Protein 2IOY (pdb70)

Organism: Caldanaerobacter subterraneus subsp. tengcongensis (strain DSM 15242 / JCM 11007 / NBRC 100824 / MB4) (NCBI:txid273068)

B-factor: mean 20.75, std 8.03, range [5.04, 51.85]

Radius of gyration: 27.9 Å; Cα contacts (8 Å, |Δi|>4): 1350; chains: 2; bounding box: 57×41×93 Å

Nearest PDB structures (foldseek):
  2ioy-assembly2_B  TM=1.003E+00  e=2.959E-51  Caldanaerobacter subterraneus subsp. tengcongensis
  4ry0-assembly1_A  TM=9.765E-01  e=4.381E-30  Rhizobium etli CFN 42
  4yv7-assembly1_A  TM=9.612E-01  e=1.151E-25  Mycolicibacterium smegmatis MC2 155
  2x7x-assembly1_B  TM=9.529E-01  e=5.255E-25  Bacteroides thetaiotaomicron VPI-5482
  6sw4-assembly1_A  TM=8.511E-01  e=4.207E-24  Geobacillus stearothermophilus

CATH classification: 3.40.50.2300 (+1 more: 3.40.50.2300)

Secondary structure (DSSP, 8-state):
-EEEEEES-SSSHHHHHHHHHHHHHHHHHT-EEEEEE-TT-HHHHHHHHHHHHHTT-SEEEE--SSTTTTHHHHHHHHHTT--EEEESS--SSS--SEEEEE-HHHHHHHHHHHHHHHTTT-EEEEEEE--TT-HHHHHHHHHHHHHHTT-TTEEEEEEEE-TT-HHHHHHHHHHHHHH-S---EEEESSHHHHHHHHHHHHHTT----EEEEEE--HHHHHHHHTTS--EEEE--HHHHHHHHHHHHHHHHTT----SEEEE--EEEETTT--/-EEEEEES-SSSHHHHHHHHHHHHHHHHHT-EEEEEE-TT-HHHHHHHHHHHHHTT-SEEEE--SSTTTHHHHHHHHHHTT--EEEESS--SSS--SEEEEE-HHHHHHHHHHHHHHHTTT-EEEEEEE--TT-HHHHHHHHHHHHHHTT-TTEEEEEEEE-TT-HHHHHHHHHHHHHH-S---EEEESSHHHHHHHHHHHHHTT-TT-EEEEEE--HHHHHHHHHTS--EEEE--HHHHHHHHHHHHHHHHTT----SEEEEP-EEEETTT--

InterPro domains:
  IPR025997 Periplasmic binding protein [PF13407] (42-295)
  IPR028082 Periplasmic binding protein-like I [SSF53822] (28-312)

Foldseek 3Di:
DEEEEEEAAPVDLLQVLLVVLLVVLCVVVPYHYDYDYCPLPLVSRLVSLVVCVVVVGQAYEYADSAQESCQVSLQVCVVSVHAYEYFAFHHPDHDHQAYEHAQLLVQLLVQLVVLCVVVVLAFEEEEAFADPRGPNRVSSVNSVCVNNVVRVRYHHPYYYYQHQALQSLQVVLLVVVVVDVTHAEYEYSAPSSLNSNLVNCVVVVHDHYAYEHEALDPVNLVCQLVVSHFKYWHWDSSVRSNVSNVVSVCVSVVHRDDHYDHTDIDIDHNVPRD/DEEEEEEQAPVDLLQVLLVQLLVVLCVVVVYHYDYDYQPLPLVSSLVSLVVVVVVVGQAYEYADSAQESCQVSLQVCVVSPHAYEYFAFHHPHHDHQAYEHAQLLVQLLVQLVVLCVVVVLAFEEEEAFADPRGPSRVSSVNSNCVNNVVRVRYHHPYYYYQHLALQSLLVVLLVVVVVDVTHAEYEYSADSSQNSNLVNCVVVVDDLYAYEHEALRPVSLVCQLVVSHFKYKHWNSSVRSNVVNVVSVCVVVVHRDDRYDHTDIDIDHNVHRD

Sequence (548 aa):
KTIGLVISTLNNNPFFVTLKNGAEEKAKKELGYKIIVEDSSQNDSSKELSSNVEDLIQQKVDVLLIINPVDSDAVVTAIKEANSKNIPVITIDRSANGGDVVCHIASDNVKGGEEMAAEFIAKALKKGKGNVVELEGIPGASAARDRGKGFDEAIAKYPDIKIVAKKQQAADFDRSKKGLSSVMENILQAQPKIDAVFAQNDEMALGAIKAIEAANRQGIIVVGFDGTEDALKAIKEGKMAATIAQQPALMGSLGVEMADKYLKGEKIPNFIPAELKLITKENVQKTIGLVIISTLNNNPFFVTLKNGAEEKAKELGYKIIVEDSQNDSSSKELSSNVEDLIQQKVDVLLLIINPVDSDAVVTAIKEANSKNIPVITIDRSANNGGDVVCHIASDNVKGGEMAAEFIAKALKGKGNVVELEGIPGASAARDRGKGFDDEAIIAKYPDIKIVAKQQAADDFDRSKGLLSSVMENILQQAQPKIDAVFAQNDEMALGAIKKAIEAANRQGIIVVGFDGTEDALKAIKEGKMAATIAQQPALMGSLGVEMADKYLKGEKIPNNFIPAELKLITKENVQ

Structure (mmCIF, N/CA/C/O backbone):
data_2IOY
#
_entry.id   2IOY
#
_cell.length_a   123.180
_cell.length_b   35.800
_cell.length_c   118.030
_cell.angle_alpha   90.00
_cell.angle_beta   107.02
_cell.angle_gamma   90.00
#
_symmetry.space_group_name_H-M   'C 1 2 1'
#
loop_
_entity.id
_entity.t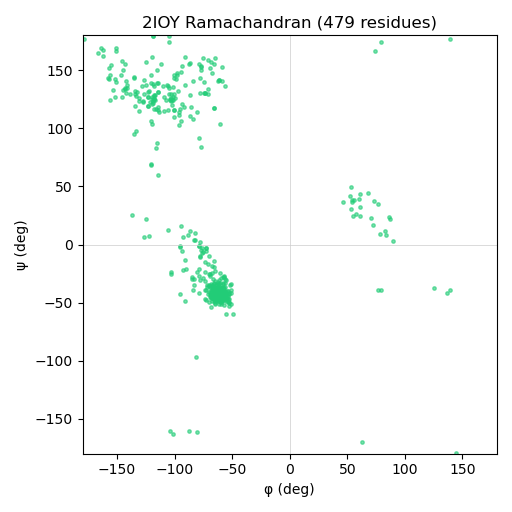ype
_entity.pdbx_description
1 polymer 'Periplasmic sugar-binding protein'
2 non-polymer beta-D-ribopyranose
3 water water
#
loop_
_atom_site.group_PDB
_atom_site.id
_atom_site.type_symbol
_atom_site.label_atom_id
_atom_site.label_alt_id
_atom_site.label_comp_id
_atom_site.label_asym_id
_atom_site.label_entity_id
_atom_site.label_seq_id
_atom_site.pdbx_PDB_ins_code
_atom_site.Cartn_x
_atom_site.Cartn_y
_atom_site.Cartn_z
_atom_site.occupancy
_atom_site.B_iso_or_equiv
_atom_site.auth_seq_id
_atom_site.auth_comp_id
_atom_site.auth_asym_id
_atom_site.auth_atom_id
_atom_site.pdbx_PDB_model_num
ATOM 1 N N . LYS A 1 2 ? -2.072 -20.031 36.502 1.00 35.42 2 LYS A N 1
ATOM 2 C CA . LYS A 1 2 ? -1.096 -19.210 35.724 1.00 35.07 2 LYS A CA 1
ATOM 3 C C . LYS A 1 2 ? -1.142 -19.497 34.215 1.00 33.92 2 LYS A C 1
ATOM 4 O O . LYS A 1 2 ? -1.409 -20.620 33.786 1.00 33.71 2 LYS A O 1
ATOM 10 N N . THR A 1 3 ? -0.875 -18.454 33.427 1.00 32.48 3 THR A N 1
ATOM 11 C CA . THR A 1 3 ? -1.192 -18.428 31.997 1.00 31.33 3 THR A CA 1
ATOM 12 C C . THR A 1 3 ? -0.120 -17.711 31.178 1.00 30.00 3 THR A C 1
ATOM 13 O O . THR A 1 3 ? 0.353 -16.626 31.534 1.00 29.46 3 THR A O 1
ATOM 17 N N . ILE A 1 4 ? 0.245 -18.346 30.073 1.00 29.15 4 ILE A N 1
ATOM 18 C CA . ILE A 1 4 ? 1.254 -17.832 29.165 1.00 28.01 4 ILE A CA 1
ATOM 19 C C . ILE A 1 4 ? 0.590 -17.314 27.913 1.00 26.93 4 ILE A C 1
ATOM 20 O O . ILE A 1 4 ? -0.306 -17.962 27.373 1.00 27.40 4 ILE A O 1
ATOM 25 N N . GLY A 1 5 ? 1.056 -16.162 27.441 1.00 25.24 5 GLY A N 1
ATOM 26 C CA . GLY A 1 5 ? 0.598 -15.595 26.181 1.00 24.46 5 GLY A CA 1
ATOM 27 C C . GLY A 1 5 ? 1.659 -15.815 25.118 1.00 23.58 5 GLY A C 1
ATOM 28 O O . GLY A 1 5 ? 2.822 -15.439 25.314 1.00 23.86 5 GLY A O 1
ATOM 29 N N . LEU A 1 6 ? 1.271 -16.442 24.014 1.00 22.15 6 LEU A N 1
ATOM 30 C CA . LEU A 1 6 ? 2.163 -16.688 22.896 1.00 21.41 6 LEU A CA 1
ATOM 31 C C . LEU A 1 6 ? 1.717 -15.898 21.675 1.00 21.49 6 LEU A C 1
ATOM 32 O O . LEU A 1 6 ? 0.627 -16.125 21.120 1.00 21.77 6 LEU A O 1
ATOM 37 N N . VAL A 1 7 ? 2.546 -14.944 21.272 1.00 21.25 7 VAL A N 1
ATOM 38 C CA . VAL A 1 7 ? 2.254 -14.123 20.113 1.00 21.04 7 VAL A CA 1
ATOM 39 C C . VAL A 1 7 ? 3.209 -14.492 18.979 1.00 21.14 7 VAL A C 1
ATOM 40 O O . VAL A 1 7 ? 4.411 -14.264 19.075 1.00 20.42 7 VAL A O 1
ATOM 44 N N . ILE A 1 8 ? 2.642 -15.043 17.903 1.00 21.21 8 ILE A N 1
ATOM 45 C CA . ILE A 1 8 ? 3.395 -15.635 16.791 1.00 21.25 8 ILE A CA 1
ATOM 46 C C . ILE A 1 8 ? 3.195 -14.846 15.496 1.00 21.18 8 ILE A C 1
ATOM 47 O O . ILE A 1 8 ? 2.083 -14.395 15.208 1.00 21.69 8 ILE A O 1
ATOM 52 N N . SER A 1 9 ? 4.266 -14.649 14.727 1.00 20.69 9 SER A N 1
ATOM 53 C CA . SER A 1 9 ? 4.206 -13.755 13.566 1.00 20.19 9 SER A CA 1
ATOM 54 C C . SER A 1 9 ? 3.144 -14.147 12.535 1.00 20.10 9 SER A C 1
ATOM 55 O O . SER A 1 9 ? 2.395 -13.294 12.046 1.00 19.95 9 SER A O 1
ATOM 58 N N . THR A 1 10 ? 3.093 -15.429 12.204 1.00 20.66 10 THR A N 1
ATOM 59 C CA . THR A 1 10 ? 2.026 -15.979 11.367 1.00 20.97 10 THR A CA 1
ATOM 60 C C . THR A 1 10 ? 1.871 -17.469 11.619 1.00 21.68 10 THR A C 1
ATOM 61 O O . THR A 1 10 ? 2.864 -18.160 11.901 1.00 22.37 10 THR A O 1
ATOM 65 N N . LEU A 1 11 ? 0.631 -17.964 11.538 1.00 21.21 11 LEU A N 1
ATOM 66 C CA . LEU A 1 11 ? 0.382 -19.405 11.578 1.00 20.78 11 LEU A CA 1
ATOM 67 C C . LEU A 1 11 ? 0.078 -20.000 10.195 1.00 20.29 11 LEU A C 1
ATOM 68 O O . LEU A 1 11 ? -0.414 -21.134 10.100 1.00 20.65 11 LEU A O 1
ATOM 73 N N A ASN A 1 12 ? 0.407 -19.241 9.150 0.50 20.00 12 ASN A N 1
ATOM 74 N N B ASN A 1 12 ? 0.374 -19.245 9.138 0.50 20.07 12 ASN A N 1
ATOM 75 C CA A ASN A 1 12 ? 0.307 -19.677 7.759 0.50 19.75 12 ASN A CA 1
ATOM 76 C CA B ASN A 1 12 ? 0.298 -19.756 7.769 0.50 19.87 12 ASN A CA 1
ATOM 77 C C A ASN A 1 12 ? 1.600 -20.364 7.301 0.50 19.70 12 ASN A C 1
ATOM 78 C C B ASN A 1 12 ? 1.524 -20.593 7.419 0.50 19.81 12 ASN A C 1
ATOM 79 O O A ASN A 1 12 ? 1.700 -20.838 6.164 0.50 19.89 12 ASN A O 1
ATOM 80 O O B ASN A 1 12 ? 1.485 -21.424 6.498 0.50 19.76 12 ASN A O 1
ATOM 89 N N . ASN A 1 13 ? 2.587 -20.402 8.196 1.00 19.40 13 ASN A N 1
ATOM 90 C CA . ASN A 1 13 ? 3.864 -21.067 7.975 1.00 18.42 13 ASN A CA 1
ATOM 91 C C . ASN A 1 13 ? 3.948 -22.304 8.870 1.00 17.98 13 ASN A C 1
ATOM 92 O O . ASN A 1 13 ? 3.794 -22.206 10.074 1.00 16.79 13 ASN A O 1
ATOM 97 N N . PRO A 1 14 ? 4.167 -23.493 8.276 1.00 18.11 14 PRO A N 1
ATOM 98 C CA . PRO A 1 14 ? 4.298 -24.716 9.056 1.00 17.66 14 PRO A CA 1
ATOM 99 C C . PRO A 1 14 ? 5.364 -24.669 10.141 1.00 16.94 14 PRO A C 1
ATOM 100 O O . PRO A 1 14 ? 5.223 -25.337 11.146 1.00 16.60 14 PRO A O 1
ATOM 104 N N . PHE A 1 15 ? 6.428 -23.895 9.919 1.00 15.94 15 PHE A N 1
ATOM 105 C CA . PHE A 1 15 ? 7.470 -23.711 10.932 1.00 14.59 15 PHE A CA 1
ATOM 106 C C . PHE A 1 15 ? 6.854 -23.205 12.225 1.00 14.14 15 PHE A C 1
ATOM 107 O O . PHE A 1 15 ? 7.146 -23.702 13.297 1.00 14.20 15 PHE A O 1
ATOM 115 N N . PHE A 1 16 ? 5.988 -22.213 12.119 1.00 14.18 16 PHE A N 1
ATOM 116 C CA . PHE A 1 16 ? 5.446 -21.594 13.311 1.00 14.40 16 PHE A CA 1
ATOM 117 C C . PHE A 1 16 ? 4.341 -22.417 13.946 1.00 15.00 16 PHE A C 1
ATOM 118 O O . PHE A 1 16 ? 4.145 -22.365 15.155 1.00 14.70 16 PHE A O 1
ATOM 126 N N . VAL A 1 17 ? 3.642 -23.207 13.140 1.00 16.09 17 VAL A N 1
ATOM 127 C CA . VAL A 1 17 ? 2.695 -24.162 13.698 1.00 16.67 17 VAL A CA 1
ATOM 128 C C . VAL A 1 17 ? 3.440 -25.143 14.632 1.00 16.73 17 VAL A C 1
ATOM 129 O O . VAL A 1 17 ? 2.988 -25.398 15.763 1.00 16.56 17 VAL A O 1
ATOM 133 N N . THR A 1 18 ? 4.612 -25.638 14.207 1.00 17.01 18 THR A N 1
ATOM 134 C CA . THR A 1 18 ? 5.400 -26.549 15.038 1.00 16.99 18 THR A CA 1
ATOM 135 C C . THR A 1 18 ? 5.888 -25.888 16.332 1.00 18.06 18 THR A C 1
ATOM 136 O O . THR A 1 18 ? 5.869 -26.495 17.413 1.00 18.23 18 THR A O 1
ATOM 140 N N . LEU A 1 19 ? 6.344 -24.645 16.213 1.00 18.77 19 LEU A N 1
ATOM 141 C CA . LEU A 1 19 ? 6.797 -23.880 17.353 1.00 19.47 19 LEU A CA 1
ATOM 142 C C . LEU A 1 19 ? 5.653 -23.751 18.359 1.00 20.70 19 LEU A C 1
ATOM 143 O O . LEU A 1 19 ? 5.855 -23.983 19.560 1.00 21.00 19 LEU A O 1
ATOM 148 N N . LYS A 1 20 ? 4.465 -23.391 17.858 1.00 22.42 20 LYS A N 1
ATOM 149 C CA . LYS A 1 20 ? 3.241 -23.308 18.663 1.00 23.56 20 LYS A CA 1
ATOM 150 C C . LYS A 1 20 ? 2.975 -24.613 19.431 1.00 24.31 20 LYS A C 1
ATOM 151 O O . LYS A 1 20 ? 2.710 -24.586 20.625 1.00 23.69 20 LYS A O 1
ATOM 157 N N . ASN A 1 21 ? 3.090 -25.747 18.740 1.00 25.35 21 ASN A N 1
ATOM 158 C CA . ASN A 1 21 ? 2.815 -27.037 19.346 1.00 25.92 21 ASN A CA 1
ATOM 159 C C . ASN A 1 21 ? 3.838 -27.408 20.397 1.00 25.98 21 ASN A C 1
ATOM 160 O O . ASN A 1 21 ? 3.500 -28.054 21.387 1.00 26.47 21 ASN A O 1
ATOM 165 N N . GLY A 1 22 ? 5.085 -26.999 20.189 1.00 25.49 22 GLY A N 1
ATOM 166 C CA . GLY A 1 22 ? 6.139 -27.193 21.179 1.00 25.32 22 GLY A CA 1
ATOM 167 C C . GLY A 1 22 ? 5.813 -26.493 22.477 1.00 25.04 22 GLY A C 1
ATOM 168 O O . GLY A 1 22 ? 5.921 -27.083 23.547 1.00 24.90 22 GLY A O 1
ATOM 169 N N . ALA A 1 23 ? 5.396 -25.236 22.370 1.00 25.29 23 ALA A N 1
ATOM 170 C CA . ALA A 1 23 ? 5.012 -24.421 23.528 1.00 26.11 23 ALA A CA 1
ATOM 171 C C . ALA A 1 23 ? 3.811 -25.009 24.271 1.00 26.75 23 ALA A C 1
ATOM 172 O O . ALA A 1 23 ? 3.777 -25.020 25.510 1.00 26.13 23 ALA A O 1
ATOM 174 N N . GLU A 1 24 ? 2.832 -25.475 23.503 1.00 28.01 24 GLU A N 1
ATOM 175 C CA . GLU A 1 24 ? 1.600 -26.025 24.079 1.00 29.69 24 GLU A CA 1
ATOM 176 C C . GLU A 1 24 ? 1.897 -27.289 24.876 1.00 30.12 24 GLU A C 1
ATOM 177 O O . GLU A 1 24 ? 1.474 -27.403 26.015 1.00 30.21 24 GLU A O 1
ATOM 183 N N . GLU A 1 25 ? 2.658 -28.208 24.287 1.00 31.05 25 GLU A N 1
ATOM 184 C CA . GLU A 1 25 ? 3.055 -29.441 24.962 1.00 32.09 25 GLU A CA 1
ATOM 185 C C . GLU A 1 25 ? 3.785 -29.209 26.280 1.00 31.66 25 GLU A C 1
ATOM 186 O O . GLU A 1 25 ? 3.493 -29.880 27.274 1.00 32.15 25 GLU A O 1
ATOM 192 N N . LYS A 1 26 ? 4.716 -28.263 26.305 1.00 31.25 26 LYS A N 1
ATOM 193 C CA . LYS A 1 26 ? 5.463 -27.988 27.524 1.00 31.17 26 LYS A CA 1
ATOM 194 C C . LYS A 1 26 ? 4.629 -27.253 28.570 1.00 31.29 26 LYS A C 1
ATOM 195 O O . LYS A 1 26 ? 4.853 -27.431 29.774 1.00 30.65 26 LYS A O 1
ATOM 201 N N . ALA A 1 27 ? 3.688 -26.424 28.114 1.00 31.25 27 ALA A N 1
ATOM 202 C CA . ALA A 1 27 ? 2.817 -25.678 29.017 1.00 32.02 27 ALA A CA 1
ATOM 203 C C . ALA A 1 27 ? 1.929 -26.640 29.795 1.00 32.69 27 ALA A C 1
ATOM 204 O O . ALA A 1 27 ? 1.756 -26.463 30.987 1.00 33.11 27 ALA A O 1
ATOM 206 N N . LYS A 1 28 ? 1.376 -27.649 29.122 1.00 33.72 28 LYS A N 1
ATOM 207 C CA A LYS A 1 28 ? 0.583 -28.690 29.792 0.50 34.23 28 LYS A CA 1
ATOM 208 C CA B LYS A 1 28 ? 0.575 -28.671 29.799 0.50 34.13 28 LYS A CA 1
ATOM 209 C C . LYS A 1 28 ? 1.431 -29.410 30.825 1.00 34.64 28 LYS A C 1
ATOM 210 O O . LYS A 1 28 ? 1.018 -29.592 31.966 1.00 34.90 28 LYS A O 1
ATOM 221 N N . GLU A 1 29 ? 2.624 -29.824 30.400 1.00 35.12 29 GLU A N 1
ATOM 222 C CA . GLU A 1 29 ? 3.581 -30.537 31.235 1.00 35.43 29 GLU A CA 1
ATOM 223 C C . GLU A 1 29 ? 3.888 -29.803 32.532 1.00 35.41 29 GLU A C 1
ATOM 224 O O . GLU A 1 29 ? 4.029 -30.429 33.593 1.00 35.43 29 GLU A O 1
ATOM 230 N N . LEU A 1 30 ? 4.017 -28.483 32.444 1.00 35.00 30 LEU A N 1
ATOM 231 C CA . LEU A 1 30 ? 4.366 -27.677 33.606 1.00 34.93 30 LEU A CA 1
ATOM 232 C C . LEU A 1 30 ? 3.123 -27.107 34.278 1.00 34.76 30 LEU A C 1
ATOM 233 O O . LEU A 1 30 ? 3.225 -26.427 35.294 1.00 35.37 30 LEU A O 1
ATOM 238 N N . GLY A 1 31 ? 1.957 -27.393 33.710 1.00 34.72 31 GLY A N 1
ATOM 239 C CA . GLY A 1 31 ? 0.674 -27.048 34.329 1.00 34.29 31 GLY A CA 1
ATOM 240 C C . GLY A 1 31 ? 0.185 -25.652 34.015 1.00 34.27 31 GLY A C 1
ATOM 241 O O . GLY A 1 31 ? -0.612 -25.089 34.771 1.00 34.56 31 GLY A O 1
ATOM 242 N N . TYR A 1 32 ? 0.648 -25.093 32.896 1.00 33.62 32 TYR A N 1
ATOM 243 C CA . TYR A 1 32 ? 0.272 -23.743 32.478 1.00 33.24 32 TYR A CA 1
ATOM 244 C C . TYR A 1 32 ? -0.830 -23.780 31.437 1.00 33.41 32 TYR A C 1
ATOM 245 O O . TYR A 1 32 ? -0.849 -24.642 30.555 1.00 33.44 32 TYR A O 1
ATOM 254 N N . LYS A 1 33 ? -1.744 -22.820 31.532 1.00 33.51 33 LYS A N 1
ATOM 255 C CA . LYS A 1 33 ? -2.648 -22.527 30.428 1.00 33.83 33 LYS A CA 1
ATOM 256 C C . LYS A 1 33 ? -1.859 -21.693 29.416 1.00 33.22 33 LYS A C 1
ATOM 257 O O . LYS A 1 33 ? -0.885 -21.020 29.779 1.00 33.42 33 LYS A O 1
ATOM 263 N N . ILE A 1 34 ? -2.276 -21.728 28.155 1.00 32.82 34 ILE A N 1
ATOM 264 C CA . ILE A 1 34 ? -1.603 -20.939 27.123 1.00 32.54 34 ILE A CA 1
ATOM 265 C C . ILE A 1 34 ? -2.603 -20.355 26.135 1.00 32.37 34 ILE A C 1
ATOM 266 O O . ILE A 1 34 ? -3.507 -21.047 25.689 1.00 32.86 34 ILE A O 1
ATOM 271 N N . ILE A 1 35 ? -2.445 -19.073 25.807 1.00 31.91 35 ILE A N 1
ATOM 272 C CA . ILE A 1 35 ? -3.268 -18.419 24.786 1.00 31.51 35 ILE A CA 1
ATOM 273 C C . ILE A 1 35 ? -2.366 -18.036 23.618 1.00 30.99 35 ILE A C 1
ATOM 274 O O . ILE A 1 35 ? -1.446 -17.227 23.778 1.00 31.03 35 ILE A O 1
ATOM 279 N N . VAL A 1 36 ? -2.616 -18.637 22.458 1.00 30.38 36 VAL A N 1
ATOM 280 C CA . VAL A 1 36 ? -1.800 -18.400 21.274 1.00 29.54 36 VAL A CA 1
ATOM 281 C C . VAL A 1 36 ? -2.555 -17.477 20.340 1.00 29.44 36 VAL A C 1
ATOM 282 O O . VAL A 1 36 ? -3.722 -17.733 20.023 1.00 30.35 36 VAL A O 1
ATOM 286 N N . GLU A 1 37 ? -1.891 -16.412 19.896 1.00 28.76 37 GLU A N 1
ATOM 287 C CA . GLU A 1 37 ? -2.489 -15.445 18.979 1.00 28.48 37 GLU A CA 1
ATOM 288 C C . GLU A 1 37 ? -1.611 -15.186 17.740 1.00 27.48 37 GLU A C 1
ATOM 289 O O . GLU A 1 37 ? -0.395 -15.033 17.840 1.00 27.20 37 GLU A O 1
ATOM 295 N N . ASP A 1 38 ? -2.273 -15.144 16.581 1.00 26.72 38 ASP A N 1
ATOM 296 C CA . ASP A 1 38 ? -1.642 -14.979 15.271 1.00 25.47 38 ASP A CA 1
ATOM 297 C C . ASP A 1 38 ? -1.595 -13.513 14.851 1.00 24.56 38 ASP A C 1
ATOM 298 O O . ASP A 1 38 ? -2.629 -12.856 14.722 1.00 25.14 38 ASP A O 1
ATOM 303 N N . SER A 1 39 ? -0.384 -13.010 14.628 1.00 23.31 39 SER A N 1
ATOM 304 C CA A SER A 1 39 ? -0.180 -11.606 14.264 0.60 22.72 39 SER A CA 1
ATOM 305 C CA B SER A 1 39 ? -0.166 -11.614 14.264 0.40 22.99 39 SER A CA 1
ATOM 306 C C . SER A 1 39 ? -0.345 -11.348 12.757 1.00 22.56 39 SER A C 1
ATOM 307 O O . SER A 1 39 ? -0.391 -10.196 12.323 1.00 21.17 39 SER A O 1
ATOM 312 N N . GLN A 1 40 ? -0.430 -12.423 11.965 1.00 22.76 40 GLN A N 1
ATOM 313 C CA . GLN A 1 40 ? -0.721 -12.335 10.532 1.00 23.29 40 GLN A CA 1
ATOM 314 C C . GLN A 1 40 ? 0.265 -11.425 9.816 1.00 23.46 40 GLN A C 1
ATOM 315 O O . GLN A 1 40 ? -0.087 -10.665 8.904 1.00 23.38 40 GLN A O 1
ATOM 321 N N . ASN A 1 41 ? 1.521 -11.507 10.245 1.00 23.17 41 ASN A N 1
ATOM 322 C CA . ASN A 1 41 ? 2.598 -10.721 9.674 1.00 23.06 41 ASN A CA 1
ATOM 323 C C . ASN A 1 41 ? 2.344 -9.214 9.681 1.00 23.68 41 ASN A C 1
ATOM 324 O O . ASN A 1 41 ? 2.958 -8.466 8.932 1.00 23.69 41 ASN A O 1
ATOM 329 N N . ASP A 1 42 ? 1.490 -8.771 10.596 1.00 24.58 42 ASP A N 1
ATOM 330 C CA . ASP A 1 42 ? 1.068 -7.373 10.680 1.00 25.26 42 ASP A CA 1
ATOM 331 C C . ASP A 1 42 ? 1.406 -6.879 12.075 1.00 24.86 42 ASP A C 1
ATOM 332 O O . ASP A 1 42 ? 0.914 -7.421 13.050 1.00 24.84 42 ASP A O 1
ATOM 337 N N . SER A 1 43 ? 2.246 -5.863 12.166 1.00 25.32 43 SER A N 1
ATOM 338 C CA . SER A 1 43 ? 2.628 -5.297 13.461 1.00 25.93 43 SER A CA 1
ATOM 339 C C . SER A 1 43 ? 1.430 -4.723 14.243 1.00 26.33 43 SER A C 1
ATOM 340 O O . SER A 1 43 ? 1.444 -4.744 15.466 1.00 25.56 43 SER A O 1
ATOM 343 N N . SER A 1 44 ? 0.400 -4.225 13.542 1.00 27.06 44 SER A N 1
ATOM 344 C CA . SER A 1 44 ? -0.837 -3.772 14.212 1.00 27.45 44 SER A CA 1
ATOM 345 C C . SER A 1 44 ? -1.596 -4.908 14.874 1.00 27.81 44 SER A C 1
ATOM 346 O O . SER A 1 44 ? -2.054 -4.771 16.002 1.00 28.26 44 SER A O 1
ATOM 349 N N . LYS A 1 45 ? -1.754 -6.024 14.179 1.00 27.74 45 LYS A N 1
ATOM 350 C CA . LYS A 1 45 ? -2.457 -7.157 14.754 1.00 27.99 45 LYS A CA 1
ATOM 351 C C . LYS A 1 45 ? -1.671 -7.656 15.962 1.00 27.80 45 LYS A C 1
ATOM 352 O O . LYS A 1 45 ? -2.259 -8.101 16.947 1.00 27.63 45 LYS A O 1
ATOM 358 N N . GLU A 1 46 ? -0.346 -7.550 15.867 1.00 27.46 46 GLU A N 1
ATOM 359 C CA . GLU A 1 46 ? 0.575 -7.987 16.922 1.00 27.45 46 GLU A CA 1
ATOM 360 C C . GLU A 1 46 ? 0.375 -7.204 18.200 1.00 28.09 46 GLU A C 1
ATOM 361 O O . GLU A 1 46 ? 0.293 -7.787 19.290 1.00 27.54 46 GLU A O 1
ATOM 367 N N . LEU A 1 47 ? 0.332 -5.884 18.051 1.00 28.65 47 LEU A N 1
ATOM 368 C CA . LEU A 1 47 ? 0.062 -4.968 19.168 1.00 29.41 47 LEU A CA 1
ATOM 369 C C . LEU A 1 47 ? -1.315 -5.218 19.793 1.00 29.70 47 LEU A C 1
ATOM 370 O O . LEU A 1 47 ? -1.444 -5.242 21.021 1.00 30.25 47 LEU A O 1
ATOM 375 N N A SER A 1 48 ? -2.334 -5.424 18.960 0.60 30.03 48 SER A N 1
ATOM 376 N N B SER A 1 48 ? -2.326 -5.409 18.950 0.40 29.91 48 SER A N 1
ATOM 377 C CA A SER A 1 48 ? -3.686 -5.713 19.476 0.60 30.04 48 SER A CA 1
ATOM 378 C CA B SER A 1 48 ? -3.678 -5.735 19.420 0.40 29.88 48 SER A CA 1
ATOM 379 C C A SER A 1 48 ? -3.733 -7.085 20.155 0.60 29.99 48 SER A C 1
ATOM 380 C C B SER A 1 48 ? -3.705 -7.069 20.157 0.40 29.92 48 SER A C 1
ATOM 381 O O A SER A 1 48 ? -4.399 -7.249 21.179 0.60 29.46 48 SER A O 1
ATOM 382 O O B SER A 1 48 ? -4.336 -7.194 21.208 0.40 29.56 48 SER A O 1
ATOM 387 N N . ASN A 1 49 ? -3.018 -8.061 19.597 1.00 29.96 49 ASN A N 1
ATOM 388 C CA . ASN A 1 49 ? -2.857 -9.359 20.254 1.00 30.16 49 ASN A CA 1
ATOM 389 C C . ASN A 1 49 ? -2.228 -9.225 21.653 1.00 29.89 49 ASN A C 1
ATOM 390 O O . ASN A 1 49 ? -2.700 -9.847 22.609 1.00 29.29 49 ASN A O 1
ATOM 395 N N . VAL A 1 50 ? -1.172 -8.418 21.759 1.00 30.12 50 VAL A N 1
ATOM 396 C CA . VAL A 1 50 ? -0.440 -8.243 23.021 1.00 30.81 50 VAL A CA 1
ATOM 397 C C . VAL A 1 50 ? -1.330 -7.531 24.051 1.00 31.88 50 VAL A C 1
ATOM 398 O O . VAL A 1 50 ? -1.403 -7.923 25.218 1.00 31.94 50 VAL A O 1
ATOM 402 N N . GLU A 1 51 ? -2.031 -6.499 23.598 1.00 33.21 51 GLU A N 1
ATOM 403 C CA . GLU A 1 51 ? -2.962 -5.771 24.461 1.00 34.05 51 GLU A CA 1
ATOM 404 C C . GLU A 1 51 ? -4.079 -6.681 24.960 1.00 34.59 51 GLU A C 1
ATOM 405 O O . GLU A 1 51 ? -4.383 -6.672 26.142 1.00 35.28 51 GLU A O 1
ATOM 411 N N . ASP A 1 52 ? -4.646 -7.514 24.091 1.00 35.40 52 ASP A N 1
ATOM 412 C CA . ASP A 1 52 ? -5.630 -8.511 24.530 1.00 35.84 52 ASP A CA 1
ATOM 413 C C . ASP A 1 52 ? -5.028 -9.372 25.654 1.00 36.30 52 ASP A C 1
ATOM 414 O O . ASP A 1 52 ? -5.652 -9.573 26.692 1.00 36.21 52 ASP A O 1
ATOM 419 N N . LEU A 1 53 ? -3.798 -9.840 25.463 1.00 36.54 53 LEU A N 1
ATOM 420 C CA . LEU A 1 53 ? -3.157 -10.738 26.426 1.00 36.70 53 LEU A CA 1
ATOM 421 C C . LEU A 1 53 ? -2.825 -10.050 27.756 1.00 37.25 53 LEU A C 1
ATOM 422 O O . LEU A 1 53 ? -2.967 -10.652 28.823 1.00 37.71 53 LEU A O 1
ATOM 427 N N . ILE A 1 54 ? -2.369 -8.805 27.697 1.00 38.02 54 ILE A N 1
ATOM 428 C CA . ILE A 1 54 ? -2.184 -8.004 28.908 1.00 38.65 54 ILE A CA 1
ATOM 429 C C . ILE A 1 54 ? -3.508 -7.899 29.694 1.00 39.88 54 ILE A C 1
ATOM 430 O O . ILE A 1 54 ? -3.543 -8.091 30.917 1.00 39.98 54 ILE A O 1
ATOM 435 N N . GLN A 1 55 ? -4.591 -7.621 28.973 1.00 40.75 55 GLN A N 1
ATOM 436 C CA . GLN A 1 55 ? -5.915 -7.500 29.579 1.00 41.87 55 GLN A CA 1
ATOM 437 C C . GLN A 1 55 ? -6.459 -8.813 30.147 1.00 41.56 55 GLN A C 1
ATOM 438 O O . GLN A 1 55 ? -7.230 -8.795 31.111 1.00 41.88 55 GLN A O 1
ATOM 444 N N . GLN A 1 56 ? -6.066 -9.944 29.563 1.00 41.24 56 GLN A N 1
ATOM 445 C CA . GLN A 1 56 ? -6.447 -11.244 30.112 1.00 41.15 56 GLN A CA 1
ATOM 446 C C . GLN A 1 56 ? -5.569 -11.597 31.304 1.00 40.14 56 GLN A C 1
ATOM 447 O O . GLN A 1 56 ? -5.756 -12.648 31.918 1.00 40.85 56 GLN A O 1
ATOM 453 N N . LYS A 1 57 ? -4.621 -10.714 31.625 1.00 39.08 57 LYS A N 1
ATOM 454 C CA . LYS A 1 57 ? -3.772 -10.839 32.804 1.00 38.38 57 LYS A CA 1
ATOM 455 C C . LYS A 1 57 ? -2.826 -12.028 32.687 1.00 37.16 57 LYS A C 1
ATOM 456 O O . LYS A 1 57 ? -2.650 -12.785 33.655 1.00 37.15 57 LYS A O 1
ATOM 462 N N . VAL A 1 58 ? -2.206 -12.198 31.517 1.00 35.49 58 VAL A N 1
ATOM 463 C CA . VAL A 1 58 ? -1.259 -13.302 31.340 1.00 34.08 58 VAL A CA 1
ATOM 464 C C . VAL A 1 58 ? -0.036 -13.029 32.212 1.00 33.21 58 VAL A C 1
ATOM 465 O O . VAL A 1 58 ? 0.349 -11.874 32.423 1.00 33.30 58 VAL A O 1
ATOM 469 N N . ASP A 1 59 ? 0.566 -14.100 32.715 1.00 31.97 59 ASP A N 1
ATOM 470 C CA . ASP A 1 59 ? 1.679 -13.989 33.656 1.00 31.08 59 ASP A CA 1
ATOM 471 C C . ASP A 1 59 ? 3.030 -13.804 32.963 1.00 29.71 59 ASP A C 1
ATOM 472 O O . ASP A 1 59 ? 3.914 -13.159 33.507 1.00 29.92 59 ASP A O 1
ATOM 477 N N . VAL A 1 60 ? 3.174 -14.341 31.753 1.00 28.50 60 VAL A N 1
ATOM 478 C CA . VAL A 1 60 ? 4.357 -14.071 30.930 1.00 27.38 60 VAL A CA 1
ATOM 479 C C . VAL A 1 60 ? 4.001 -13.999 29.450 1.00 26.29 60 VAL A C 1
ATOM 480 O O . VAL A 1 60 ? 3.063 -14.654 28.997 1.00 26.23 60 VAL A O 1
ATOM 484 N N . LEU A 1 61 ? 4.756 -13.194 28.703 1.00 25.23 61 LEU A N 1
ATOM 485 C CA . LEU A 1 61 ? 4.531 -13.055 27.265 1.00 24.54 61 LEU A CA 1
ATOM 486 C C . LEU A 1 61 ? 5.710 -13.599 26.455 1.00 22.93 61 LEU A C 1
ATOM 487 O O . LEU A 1 61 ? 6.834 -13.108 26.576 1.00 22.19 61 LEU A O 1
ATOM 492 N N . LEU A 1 62 ? 5.436 -14.618 25.641 1.00 21.25 62 LEU A N 1
ATOM 493 C CA . LEU A 1 62 ? 6.384 -15.113 24.663 1.00 20.23 62 LEU A CA 1
ATOM 494 C C . LEU A 1 62 ? 6.002 -14.508 23.328 1.00 19.57 62 LEU A C 1
ATOM 495 O O . LEU A 1 62 ? 4.848 -14.643 22.895 1.00 19.32 62 LEU A O 1
ATOM 500 N N A ILE A 1 63 ? 6.952 -13.846 22.674 0.60 19.11 63 ILE A N 1
ATOM 501 N N B ILE A 1 63 ? 6.968 -13.857 22.678 0.40 19.03 63 ILE A N 1
ATOM 502 C CA A ILE A 1 63 ? 6.663 -13.178 21.411 0.60 18.45 63 ILE A CA 1
ATOM 503 C CA B ILE A 1 63 ? 6.734 -13.138 21.423 0.40 18.41 63 ILE A CA 1
ATOM 504 C C A ILE A 1 63 ? 7.673 -13.501 20.297 0.60 18.19 63 ILE A C 1
ATOM 505 C C B ILE A 1 63 ? 7.686 -13.580 20.308 0.40 18.14 63 ILE A C 1
ATOM 506 O O A ILE A 1 63 ? 8.883 -13.486 20.489 0.60 17.74 63 ILE A O 1
ATOM 507 O O B ILE A 1 63 ? 8.881 -13.739 20.521 0.40 17.79 63 ILE A O 1
ATOM 516 N N . ASN A 1 64 ? 7.129 -13.769 19.118 1.00 17.98 64 ASN A N 1
ATOM 517 C CA . ASN A 1 64 ? 7.901 -13.939 17.906 1.00 17.43 64 ASN A CA 1
ATOM 518 C C . ASN A 1 64 ? 7.598 -12.692 17.073 1.00 17.51 64 ASN A C 1
ATOM 519 O O . ASN A 1 64 ? 6.566 -12.646 16.400 1.00 16.80 64 ASN A O 1
ATOM 524 N N . PRO A 1 65 ? 8.468 -11.653 17.146 1.00 16.73 65 PRO A N 1
ATOM 525 C CA . PRO A 1 65 ? 8.206 -10.365 16.516 1.00 16.84 65 PRO A CA 1
ATOM 526 C C . PRO A 1 65 ? 7.992 -10.392 15.007 1.00 16.63 65 PRO A C 1
ATOM 527 O O . PRO A 1 65 ? 8.689 -11.118 14.281 1.00 14.88 65 PRO A O 1
ATOM 531 N N . VAL A 1 66 ? 7.043 -9.579 14.559 1.00 16.21 66 VAL A N 1
ATOM 532 C CA . VAL A 1 66 ? 6.831 -9.315 13.133 1.00 17.63 66 VAL A CA 1
ATOM 533 C C . VAL A 1 66 ? 7.928 -8.409 12.584 1.00 18.44 66 VAL A C 1
ATOM 534 O O . VAL A 1 66 ? 8.409 -8.589 11.446 1.00 18.21 66 VAL A O 1
ATOM 538 N N . ASP A 1 67 ? 8.329 -7.431 13.391 1.00 19.39 67 ASP A N 1
ATOM 539 C CA . ASP A 1 67 ? 9.375 -6.496 12.995 1.00 20.31 67 ASP A CA 1
ATOM 540 C C . ASP A 1 67 ? 10.262 -6.171 14.177 1.00 21.30 67 ASP A C 1
ATOM 541 O O . ASP A 1 67 ? 9.757 -5.930 15.281 1.00 21.58 67 ASP A O 1
ATOM 546 N N . SER A 1 68 ? 11.574 -6.134 13.940 1.00 21.97 68 SER A N 1
ATOM 547 C CA . SER A 1 68 ? 12.573 -5.903 14.993 1.00 22.80 68 SER A CA 1
ATOM 548 C C . SER A 1 68 ? 12.378 -4.603 15.761 1.00 23.63 68 SER A C 1
ATOM 549 O O . SER A 1 68 ? 12.581 -4.581 16.969 1.00 23.70 68 SER A O 1
ATOM 552 N N . ASP A 1 69 ? 12.016 -3.534 15.054 1.00 24.94 69 ASP A N 1
ATOM 553 C CA . ASP A 1 69 ? 11.795 -2.216 15.664 1.00 25.71 69 ASP A CA 1
ATOM 554 C C . ASP A 1 69 ? 10.347 -2.020 16.084 1.00 25.96 69 ASP A C 1
ATOM 555 O O . ASP A 1 69 ? 10.081 -1.597 17.199 1.00 26.33 69 ASP A O 1
ATOM 560 N N . ALA A 1 70 ? 9.418 -2.326 15.190 1.00 25.94 70 ALA A N 1
ATOM 561 C CA . ALA A 1 70 ? 8.008 -2.085 15.442 1.00 26.37 70 ALA A CA 1
ATOM 562 C C . ALA A 1 70 ? 7.468 -2.821 16.668 1.00 26.79 70 ALA A C 1
ATOM 563 O O . ALA A 1 70 ? 6.517 -2.348 17.302 1.00 27.17 70 ALA A O 1
ATOM 565 N N . VAL A 1 71 ? 8.052 -3.972 17.002 1.00 26.54 71 VAL A N 1
ATOM 566 C CA . VAL A 1 71 ? 7.581 -4.752 18.150 1.00 26.28 71 VAL A CA 1
ATOM 567 C C . VAL A 1 71 ? 7.818 -4.069 19.511 1.00 26.46 71 VAL A C 1
ATOM 568 O O . VAL A 1 71 ? 7.097 -4.350 20.475 1.00 26.22 71 VAL A O 1
ATOM 572 N N . VAL A 1 72 ? 8.809 -3.183 19.569 1.00 27.27 72 VAL A N 1
ATOM 573 C CA . VAL A 1 72 ? 9.253 -2.538 20.816 1.00 27.99 72 VAL A CA 1
ATOM 574 C C . VAL A 1 72 ? 8.131 -1.799 21.544 1.00 29.17 72 VAL A C 1
ATOM 575 O O . VAL A 1 72 ? 8.126 -1.757 22.768 1.00 29.85 72 VAL A O 1
ATOM 579 N N . THR A 1 73 ? 7.179 -1.237 20.806 1.00 29.86 73 THR A N 1
ATOM 580 C CA . THR A 1 73 ? 6.015 -0.613 21.420 1.00 30.57 73 THR A CA 1
ATOM 581 C C . THR A 1 73 ? 5.230 -1.618 22.247 1.00 31.06 73 THR A C 1
ATOM 582 O O . THR A 1 73 ? 4.905 -1.353 23.404 1.00 31.86 73 THR A O 1
ATOM 586 N N . ALA A 1 74 ? 4.933 -2.776 21.664 1.00 31.05 74 ALA A N 1
ATOM 587 C CA . ALA A 1 74 ? 4.161 -3.799 22.356 1.00 30.89 74 ALA A CA 1
ATOM 588 C C . ALA A 1 74 ? 4.924 -4.318 23.578 1.00 31.01 74 ALA A C 1
ATOM 589 O O . ALA A 1 74 ? 4.328 -4.562 24.632 1.00 31.39 74 ALA A O 1
ATOM 591 N N . ILE A 1 75 ? 6.232 -4.492 23.426 1.00 30.94 75 ILE A N 1
ATOM 592 C CA . ILE A 1 75 ? 7.095 -4.941 24.516 1.00 31.15 75 ILE A CA 1
ATOM 593 C C . ILE A 1 75 ? 7.097 -3.910 25.652 1.00 32.25 75 ILE A C 1
ATOM 594 O O . ILE A 1 75 ? 6.993 -4.264 26.831 1.00 31.42 75 ILE A O 1
ATOM 599 N N . LYS A 1 76 ? 7.201 -2.638 25.275 1.00 33.29 76 LYS A N 1
ATOM 600 C CA . LYS A 1 76 ? 7.216 -1.540 26.246 1.00 34.43 76 LYS A CA 1
ATOM 601 C C . LYS A 1 76 ? 5.875 -1.329 26.952 1.00 34.96 76 LYS A C 1
ATOM 602 O O . LYS A 1 76 ? 5.858 -0.813 28.069 1.00 35.92 76 LYS A O 1
ATOM 608 N N . GLU A 1 77 ? 4.766 -1.731 26.329 1.00 35.40 77 GLU A N 1
ATOM 609 C CA . GLU A 1 77 ? 3.476 -1.794 27.029 1.00 35.94 77 GLU A CA 1
ATOM 610 C C . GLU A 1 77 ? 3.450 -2.970 27.997 1.00 35.63 77 GLU A C 1
ATOM 611 O O . GLU A 1 77 ? 2.913 -2.861 29.092 1.00 35.64 77 GLU A O 1
ATOM 617 N N . ALA A 1 78 ? 4.022 -4.098 27.584 1.00 35.54 78 ALA A N 1
ATOM 618 C CA . ALA A 1 78 ? 4.199 -5.255 28.462 1.00 35.34 78 ALA A CA 1
ATOM 619 C C . ALA A 1 78 ? 5.075 -4.923 29.669 1.00 35.29 78 ALA A C 1
ATOM 620 O O . ALA A 1 78 ? 4.782 -5.328 30.795 1.00 35.11 78 ALA A O 1
ATOM 622 N N . ASN A 1 79 ? 6.159 -4.201 29.413 1.00 35.52 79 ASN A N 1
ATOM 623 C CA . ASN A 1 79 ? 7.080 -3.786 30.455 1.00 35.63 79 ASN A CA 1
ATOM 624 C C . ASN A 1 79 ? 6.368 -2.934 31.499 1.00 36.04 79 ASN A C 1
ATOM 625 O O . ASN A 1 79 ? 6.486 -3.187 32.696 1.00 36.67 79 ASN A O 1
ATOM 630 N N . SER A 1 80 ? 5.614 -1.942 31.032 1.00 36.20 80 SER A N 1
ATOM 631 C CA . SER A 1 80 ? 4.891 -1.014 31.907 1.00 36.02 80 SER A CA 1
ATOM 632 C C . SER A 1 80 ? 3.926 -1.748 32.845 1.00 35.73 80 SER A C 1
ATOM 633 O O . SER A 1 80 ? 3.790 -1.383 34.007 1.00 36.31 80 SER A O 1
ATOM 636 N N . LYS A 1 81 ? 3.272 -2.791 32.346 1.00 35.15 81 LYS A N 1
ATOM 637 C CA . LYS A 1 81 ? 2.388 -3.621 33.171 1.00 34.32 81 LYS A CA 1
ATOM 638 C C . LYS A 1 81 ? 3.116 -4.757 33.902 1.00 33.72 81 LYS A C 1
ATOM 639 O O . LYS A 1 81 ? 2.481 -5.659 34.443 1.00 33.84 81 LYS A O 1
ATOM 642 N N . ASN A 1 82 ? 4.446 -4.713 33.906 1.00 33.12 82 ASN A N 1
ATOM 643 C CA . ASN A 1 82 ? 5.287 -5.686 34.617 1.00 32.84 82 ASN A CA 1
ATOM 644 C C . ASN A 1 82 ? 5.004 -7.149 34.268 1.00 31.61 82 ASN A C 1
ATOM 645 O O . ASN A 1 82 ? 5.052 -8.031 35.141 1.00 31.37 82 ASN A O 1
ATOM 650 N N . ILE A 1 83 ? 4.727 -7.387 32.980 1.00 29.86 83 ILE A N 1
ATOM 651 C CA . ILE A 1 83 ? 4.605 -8.727 32.421 1.00 27.94 83 ILE A CA 1
ATOM 652 C C . ILE A 1 83 ? 5.930 -9.061 31.703 1.00 27.40 83 ILE A C 1
ATOM 653 O O . ILE A 1 83 ? 6.316 -8.362 30.767 1.00 26.29 83 ILE A O 1
ATOM 658 N N . PRO A 1 84 ? 6.668 -10.076 32.195 1.00 25.97 84 PRO A N 1
ATOM 659 C CA . PRO A 1 84 ? 7.956 -10.444 31.606 1.00 25.41 84 PRO A CA 1
ATOM 660 C C . PRO A 1 84 ? 7.861 -10.897 30.145 1.00 23.58 84 PRO A C 1
ATOM 661 O O . PRO A 1 84 ? 6.911 -11.579 29.764 1.00 23.53 84 PRO A O 1
ATOM 665 N N . VAL A 1 85 ? 8.844 -10.503 29.342 1.00 22.18 85 VAL A N 1
ATOM 666 C CA . VAL A 1 85 ? 8.833 -10.802 27.908 1.00 21.01 85 VAL A CA 1
ATOM 667 C C . VAL A 1 85 ? 10.040 -11.638 27.500 1.00 20.58 85 VAL A C 1
ATOM 668 O O . VAL A 1 85 ? 11.191 -11.243 27.749 1.00 19.71 85 VAL A O 1
ATOM 672 N N . ILE A 1 86 ? 9.746 -12.775 26.861 1.00 19.50 86 ILE A N 1
ATOM 673 C CA . ILE A 1 86 ? 10.739 -13.625 26.243 1.00 18.64 86 ILE A CA 1
ATOM 674 C C . ILE A 1 86 ? 10.496 -13.613 24.731 1.00 18.07 86 ILE A C 1
ATOM 675 O O . ILE A 1 86 ? 9.361 -13.779 24.290 1.00 18.62 86 ILE A O 1
ATOM 680 N N . THR A 1 87 ? 11.553 -13.401 23.948 1.00 17.24 87 THR A N 1
ATOM 681 C CA . THR A 1 87 ? 11.417 -13.362 22.486 1.00 16.49 87 THR A CA 1
ATOM 682 C C . THR A 1 87 ? 11.868 -14.703 21.957 1.00 15.87 87 THR A C 1
ATOM 683 O O . THR A 1 87 ? 12.744 -15.330 22.549 1.00 15.66 87 THR A O 1
ATOM 687 N N . ILE A 1 88 ? 11.233 -15.174 20.879 1.00 14.80 88 ILE A N 1
ATOM 688 C CA . ILE A 1 88 ? 11.519 -16.496 20.347 1.00 14.02 88 ILE A CA 1
ATOM 689 C C . ILE A 1 88 ? 11.662 -16.396 18.857 1.00 13.32 88 ILE A C 1
ATOM 690 O O . ILE A 1 88 ? 10.808 -15.800 18.189 1.00 12.92 88 ILE A O 1
ATOM 695 N N . ASP A 1 89 ? 12.757 -16.957 18.363 1.00 12.29 89 ASP A N 1
ATOM 696 C CA . ASP A 1 89 ? 13.059 -17.081 16.926 1.00 12.58 89 ASP A CA 1
ATOM 697 C C . ASP A 1 89 ? 13.600 -15.806 16.270 1.00 12.28 89 ASP A C 1
ATOM 698 O O . ASP A 1 89 ? 14.462 -15.872 15.397 1.00 13.12 89 ASP A O 1
ATOM 703 N N . ARG A 1 90 ? 13.065 -14.659 16.648 1.00 12.51 90 ARG A N 1
ATOM 704 C CA . ARG A 1 90 ? 13.499 -13.393 16.102 1.00 12.23 90 ARG A CA 1
ATOM 705 C C . ARG A 1 90 ? 13.657 -12.401 17.223 1.00 13.46 90 ARG A C 1
ATOM 706 O O . ARG A 1 90 ? 12.857 -12.394 18.150 1.00 13.73 90 ARG A O 1
ATOM 714 N N . SER A 1 91 ? 14.667 -11.546 17.121 1.00 14.29 91 SER A N 1
ATOM 715 C CA . SER A 1 91 ? 14.982 -10.608 18.192 1.00 15.42 91 SER A CA 1
ATOM 716 C C . SER A 1 91 ? 14.216 -9.282 18.099 1.00 16.57 91 SER A C 1
ATOM 717 O O . SER A 1 91 ? 13.744 -8.888 17.027 1.00 16.28 91 SER A O 1
ATOM 720 N N . ALA A 1 92 ? 14.057 -8.626 19.250 1.00 18.04 92 ALA A N 1
ATOM 721 C CA . ALA A 1 92 ? 13.560 -7.251 19.336 1.00 20.12 92 ALA A CA 1
ATOM 722 C C . ALA A 1 92 ? 14.746 -6.271 19.467 1.00 20.71 92 ALA A C 1
ATOM 723 O O . ALA A 1 92 ? 15.770 -6.627 20.040 1.00 20.56 92 ALA A O 1
ATOM 725 N N . ASN A 1 93 ? 14.600 -5.056 18.918 1.00 22.44 93 ASN A N 1
ATOM 726 C CA . ASN A 1 93 ? 15.653 -4.020 18.970 1.00 23.65 93 ASN A CA 1
ATOM 727 C C . ASN A 1 93 ? 15.493 -3.046 20.134 1.00 25.30 93 ASN A C 1
ATOM 728 O O . ASN A 1 93 ? 16.101 -1.964 20.135 1.00 26.45 93 ASN A O 1
ATOM 733 N N . GLY A 1 94 ? 14.674 -3.405 21.111 1.00 26.44 94 GLY A N 1
ATOM 734 C CA . GLY A 1 94 ? 14.362 -2.491 22.211 1.00 27.20 94 GLY A CA 1
ATOM 735 C C . GLY A 1 94 ? 13.425 -3.123 23.216 1.00 27.57 94 GLY A C 1
ATOM 736 O O . GLY A 1 94 ? 12.968 -4.256 23.026 1.00 27.99 94 GLY A O 1
ATOM 737 N N . GLY A 1 95 ? 13.139 -2.388 24.292 1.00 28.16 95 GLY A N 1
ATOM 738 C CA . GLY A 1 95 ? 12.303 -2.896 25.391 1.00 28.06 95 GLY A CA 1
ATOM 739 C C . GLY A 1 95 ? 13.107 -3.792 26.304 1.00 27.61 95 GLY A C 1
ATOM 740 O O . GLY A 1 95 ? 14.256 -4.080 26.015 1.00 28.41 95 GLY A O 1
ATOM 741 N N . ASP A 1 96 ? 12.507 -4.229 27.408 1.00 27.23 96 ASP A N 1
ATOM 742 C CA . ASP A 1 96 ? 13.163 -5.170 28.323 1.00 26.78 96 ASP A CA 1
ATOM 743 C C . ASP A 1 96 ? 12.739 -6.600 28.030 1.00 25.41 96 ASP A C 1
ATOM 744 O O . ASP A 1 96 ? 11.567 -6.963 28.189 1.00 24.30 96 ASP A O 1
ATOM 749 N N . VAL A 1 97 ? 13.707 -7.397 27.587 1.00 23.62 97 VAL A N 1
ATOM 750 C CA . VAL A 1 97 ? 13.493 -8.801 27.295 1.00 22.79 97 VAL A CA 1
ATOM 751 C C . VAL A 1 97 ? 14.374 -9.655 28.196 1.00 22.09 97 VAL A C 1
ATOM 752 O O . VAL A 1 97 ? 15.587 -9.506 28.190 1.00 22.35 97 VAL A O 1
ATOM 756 N N . VAL A 1 98 ? 13.768 -10.564 28.955 1.00 21.27 98 VAL A N 1
ATOM 757 C CA . VAL A 1 98 ? 14.507 -11.371 29.923 1.00 21.30 98 VAL A CA 1
ATOM 758 C C . VAL A 1 98 ? 15.256 -12.569 29.323 1.00 20.57 98 VAL A C 1
ATOM 759 O O . VAL A 1 98 ? 16.237 -13.046 29.898 1.00 20.40 98 VAL A O 1
ATOM 763 N N . CYS A 1 99 ? 14.794 -13.036 28.164 1.00 19.91 99 CYS A N 1
ATOM 764 C CA . CYS A 1 99 ? 15.435 -14.131 27.435 1.00 18.99 99 CYS A CA 1
ATOM 765 C C . CYS A 1 99 ? 15.062 -14.101 25.959 1.00 18.07 99 CYS A C 1
ATOM 766 O O . CYS A 1 99 ? 13.936 -13.773 25.592 1.00 17.12 99 CYS A O 1
ATOM 769 N N . HIS A 1 100 ? 16.033 -14.458 25.128 1.00 17.48 100 HIS A N 1
ATOM 770 C CA . HIS A 1 100 ? 15.829 -14.591 23.711 1.00 16.17 100 HIS A CA 1
ATOM 771 C C . HIS A 1 100 ? 16.308 -15.973 23.279 1.00 15.61 100 HIS A C 1
ATOM 772 O O . HIS A 1 100 ? 17.404 -16.396 23.617 1.00 14.83 100 HIS A O 1
ATOM 779 N N . ILE A 1 101 ? 15.454 -16.680 22.546 1.00 14.51 101 ILE A N 1
ATOM 780 C CA . ILE A 1 101 ? 15.700 -18.059 22.137 1.00 14.00 101 ILE A CA 1
ATOM 781 C C . ILE A 1 101 ? 15.615 -18.120 20.611 1.00 14.21 101 ILE A C 1
ATOM 782 O O . ILE A 1 101 ? 14.577 -17.805 20.044 1.00 13.24 101 ILE A O 1
ATOM 787 N N . ALA A 1 102 ? 16.703 -18.509 19.945 1.00 13.66 102 ALA A N 1
ATOM 788 C CA . ALA A 1 102 ? 16.710 -18.561 18.474 1.00 12.83 102 ALA A CA 1
ATOM 789 C C . ALA A 1 102 ? 17.910 -19.336 17.942 1.00 13.17 102 ALA A C 1
ATOM 790 O O . ALA A 1 102 ? 18.877 -19.568 18.661 1.00 12.58 102 ALA A O 1
ATOM 792 N N . SER A 1 103 ? 17.855 -19.704 16.667 1.00 12.79 103 SER A N 1
ATOM 793 C CA . SER A 1 103 ? 19.006 -20.281 16.005 1.00 12.35 103 SER A CA 1
ATOM 794 C C . SER A 1 103 ? 20.086 -19.226 15.777 1.00 11.91 103 SER A C 1
ATOM 795 O O . SER A 1 103 ? 19.801 -18.024 15.772 1.00 11.17 103 SER A O 1
ATOM 798 N N . ASP A 1 104 ? 21.325 -19.700 15.584 1.00 11.72 104 ASP A N 1
ATOM 799 C CA . ASP A 1 104 ? 22.404 -18.854 15.102 1.00 11.65 104 ASP A CA 1
ATOM 800 C C . ASP A 1 104 ? 22.241 -18.706 13.603 1.00 11.52 104 ASP A C 1
ATOM 801 O O . ASP A 1 104 ? 22.772 -19.487 12.830 1.00 12.34 104 ASP A O 1
ATOM 806 N N . ASN A 1 105 ? 21.520 -17.672 13.188 1.00 12.14 105 ASN A N 1
ATOM 807 C CA . ASN A 1 105 ? 21.073 -17.575 11.800 1.00 11.55 105 ASN A CA 1
ATOM 808 C C . ASN A 1 105 ? 22.167 -17.095 10.870 1.00 11.29 105 ASN A C 1
ATOM 809 O O . ASN A 1 105 ? 22.113 -17.372 9.675 1.00 10.93 105 ASN A O 1
ATOM 814 N N . VAL A 1 106 ? 23.182 -16.427 11.416 1.00 11.24 106 VAL A N 1
ATOM 815 C CA . VAL A 1 106 ? 24.390 -16.115 10.624 1.00 12.17 106 VAL A CA 1
ATOM 816 C C . VAL A 1 106 ? 25.079 -17.428 10.294 1.00 12.42 106 VAL A C 1
ATOM 817 O O . VAL A 1 106 ? 25.409 -17.678 9.121 1.00 12.28 106 VAL A O 1
ATOM 821 N N . LYS A 1 107 ? 25.244 -18.295 11.295 1.00 12.87 107 LYS A N 1
ATOM 822 C CA . LYS A 1 107 ? 25.833 -19.611 11.040 1.00 13.20 107 LYS A CA 1
ATOM 823 C C . LYS A 1 107 ? 24.996 -20.435 10.050 1.00 12.96 107 LYS A C 1
ATOM 824 O O . LYS A 1 107 ? 25.547 -21.120 9.202 1.00 12.10 107 LYS A O 1
ATOM 830 N N . GLY A 1 108 ? 23.668 -20.354 10.145 1.00 12.47 108 GLY A N 1
ATOM 831 C CA . GLY A 1 108 ? 22.808 -21.060 9.209 1.00 12.22 108 GLY A CA 1
ATOM 832 C C . GLY A 1 108 ? 22.997 -20.623 7.761 1.00 11.91 108 GLY A C 1
ATOM 833 O O . GLY A 1 108 ? 23.038 -21.449 6.861 1.00 11.28 108 GLY A O 1
ATOM 834 N N . GLY A 1 109 ? 23.084 -19.317 7.522 1.00 12.01 109 GLY A N 1
ATOM 835 C CA . GLY A 1 109 ? 23.386 -18.826 6.183 1.00 12.04 109 GLY A CA 1
ATOM 836 C C . GLY A 1 109 ? 24.748 -19.294 5.667 1.00 11.69 109 GLY A C 1
ATOM 837 O O . GLY A 1 109 ? 24.921 -19.579 4.478 1.00 9.92 109 GLY A O 1
ATOM 838 N N . GLU A 1 110 ? 25.716 -19.359 6.565 1.00 12.49 110 GLU A N 1
ATOM 839 C CA A GLU A 1 110 ? 27.046 -19.848 6.210 0.60 12.88 110 GLU A CA 1
ATOM 840 C CA B GLU A 1 110 ? 27.040 -19.842 6.194 0.40 12.63 110 GLU A CA 1
ATOM 841 C C . GLU A 1 110 ? 26.954 -21.289 5.752 1.00 12.68 110 GLU A C 1
ATOM 842 O O . GLU A 1 110 ? 27.561 -21.669 4.756 1.00 13.08 110 GLU A O 1
ATOM 853 N N . MET A 1 111 ? 26.185 -22.087 6.491 1.00 12.81 111 MET A N 1
ATOM 854 C CA . MET A 1 111 ? 26.031 -23.527 6.194 1.00 13.15 111 MET A CA 1
ATOM 855 C C . MET A 1 111 ? 25.440 -23.768 4.833 1.00 11.88 111 MET A C 1
ATOM 856 O O . MET A 1 111 ? 25.910 -24.628 4.103 1.00 12.02 111 MET A O 1
ATOM 861 N N . ALA A 1 112 ? 24.381 -23.022 4.516 1.00 11.40 112 ALA A N 1
ATOM 862 C CA . ALA A 1 112 ? 23.749 -23.046 3.199 1.00 10.84 112 ALA A CA 1
ATOM 863 C C . ALA A 1 112 ? 24.726 -22.688 2.063 1.00 11.15 112 ALA A C 1
ATOM 864 O O . ALA A 1 112 ? 24.771 -23.347 1.016 1.00 10.70 112 ALA A O 1
ATOM 866 N N . ALA A 1 113 ? 25.503 -21.636 2.285 1.00 11.22 113 ALA A N 1
ATOM 867 C CA . ALA A 1 113 ? 26.503 -21.178 1.315 1.00 11.33 113 ALA A CA 1
ATOM 868 C C . ALA A 1 113 ? 27.588 -22.220 1.074 1.00 11.42 113 ALA A C 1
ATOM 869 O O . ALA A 1 113 ? 27.938 -22.520 -0.070 1.00 11.45 113 ALA A O 1
ATOM 871 N N . GLU A 1 114 ? 28.095 -22.793 2.155 1.00 12.55 114 GLU A N 1
ATOM 872 C CA . GLU A 1 114 ? 29.164 -23.785 2.062 1.00 13.19 114 GLU A CA 1
ATOM 873 C C . GLU A 1 114 ? 28.712 -24.998 1.274 1.00 12.97 114 GLU A C 1
ATOM 874 O O . GLU A 1 114 ? 29.450 -25.479 0.423 1.00 13.68 114 GLU A O 1
ATOM 880 N N . PHE A 1 115 ? 27.489 -25.478 1.532 1.00 12.80 115 PHE A N 1
ATOM 881 C CA . PHE A 1 115 ? 26.944 -26.587 0.790 1.00 12.97 115 PHE A CA 1
ATOM 882 C C . PHE A 1 115 ? 26.860 -26.253 -0.697 1.00 12.91 115 PHE A C 1
ATOM 883 O O . PHE A 1 115 ? 27.308 -27.022 -1.535 1.00 12.84 115 PHE A O 1
ATOM 891 N N . ILE A 1 116 ? 26.268 -25.115 -1.009 1.00 13.32 116 ILE A N 1
ATOM 892 C CA . ILE A 1 116 ? 26.103 -24.705 -2.393 1.00 13.70 116 ILE A CA 1
ATOM 893 C C . ILE A 1 116 ? 27.451 -24.561 -3.089 1.00 13.94 116 ILE A C 1
ATOM 894 O O . ILE A 1 116 ? 27.618 -25.022 -4.222 1.00 14.61 116 ILE A O 1
ATOM 899 N N . ALA A 1 117 ? 28.417 -23.929 -2.433 1.00 14.16 117 ALA A N 1
ATOM 900 C CA . ALA A 1 117 ? 29.717 -23.672 -3.067 1.00 13.94 117 ALA A CA 1
ATOM 901 C C . ALA A 1 117 ? 30.430 -24.990 -3.406 1.00 14.20 117 ALA A C 1
ATOM 902 O O . ALA A 1 117 ? 30.976 -25.120 -4.489 1.00 14.34 117 ALA A O 1
ATOM 904 N N . LYS A 1 118 ? 30.390 -25.956 -2.486 1.00 14.30 118 LYS A N 1
ATOM 905 C CA . LYS A 1 118 ? 30.993 -27.291 -2.687 1.00 14.82 118 LYS A CA 1
ATOM 906 C C . LYS A 1 118 ? 30.257 -28.060 -3.799 1.00 14.91 118 LYS A C 1
ATOM 907 O O . LYS A 1 118 ? 30.881 -28.625 -4.722 1.00 13.72 118 LYS A O 1
ATOM 913 N N . ALA A 1 119 ? 28.924 -28.078 -3.707 1.00 14.50 119 ALA A N 1
ATOM 914 C CA . ALA A 1 119 ? 28.086 -28.767 -4.697 1.00 14.63 119 ALA A CA 1
ATOM 915 C C . ALA A 1 119 ? 28.303 -28.244 -6.118 1.00 14.93 119 ALA A C 1
ATOM 916 O O . ALA A 1 119 ? 28.193 -29.004 -7.089 1.00 14.66 119 ALA A O 1
ATOM 918 N N . LEU A 1 120 ? 28.599 -26.949 -6.229 1.00 14.28 120 LEU A N 1
ATOM 919 C CA . LEU A 1 120 ? 28.835 -26.278 -7.520 1.00 14.97 120 LEU A CA 1
ATOM 920 C C . LEU A 1 120 ? 30.306 -26.249 -7.907 1.00 15.22 120 LEU A C 1
ATOM 921 O O . LEU A 1 120 ? 30.672 -25.617 -8.885 1.00 14.64 120 LEU A O 1
ATOM 926 N N . LYS A 1 121 ? 31.151 -26.920 -7.139 1.00 16.28 121 LYS A N 1
ATOM 927 C CA A LYS A 1 121 ? 32.592 -26.946 -7.417 0.50 16.56 121 LYS A CA 1
ATOM 928 C CA B LYS A 1 121 ? 32.588 -26.949 -7.423 0.50 16.54 121 LYS A CA 1
ATOM 929 C C . LYS A 1 121 ? 33.154 -25.529 -7.487 1.00 16.78 121 LYS A C 1
ATOM 930 O O . LYS A 1 121 ? 34.109 -25.247 -8.220 1.00 16.66 121 LYS A O 1
ATOM 941 N N . GLY A 1 122 ? 32.552 -24.640 -6.683 1.00 16.58 122 GLY A N 1
ATOM 942 C CA . GLY A 1 122 ? 33.006 -23.271 -6.526 1.00 16.99 122 GLY A CA 1
ATOM 943 C C . GLY A 1 122 ? 32.746 -22.363 -7.705 1.00 16.94 122 GLY A C 1
ATOM 944 O O . GLY A 1 122 ? 33.342 -21.294 -7.796 1.00 17.33 122 GLY A O 1
ATOM 945 N N . LYS A 1 123 ? 31.860 -22.767 -8.607 1.00 17.37 123 LYS A N 1
ATOM 946 C CA . LYS A 1 123 ? 31.594 -21.968 -9.790 1.00 18.78 123 LYS A CA 1
ATOM 947 C C . LYS A 1 123 ? 30.130 -22.000 -10.177 1.00 18.21 123 LYS A C 1
ATOM 948 O O . LYS A 1 123 ? 29.518 -23.060 -10.210 1.00 18.89 123 LYS A O 1
ATOM 954 N N . GLY A 1 124 ? 29.575 -20.835 -10.478 1.00 18.13 124 GLY A N 1
ATOM 955 C CA . GLY A 1 124 ? 28.239 -20.751 -11.013 1.00 17.75 124 GLY A CA 1
ATOM 956 C C . GLY A 1 124 ? 27.426 -19.560 -10.555 1.00 17.60 124 GLY A C 1
ATOM 957 O O . GLY A 1 124 ? 27.880 -18.728 -9.779 1.00 17.45 124 GLY A O 1
ATOM 958 N N . ASN A 1 125 ? 26.196 -19.499 -11.043 1.00 17.48 125 ASN A N 1
ATOM 959 C CA . ASN A 1 125 ? 25.281 -18.403 -10.723 1.00 16.97 125 ASN A CA 1
ATOM 960 C C . ASN A 1 125 ? 24.301 -18.835 -9.648 1.00 16.30 125 ASN A C 1
ATOM 961 O O . ASN A 1 125 ? 23.678 -19.885 -9.749 1.00 15.57 125 ASN A O 1
ATOM 966 N N . VAL A 1 126 ? 24.184 -18.019 -8.605 1.00 15.97 126 VAL A N 1
ATOM 967 C CA . VAL A 1 126 ? 23.333 -18.314 -7.474 1.00 15.00 126 VAL A CA 1
ATOM 968 C C . VAL A 1 126 ? 22.281 -17.211 -7.318 1.00 15.07 126 VAL A C 1
ATOM 969 O O . VAL A 1 126 ? 22.573 -16.030 -7.477 1.00 14.91 126 VAL A O 1
ATOM 973 N N . VAL A 1 127 ? 21.062 -17.637 -7.007 1.00 15.13 127 VAL A N 1
ATOM 974 C CA . VAL A 1 127 ? 19.942 -16.748 -6.699 1.00 14.35 127 VAL A CA 1
ATOM 975 C C . VAL A 1 127 ? 19.634 -16.886 -5.222 1.00 14.60 127 VAL A C 1
ATOM 976 O O . VAL A 1 127 ? 19.629 -18.002 -4.704 1.00 15.00 127 VAL A O 1
ATOM 980 N N . GLU A 1 128 ? 19.400 -15.763 -4.539 1.00 14.64 128 GLU A N 1
ATOM 981 C CA . GLU A 1 128 ? 18.996 -15.813 -3.144 1.00 14.89 128 GLU A CA 1
ATOM 982 C C . GLU A 1 128 ? 17.609 -15.195 -2.969 1.00 14.09 128 GLU A C 1
ATOM 983 O O . GLU A 1 128 ? 17.385 -14.065 -3.367 1.00 15.29 128 GLU A O 1
ATOM 989 N N . LEU A 1 129 ? 16.702 -15.961 -2.375 1.00 13.29 129 LEU A N 1
ATOM 990 C CA . LEU A 1 129 ? 15.380 -15.498 -2.043 1.00 13.80 129 LEU A CA 1
ATOM 991 C C . LEU A 1 129 ? 15.348 -15.152 -0.557 1.00 14.08 129 LEU A C 1
ATOM 992 O O . LEU A 1 129 ? 15.443 -16.039 0.301 1.00 13.87 129 LEU A O 1
ATOM 997 N N . GLU A 1 130 ? 15.255 -13.860 -0.266 1.00 14.39 130 GLU A N 1
ATOM 998 C CA . GLU A 1 130 ? 15.375 -13.367 1.105 1.00 15.26 130 GLU A CA 1
ATOM 999 C C . GLU A 1 130 ? 14.029 -13.420 1.780 1.00 15.12 130 GLU A C 1
ATOM 1000 O O . GLU A 1 130 ? 13.000 -13.428 1.110 1.00 14.16 130 GLU A O 1
ATOM 1006 N N . GLY A 1 131 ? 14.037 -13.478 3.114 1.00 14.90 131 GLY A N 1
ATOM 1007 C CA . GLY A 1 131 ? 12.816 -13.460 3.877 1.00 15.31 131 GLY A CA 1
ATOM 1008 C C . GLY A 1 131 ? 12.366 -12.047 4.183 1.00 15.46 131 GLY A C 1
ATOM 1009 O O . GLY A 1 131 ? 12.790 -11.074 3.540 1.00 16.16 131 GLY A O 1
ATOM 1010 N N . ILE A 1 132 ? 11.511 -11.932 5.191 1.00 15.91 132 ILE A N 1
ATOM 1011 C CA . ILE A 1 132 ? 10.974 -10.644 5.634 1.00 16.20 132 ILE A CA 1
ATOM 1012 C C . ILE A 1 132 ? 12.089 -9.794 6.212 1.00 16.60 132 ILE A C 1
ATOM 1013 O O . ILE A 1 132 ? 12.675 -10.172 7.224 1.00 15.78 132 ILE A O 1
ATOM 1018 N N . PRO A 1 133 ? 12.379 -8.635 5.589 1.00 16.95 133 PRO A N 1
ATOM 1019 C CA . PRO A 1 133 ? 13.535 -7.836 6.007 1.00 17.07 133 PRO A CA 1
AT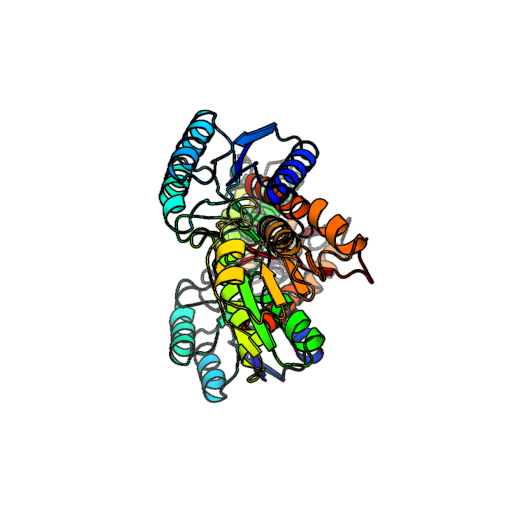OM 1020 C C . PRO A 1 133 ? 13.497 -7.353 7.456 1.00 16.67 133 PRO A C 1
ATOM 1021 O O . PRO A 1 133 ? 14.551 -7.139 8.031 1.00 16.67 133 PRO A O 1
ATOM 1025 N N . GLY A 1 134 ? 12.301 -7.239 8.026 1.00 16.47 134 GLY A N 1
ATOM 1026 C CA . GLY A 1 134 ? 12.109 -6.879 9.426 1.00 16.31 134 GLY A CA 1
ATOM 1027 C C . GLY A 1 134 ? 12.339 -7.998 10.446 1.00 15.56 134 GLY A C 1
ATOM 1028 O O . GLY A 1 134 ? 12.159 -7.790 11.647 1.00 15.77 134 GLY A O 1
ATOM 1029 N N . ALA A 1 135 ? 12.732 -9.173 9.963 1.00 14.22 135 ALA A N 1
ATOM 1030 C CA . ALA A 1 135 ? 13.057 -10.315 10.785 1.00 13.13 135 ALA A CA 1
ATOM 1031 C C . ALA A 1 135 ? 14.571 -10.472 10.873 1.00 12.50 135 ALA A C 1
ATOM 1032 O O . ALA A 1 135 ? 15.237 -10.611 9.849 1.00 11.42 135 ALA A O 1
ATOM 1034 N N . SER A 1 136 ? 15.087 -10.470 12.104 1.00 12.28 136 SER A N 1
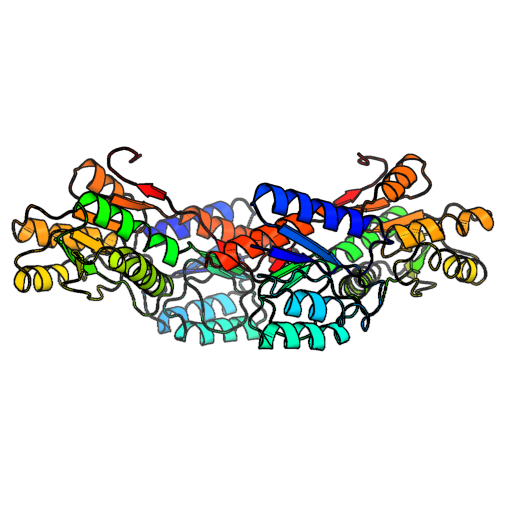ATOM 1035 C CA . SER A 1 136 ? 16.499 -10.744 12.384 1.00 12.10 136 SER A CA 1
ATOM 1036 C C . SER A 1 136 ? 16.944 -12.045 11.709 1.00 11.90 136 SER A C 1
ATOM 1037 O O . SER A 1 136 ? 18.053 -12.137 11.181 1.00 11.89 136 SER A O 1
ATOM 1040 N N . ALA A 1 137 ? 16.070 -13.044 11.714 1.00 10.45 137 ALA A N 1
ATOM 1041 C CA . ALA A 1 137 ? 16.384 -14.337 11.098 1.00 10.41 137 ALA A CA 1
ATOM 1042 C C . ALA A 1 137 ? 16.797 -14.182 9.638 1.00 10.24 137 ALA A C 1
ATOM 1043 O O . ALA A 1 137 ? 17.762 -14.812 9.182 1.00 9.62 137 ALA A O 1
ATOM 1045 N N . ALA A 1 138 ? 16.058 -13.346 8.908 1.00 10.55 138 ALA A N 1
ATOM 1046 C CA . ALA A 1 138 ? 16.299 -13.133 7.476 1.00 10.59 138 ALA A CA 1
ATOM 1047 C C . ALA A 1 138 ? 17.625 -12.401 7.246 1.00 10.61 138 ALA A C 1
ATOM 1048 O O . ALA A 1 138 ? 18.466 -12.836 6.482 1.00 9.75 138 ALA A O 1
ATOM 1050 N N . ARG A 1 139 ? 17.765 -11.266 7.904 1.00 11.26 139 ARG A N 1
ATOM 1051 C CA . ARG A 1 139 ? 18.954 -10.432 7.817 1.00 12.18 139 ARG A CA 1
ATOM 1052 C C . ARG A 1 139 ? 20.241 -11.194 8.126 1.00 11.87 139 ARG A C 1
ATOM 1053 O O . ARG A 1 139 ? 21.248 -11.055 7.423 1.00 11.66 139 ARG A O 1
ATOM 1061 N N . ASP A 1 140 ? 20.187 -11.993 9.175 1.00 11.33 140 ASP A N 1
ATOM 1062 C CA . ASP A 1 140 ? 21.320 -12.785 9.628 1.00 11.40 140 ASP A CA 1
ATOM 1063 C C . ASP A 1 140 ? 21.708 -13.880 8.620 1.00 11.03 140 ASP A C 1
ATOM 1064 O O . ASP A 1 140 ? 22.888 -14.134 8.347 1.00 11.41 140 ASP A O 1
ATOM 1069 N N . ARG A 1 141 ? 20.710 -14.547 8.063 1.00 10.93 141 ARG A N 1
ATOM 1070 C CA . ARG A 1 141 ? 20.976 -15.576 7.045 1.00 10.75 141 ARG A CA 1
ATOM 1071 C C . ARG A 1 141 ? 21.617 -14.976 5.815 1.00 10.47 141 ARG A C 1
ATOM 1072 O O . ARG A 1 141 ? 22.494 -15.584 5.227 1.00 10.58 141 ARG A O 1
ATOM 1080 N N . GLY A 1 142 ? 21.184 -13.794 5.421 1.00 10.61 142 GLY A N 1
ATOM 1081 C CA . GLY A 1 142 ? 21.768 -13.125 4.253 1.00 11.18 142 GLY A CA 1
ATOM 1082 C C . GLY A 1 142 ? 23.221 -12.782 4.485 1.00 11.18 142 GLY A C 1
ATOM 1083 O O . GLY A 1 142 ? 24.083 -12.993 3.613 1.00 10.72 142 GLY A O 1
ATOM 1084 N N . LYS A 1 143 ? 23.498 -12.279 5.687 1.00 11.55 143 LYS A N 1
ATOM 1085 C CA . LYS A 1 143 ? 24.857 -11.913 6.093 1.00 12.40 143 LYS A CA 1
ATOM 1086 C C . LYS A 1 143 ? 25.824 -13.100 6.132 1.00 11.22 143 LYS A C 1
ATOM 1087 O O . LYS A 1 143 ? 26.930 -13.043 5.597 1.00 11.16 143 LYS A O 1
ATOM 1093 N N . GLY A 1 144 ? 25.400 -14.182 6.757 1.00 10.40 144 GLY A N 1
ATOM 1094 C CA . GLY A 1 144 ? 26.164 -15.412 6.748 1.00 10.17 144 GLY A CA 1
ATOM 1095 C C . GLY A 1 144 ? 26.358 -15.986 5.352 1.00 10.16 144 GLY A C 1
ATOM 1096 O O . GLY A 1 144 ? 27.449 -16.434 4.985 1.00 9.80 144 GLY A O 1
ATOM 1097 N N . PHE A 1 145 ? 25.297 -15.976 4.560 1.00 11.11 145 PHE A N 1
ATOM 1098 C CA . PHE A 1 145 ? 25.381 -16.506 3.199 1.00 11.76 145 PHE A CA 1
ATOM 1099 C C . PHE A 1 145 ? 26.383 -15.700 2.355 1.00 12.88 145 PHE A C 1
ATOM 1100 O O . PHE A 1 145 ? 27.236 -16.267 1.684 1.00 12.43 145 PHE A O 1
ATOM 1108 N N . ASP A 1 146 ? 26.277 -14.381 2.410 1.00 13.85 146 ASP A N 1
ATOM 1109 C CA . ASP A 1 146 ? 27.204 -13.512 1.693 1.00 15.97 146 ASP A CA 1
ATOM 1110 C C . ASP A 1 146 ? 28.625 -13.695 2.145 1.00 15.95 146 ASP A C 1
ATOM 1111 O O . ASP A 1 146 ? 29.525 -13.738 1.325 1.00 16.43 146 ASP A O 1
ATOM 1116 N N . GLU A 1 147 ? 28.825 -13.798 3.453 1.00 16.82 147 GLU A N 1
ATOM 1117 C CA . GLU A 1 147 ? 30.160 -13.948 4.025 1.00 18.09 147 GLU A CA 1
ATOM 1118 C C . GLU A 1 147 ? 30.849 -15.221 3.528 1.00 17.88 147 GLU A C 1
ATOM 1119 O O . GLU A 1 147 ? 32.040 -15.214 3.163 1.00 18.04 147 GLU A O 1
ATOM 1125 N N . ALA A 1 148 ? 30.091 -16.322 3.501 1.00 17.00 148 ALA A N 1
ATOM 1126 C CA . ALA A 1 148 ? 30.619 -17.603 3.075 1.00 16.67 148 ALA A CA 1
ATOM 1127 C C . ALA A 1 148 ? 30.856 -17.696 1.562 1.00 16.71 148 ALA A C 1
ATOM 1128 O O . ALA A 1 148 ? 31.919 -18.170 1.133 1.00 17.07 148 ALA A O 1
ATOM 1130 N N . ILE A 1 149 ? 29.871 -17.282 0.762 1.00 17.17 149 ILE A N 1
ATOM 1131 C CA . ILE A 1 149 ? 29.962 -17.326 -0.722 1.00 17.04 149 ILE A CA 1
ATOM 1132 C C . ILE A 1 149 ? 31.041 -16.399 -1.298 1.00 17.07 149 ILE A C 1
ATOM 1133 O O . ILE A 1 149 ? 31.621 -16.701 -2.342 1.00 16.36 149 ILE A O 1
ATOM 1138 N N . ALA A 1 150 ? 31.294 -15.279 -0.621 1.00 17.19 150 ALA A N 1
ATOM 1139 C CA . ALA A 1 150 ? 32.330 -14.313 -1.019 1.00 17.35 150 ALA A CA 1
ATOM 1140 C C . ALA A 1 150 ? 33.723 -14.946 -1.126 1.00 17.41 150 ALA A C 1
ATOM 1141 O O . ALA A 1 150 ? 34.541 -14.503 -1.909 1.00 17.83 150 ALA A O 1
ATOM 1143 N N . LYS A 1 151 ? 33.981 -15.995 -0.363 1.00 17.61 151 LYS A N 1
ATOM 1144 C CA . LYS A 1 151 ? 35.276 -16.706 -0.438 1.00 18.51 151 LYS A CA 1
ATOM 1145 C C . LYS A 1 151 ? 35.480 -17.493 -1.731 1.00 17.73 151 LYS A C 1
ATOM 1146 O O . LYS A 1 151 ? 36.570 -17.996 -1.976 1.00 18.37 151 LYS A O 1
ATOM 1152 N N . TYR A 1 152 ? 34.423 -17.620 -2.529 1.00 16.87 152 TYR A N 1
ATOM 1153 C CA . TYR A 1 152 ? 34.405 -18.382 -3.770 1.00 16.75 152 TYR A CA 1
ATOM 1154 C C . TYR A 1 152 ? 34.165 -17.439 -4.939 1.00 16.21 152 TYR A C 1
ATOM 1155 O O . TYR A 1 152 ? 33.038 -17.307 -5.387 1.00 15.24 152 TYR A O 1
ATOM 1164 N N . PRO A 1 153 ? 35.238 -16.779 -5.436 1.00 16.71 153 PRO A N 1
ATOM 1165 C CA . PRO A 1 153 ? 35.102 -15.708 -6.424 1.00 16.99 153 PRO A CA 1
ATOM 1166 C C . PRO A 1 153 ? 34.385 -16.056 -7.727 1.00 17.39 153 PRO A C 1
ATOM 1167 O O . PRO A 1 153 ? 33.808 -15.161 -8.345 1.00 18.00 153 PRO A O 1
ATOM 1171 N N . ASP A 1 154 ? 34.413 -17.324 -8.140 1.00 17.17 154 ASP A N 1
ATOM 1172 C CA . ASP A 1 154 ? 33.710 -17.763 -9.358 1.00 17.66 154 ASP A CA 1
ATOM 1173 C C . ASP A 1 154 ? 32.221 -18.056 -9.135 1.00 16.83 154 ASP A C 1
ATOM 1174 O O . ASP A 1 154 ? 31.546 -18.508 -10.054 1.00 16.26 154 ASP A O 1
ATOM 1179 N N . ILE A 1 155 ? 31.720 -17.811 -7.920 1.00 16.80 155 ILE A N 1
ATOM 1180 C CA . ILE A 1 155 ? 30.279 -17.856 -7.658 1.00 16.61 155 ILE A CA 1
ATOM 1181 C C . ILE A 1 155 ? 29.762 -16.428 -7.657 1.00 16.96 155 ILE A C 1
ATOM 1182 O O . ILE A 1 155 ? 30.293 -15.560 -6.960 1.00 17.21 155 ILE A O 1
ATOM 1187 N N . LYS A 1 156 ? 28.745 -16.185 -8.469 1.00 17.35 156 LYS A N 1
ATOM 1188 C CA . LYS A 1 156 ? 28.144 -14.866 -8.600 1.00 18.20 156 LYS A CA 1
ATOM 1189 C C . LYS A 1 156 ? 26.690 -14.970 -8.148 1.00 17.43 156 LYS A C 1
ATOM 1190 O O . LYS A 1 156 ? 25.968 -15.872 -8.576 1.00 17.60 156 LYS A O 1
ATOM 1193 N N . ILE A 1 157 ? 26.289 -14.089 -7.239 1.00 17.46 157 ILE A N 1
ATOM 1194 C CA . ILE A 1 157 ? 24.894 -13.987 -6.844 1.00 17.30 157 ILE A CA 1
ATOM 1195 C C . ILE A 1 157 ? 24.253 -13.097 -7.892 1.00 17.55 157 ILE A C 1
ATOM 1196 O O . ILE A 1 157 ? 24.514 -11.902 -7.927 1.00 16.94 157 ILE A O 1
ATOM 1201 N N . VAL A 1 158 ? 23.437 -13.694 -8.756 1.00 18.11 158 VAL A N 1
ATOM 1202 C CA . VAL A 1 158 ? 22.910 -12.988 -9.937 1.00 18.60 158 VAL A CA 1
ATOM 1203 C C . VAL A 1 158 ? 21.590 -12.286 -9.655 1.00 18.68 158 VAL A C 1
ATOM 1204 O O . VAL A 1 158 ? 21.210 -11.367 -10.391 1.00 19.58 158 VAL A O 1
ATOM 1208 N N . ALA A 1 159 ? 20.898 -12.727 -8.611 1.00 18.51 159 ALA A N 1
ATOM 1209 C CA . ALA A 1 159 ? 19.670 -12.093 -8.163 1.00 19.06 159 ALA A CA 1
ATOM 1210 C C . ALA A 1 159 ? 19.517 -12.303 -6.654 1.00 19.37 159 ALA A C 1
ATOM 1211 O O . ALA A 1 159 ? 19.815 -13.376 -6.127 1.00 18.78 159 ALA A O 1
ATOM 1213 N N . LYS A 1 160 ? 19.052 -11.253 -5.981 1.00 20.01 160 LYS A N 1
ATOM 1214 C CA A LYS A 1 160 ? 18.843 -11.250 -4.543 0.50 19.87 160 LYS A CA 1
ATOM 1215 C CA B LYS A 1 160 ? 18.817 -11.270 -4.547 0.50 19.87 160 LYS A CA 1
ATOM 1216 C C . LYS A 1 160 ? 17.574 -10.436 -4.274 1.00 19.60 160 LYS A C 1
ATOM 1217 O O . LYS A 1 160 ? 17.608 -9.207 -4.333 1.00 19.96 160 LYS A O 1
ATOM 1228 N N A GLN A 1 161 ? 16.471 -11.132 -4.006 0.50 18.92 161 GLN A N 1
ATOM 1229 N N B GLN A 1 161 ? 16.467 -11.126 -3.996 0.50 18.64 161 GLN A N 1
ATOM 1230 C CA A GLN A 1 161 ? 15.153 -10.504 -3.876 0.50 19.04 161 GLN A CA 1
ATOM 1231 C CA B GLN A 1 161 ? 15.142 -10.499 -3.891 0.50 18.49 161 GLN A CA 1
ATOM 1232 C C A GLN A 1 161 ? 14.357 -11.092 -2.714 0.50 18.39 161 GLN A C 1
ATOM 1233 C C B GLN A 1 161 ? 14.326 -11.096 -2.744 0.50 18.11 161 GLN A C 1
ATOM 1234 O O A GLN A 1 161 ? 14.447 -12.283 -2.430 0.50 18.35 161 GLN A O 1
ATOM 1235 O O B GLN A 1 161 ? 14.374 -12.297 -2.500 0.50 18.08 161 GLN A O 1
ATOM 1246 N N . ALA A 1 162 ? 13.576 -10.245 -2.048 1.00 18.21 162 ALA A N 1
ATOM 1247 C CA . ALA A 1 162 ? 12.772 -10.649 -0.913 1.00 17.25 162 ALA A CA 1
ATOM 1248 C C . ALA A 1 162 ? 11.493 -11.313 -1.371 1.00 17.08 162 ALA A C 1
ATOM 1249 O O . ALA A 1 162 ? 10.867 -10.854 -2.328 1.00 17.69 162 ALA A O 1
ATOM 1251 N N . ALA A 1 163 ? 11.088 -12.377 -0.674 1.00 16.41 163 ALA A N 1
ATOM 1252 C CA . ALA A 1 163 ? 9.848 -13.089 -0.985 1.00 16.18 163 ALA A CA 1
ATOM 1253 C C . ALA A 1 163 ? 9.091 -13.426 0.300 1.00 16.54 163 ALA A C 1
ATOM 1254 O O . ALA A 1 163 ? 8.331 -14.402 0.372 1.00 15.08 163 ALA A O 1
ATOM 1256 N N . ASP A 1 164 ? 9.359 -12.602 1.317 1.00 17.01 164 ASP A N 1
ATOM 1257 C CA . ASP A 1 164 ? 8.600 -12.488 2.558 1.00 18.46 164 ASP A CA 1
ATOM 1258 C C . ASP A 1 164 ? 8.225 -13.788 3.255 1.00 17.15 164 ASP A C 1
ATOM 1259 O O . ASP A 1 164 ? 7.176 -13.908 3.880 1.00 16.99 164 ASP A O 1
ATOM 1264 N N . PHE A 1 165 ? 9.143 -14.751 3.188 1.00 16.45 165 PHE A N 1
ATOM 1265 C CA . PHE A 1 165 ? 9.020 -16.025 3.887 1.00 15.57 165 PHE A CA 1
ATOM 1266 C C . PHE A 1 165 ? 7.749 -16.789 3.504 1.00 15.72 165 PHE A C 1
ATOM 1267 O O . PHE A 1 165 ? 7.309 -17.666 4.243 1.00 14.76 165 PHE A O 1
ATOM 1275 N N . ASP A 1 166 ? 7.266 -16.529 2.296 1.00 16.36 166 ASP A N 1
ATOM 1276 C CA . ASP A 1 166 ? 5.966 -16.984 1.857 1.00 17.85 166 ASP A CA 1
ATOM 1277 C C . ASP A 1 166 ? 6.056 -17.760 0.543 1.00 18.03 166 ASP A C 1
ATOM 1278 O O . ASP A 1 166 ? 6.801 -17.379 -0.339 1.00 17.76 166 ASP A O 1
ATOM 1283 N N . ARG A 1 167 ? 5.255 -18.816 0.423 1.00 19.01 167 ARG A N 1
ATOM 1284 C CA . ARG A 1 167 ? 5.316 -19.727 -0.734 1.00 20.81 167 ARG A CA 1
ATOM 1285 C C . ARG A 1 167 ? 4.820 -19.117 -2.046 1.00 20.90 167 ARG A C 1
ATOM 1286 O O . ARG A 1 167 ? 5.399 -19.338 -3.116 1.00 20.49 167 ARG A O 1
ATOM 1294 N N . SER A 1 168 ? 3.735 -18.357 -1.955 1.00 20.80 168 SER A N 1
ATOM 1295 C CA . SER A 1 168 ? 3.160 -17.720 -3.107 1.00 21.11 168 SER A CA 1
ATOM 1296 C C . SER A 1 168 ? 4.077 -16.651 -3.658 1.00 21.16 168 SER A C 1
ATOM 1297 O O . SER A 1 168 ? 4.292 -16.574 -4.865 1.00 20.90 168 SER A O 1
ATOM 1300 N N A LYS A 1 169 ? 4.615 -15.818 -2.773 0.50 20.78 169 LYS A N 1
ATOM 1301 N N B LYS A 1 169 ? 4.625 -15.834 -2.768 0.50 20.88 169 LYS A N 1
ATOM 1302 C CA A LYS A 1 169 ? 5.546 -14.776 -3.179 0.50 20.87 169 LYS A CA 1
ATOM 1303 C CA B LYS A 1 169 ? 5.533 -14.778 -3.167 0.50 20.99 169 LYS A CA 1
ATOM 1304 C C A LYS A 1 169 ? 6.852 -15.384 -3.687 0.50 20.59 169 LYS A C 1
ATOM 1305 C C B LYS A 1 169 ? 6.854 -15.373 -3.669 0.50 20.68 169 LYS A C 1
ATOM 1306 O O A LYS A 1 169 ? 7.537 -14.779 -4.507 0.50 20.95 169 LYS A O 1
ATOM 1307 O O B LYS A 1 169 ? 7.545 -14.756 -4.475 0.50 21.00 169 LYS A O 1
ATOM 1318 N N . GLY A 1 170 ? 7.206 -16.559 -3.177 1.00 20.75 170 GLY A N 1
ATOM 1319 C CA . GLY A 1 170 ? 8.405 -17.269 -3.638 1.00 20.55 170 GLY A CA 1
ATOM 1320 C C . GLY A 1 170 ? 8.216 -17.708 -5.078 1.00 20.98 170 GLY A C 1
ATOM 1321 O O . GLY A 1 170 ? 9.122 -17.573 -5.904 1.00 20.40 170 GLY A O 1
ATOM 1322 N N . LEU A 1 171 ? 7.017 -18.202 -5.397 1.00 21.33 171 LEU A N 1
ATOM 1323 C CA . LEU A 1 171 ? 6.701 -18.548 -6.782 1.00 21.63 171 LEU A CA 1
ATOM 1324 C C . LEU A 1 171 ? 6.877 -17.355 -7.704 1.00 21.42 171 LEU A C 1
ATOM 1325 O O . LEU A 1 171 ? 7.669 -17.418 -8.645 1.00 21.50 171 LEU A O 1
ATOM 1330 N N A SER A 1 172 ? 6.141 -16.279 -7.433 0.50 21.11 172 SER A N 1
ATOM 1331 N N B SER A 1 172 ? 6.140 -16.272 -7.440 0.50 21.11 172 SER A N 1
ATOM 1332 C CA A SER A 1 172 ? 6.092 -15.133 -8.325 0.50 21.18 172 SER A CA 1
ATOM 1333 C CA B SER A 1 172 ? 6.099 -15.132 -8.349 0.50 21.20 172 SER A CA 1
ATOM 1334 C C A SER A 1 172 ? 7.461 -14.492 -8.493 0.50 21.35 172 SER A C 1
ATOM 1335 C C B SER A 1 172 ? 7.471 -14.494 -8.501 0.50 21.36 172 SER A C 1
ATOM 1336 O O A SER A 1 172 ? 7.844 -14.115 -9.597 0.50 21.61 172 SER A O 1
ATOM 1337 O O B SER A 1 172 ? 7.865 -14.117 -9.601 0.50 21.63 172 SER A O 1
ATOM 1342 N N . VAL A 1 173 ? 8.197 -14.371 -7.394 1.00 21.40 173 VAL A N 1
ATOM 1343 C CA . VAL A 1 173 ? 9.538 -13.787 -7.429 1.00 21.15 173 VAL A CA 1
ATOM 1344 C C . VAL A 1 173 ? 10.460 -14.686 -8.267 1.00 21.11 173 VAL A C 1
ATOM 1345 O O . VAL A 1 173 ? 11.181 -14.186 -9.132 1.00 21.09 173 VAL A O 1
ATOM 1349 N N . MET A 1 174 ? 10.393 -15.996 -8.048 1.00 20.61 174 MET A N 1
ATOM 1350 C CA . MET A 1 174 ? 11.220 -16.933 -8.810 1.00 21.55 174 MET A CA 1
ATOM 1351 C C . MET A 1 174 ? 10.855 -16.912 -10.315 1.00 21.99 174 MET A C 1
ATOM 1352 O O . MET A 1 174 ? 11.741 -16.954 -11.166 1.00 21.29 174 MET A O 1
ATOM 1357 N N . GLU A 1 175 ? 9.559 -16.797 -10.633 1.00 23.02 175 GLU A N 1
ATOM 1358 C CA . GLU A 1 175 ? 9.117 -16.579 -12.019 1.00 23.01 175 GLU A CA 1
ATOM 1359 C C . GLU A 1 175 ? 9.908 -15.442 -12.659 1.00 23.56 175 GLU A C 1
ATOM 1360 O O . GLU A 1 175 ? 10.609 -15.644 -13.663 1.00 24.09 175 GLU A O 1
ATOM 1366 N N . ASN A 1 176 ? 9.819 -14.257 -12.072 1.00 23.10 176 ASN A N 1
ATOM 1367 C CA . ASN A 1 176 ? 10.542 -13.099 -12.587 1.00 23.59 176 ASN A CA 1
ATOM 1368 C C . ASN A 1 176 ? 12.034 -13.353 -12.770 1.00 23.63 176 ASN A C 1
ATOM 1369 O O . ASN A 1 176 ? 12.637 -12.939 -13.778 1.00 23.00 176 ASN A O 1
ATOM 1374 N N . ILE A 1 177 ? 12.640 -14.023 -11.789 1.00 23.50 177 ILE A N 1
ATOM 1375 C CA . ILE A 1 177 ? 14.091 -14.205 -11.799 1.00 23.36 177 ILE A CA 1
ATOM 1376 C C . ILE A 1 177 ? 14.459 -15.166 -12.942 1.00 23.35 177 ILE A C 1
ATOM 1377 O O . ILE A 1 177 ? 15.378 -14.893 -13.708 1.00 22.97 177 ILE A O 1
ATOM 1382 N N . LEU A 1 178 ? 13.712 -16.260 -13.055 1.00 23.71 178 LEU A N 1
ATOM 1383 C CA . LEU A 1 178 ? 13.866 -17.227 -14.148 1.00 24.65 178 LEU A CA 1
ATOM 1384 C C . LEU A 1 178 ? 13.803 -16.561 -15.524 1.00 25.74 178 LEU A C 1
ATOM 1385 O O . LEU A 1 178 ? 14.579 -16.894 -16.419 1.00 26.02 178 LEU A O 1
ATOM 1390 N N . GLN A 1 179 ? 12.882 -15.618 -15.683 1.00 26.83 179 GLN A N 1
ATOM 1391 C CA . GLN A 1 179 ? 12.694 -14.893 -16.935 1.00 27.65 179 GLN A CA 1
ATOM 1392 C C . GLN A 1 179 ? 13.896 -13.983 -17.235 1.00 27.01 179 GLN A C 1
ATOM 1393 O O . GLN A 1 179 ? 14.273 -13.794 -18.400 1.00 27.33 179 GLN A O 1
ATOM 1399 N N . ALA A 1 180 ? 14.477 -13.408 -16.185 1.00 26.10 180 ALA A N 1
ATOM 1400 C CA . ALA A 1 180 ? 15.570 -12.456 -16.319 1.00 25.59 180 ALA A CA 1
ATOM 1401 C C . ALA A 1 180 ? 16.943 -13.121 -16.295 1.00 25.24 180 ALA A C 1
ATOM 1402 O O . ALA A 1 180 ? 17.938 -12.489 -16.633 1.00 25.76 180 ALA A O 1
ATOM 1404 N N . GLN A 1 181 ? 17.008 -14.383 -15.894 1.00 24.60 181 GLN A N 1
ATOM 1405 C CA . GLN A 1 181 ? 18.292 -15.065 -15.692 1.00 24.32 181 GLN A CA 1
ATOM 1406 C C . GLN A 1 181 ? 18.279 -16.463 -16.294 1.00 23.94 181 GLN A C 1
ATOM 1407 O O . GLN A 1 181 ? 17.841 -17.406 -15.650 1.00 23.50 181 GLN A O 1
ATOM 1413 N N . PRO A 1 182 ? 18.777 -16.607 -17.532 1.00 23.75 182 PRO A N 1
ATOM 1414 C CA . PRO A 1 182 ? 18.768 -17.918 -18.185 1.00 23.66 182 PRO A CA 1
ATOM 1415 C C . PRO A 1 182 ? 19.765 -18.931 -17.592 1.00 23.55 182 PRO A C 1
ATOM 1416 O O . PRO A 1 182 ? 19.645 -20.127 -17.869 1.00 23.67 182 PRO A O 1
ATOM 1420 N N . LYS A 1 183 ? 20.745 -18.459 -16.823 1.00 23.02 183 LYS A N 1
ATOM 1421 C CA . LYS A 1 183 ? 21.728 -19.349 -16.176 1.00 23.00 183 LYS A CA 1
ATOM 1422 C C . LYS A 1 183 ? 21.662 -19.183 -14.663 1.00 21.68 183 LYS A C 1
ATOM 1423 O O . LYS A 1 183 ? 22.143 -18.196 -14.114 1.00 21.50 183 LYS A O 1
ATOM 1429 N N . ILE A 1 184 ? 21.046 -20.166 -14.019 1.00 20.49 184 ILE A N 1
ATOM 1430 C CA . ILE A 1 184 ? 20.962 -20.249 -12.580 1.00 19.56 184 ILE A CA 1
ATOM 1431 C C . ILE A 1 184 ? 21.374 -21.642 -12.192 1.00 18.53 184 ILE A C 1
ATOM 1432 O O . ILE A 1 184 ? 20.769 -22.625 -12.640 1.00 18.92 184 ILE A O 1
ATOM 1437 N N . ASP A 1 185 ? 22.383 -21.730 -11.337 1.00 16.75 185 ASP A N 1
ATOM 1438 C CA . ASP A 1 185 ? 22.930 -23.017 -10.943 1.00 16.38 185 ASP A CA 1
ATOM 1439 C C . ASP A 1 185 ? 22.487 -23.477 -9.559 1.00 15.08 185 ASP A C 1
ATOM 1440 O O . ASP A 1 185 ? 22.471 -24.651 -9.278 1.00 15.01 185 ASP A O 1
ATOM 1445 N N . ALA A 1 186 ? 22.095 -22.539 -8.709 1.00 14.47 186 ALA A N 1
ATOM 1446 C CA . ALA A 1 186 ? 21.632 -22.856 -7.372 1.00 13.97 186 ALA A CA 1
ATOM 1447 C C . ALA A 1 186 ? 20.745 -21.731 -6.873 1.00 13.55 186 ALA A C 1
ATOM 1448 O O . ALA A 1 186 ? 20.914 -20.581 -7.276 1.00 13.49 186 ALA A O 1
ATOM 1450 N N . VAL A 1 187 ? 19.818 -22.099 -5.990 1.00 13.67 187 VAL A N 1
ATOM 1451 C CA . VAL A 1 187 ? 18.951 -21.177 -5.272 1.00 12.91 187 VAL A CA 1
ATOM 1452 C C . VAL A 1 187 ? 19.033 -21.453 -3.770 1.00 12.59 187 VAL A C 1
ATOM 1453 O O . VAL A 1 187 ? 18.795 -22.581 -3.324 1.00 13.29 187 VAL A O 1
ATOM 1457 N N . PHE A 1 188 ? 19.382 -20.430 -2.997 1.00 11.99 188 PHE A N 1
ATOM 1458 C CA . PHE A 1 188 ? 19.187 -20.436 -1.554 1.00 10.94 188 PHE A CA 1
ATOM 1459 C C . PHE A 1 188 ? 17.936 -19.617 -1.218 1.00 10.91 188 PHE A C 1
ATOM 1460 O O . PHE A 1 188 ? 17.909 -18.428 -1.458 1.00 10.45 188 PHE A O 1
ATOM 1468 N N . ALA A 1 189 ? 16.917 -20.283 -0.675 1.00 10.11 189 ALA A N 1
ATOM 1469 C CA . ALA A 1 189 ? 15.758 -19.613 -0.082 1.00 10.19 189 ALA A CA 1
ATOM 1470 C C . ALA A 1 189 ? 15.914 -19.612 1.426 1.00 10.09 189 ALA A C 1
ATOM 1471 O O . ALA A 1 189 ? 16.198 -20.654 2.023 1.00 10.51 189 ALA A O 1
ATOM 1473 N N . GLN A 1 190 ? 15.637 -18.469 2.042 1.00 10.44 190 GLN A N 1
ATOM 1474 C CA . GLN A 1 190 ? 15.852 -18.274 3.481 1.00 10.49 190 GLN A CA 1
ATOM 1475 C C . GLN A 1 190 ? 14.786 -18.933 4.320 1.00 10.63 190 GLN A C 1
ATOM 1476 O O . GLN A 1 190 ? 14.882 -18.954 5.544 1.00 11.40 190 GLN A O 1
ATOM 1482 N N . ASN A 1 191 ? 13.769 -19.508 3.678 1.00 10.99 191 ASN A N 1
ATOM 1483 C CA . ASN A 1 191 ? 12.995 -20.526 4.345 1.00 11.33 191 ASN A CA 1
ATOM 1484 C C . ASN A 1 191 ? 12.409 -21.525 3.375 1.00 12.37 191 ASN A C 1
ATOM 1485 O O . ASN A 1 191 ? 12.475 -21.341 2.158 1.00 12.58 191 ASN A O 1
ATOM 1490 N N . ASP A 1 192 ? 11.888 -22.607 3.924 1.00 12.87 192 ASP A N 1
ATOM 1491 C CA . ASP A 1 192 ? 11.388 -23.711 3.125 1.00 14.35 192 ASP A CA 1
ATOM 1492 C C . ASP A 1 192 ? 10.182 -23.315 2.309 1.00 15.05 192 ASP A C 1
ATOM 1493 O O . ASP A 1 192 ? 10.062 -23.745 1.171 1.00 15.91 192 ASP A O 1
ATOM 1498 N N . GLU A 1 193 ? 9.319 -22.460 2.862 1.00 15.27 193 GLU A N 1
ATOM 1499 C CA . GLU A 1 193 ? 8.116 -22.033 2.129 1.00 15.62 193 GLU A CA 1
ATOM 1500 C C . GLU A 1 193 ? 8.475 -21.335 0.843 1.00 15.45 193 GLU A C 1
ATOM 1501 O O . GLU A 1 193 ? 7.931 -21.642 -0.209 1.00 16.93 193 GLU A O 1
ATOM 1507 N N . MET A 1 194 ? 9.415 -20.409 0.901 1.00 15.42 194 MET A N 1
ATOM 1508 C CA . MET A 1 194 ? 9.902 -19.782 -0.311 1.00 15.04 194 MET A CA 1
ATOM 1509 C C . MET A 1 194 ? 10.593 -20.803 -1.242 1.00 15.68 194 MET A C 1
ATOM 1510 O O . MET A 1 194 ? 10.456 -20.733 -2.471 1.00 15.11 194 MET A O 1
ATOM 1515 N N . ALA A 1 195 ? 11.319 -21.749 -0.661 1.00 16.53 195 ALA A N 1
ATOM 1516 C CA . ALA A 1 195 ? 12.014 -22.761 -1.458 1.00 17.55 195 ALA A CA 1
ATOM 1517 C C . ALA A 1 195 ? 11.008 -23.610 -2.227 1.00 18.75 195 ALA A C 1
ATOM 1518 O O . ALA A 1 195 ? 11.216 -23.919 -3.390 1.00 18.95 195 ALA A O 1
ATOM 1520 N N . LEU A 1 196 ? 9.904 -23.964 -1.578 1.00 19.68 196 LEU A N 1
ATOM 1521 C CA . LEU A 1 196 ? 8.876 -24.772 -2.238 1.00 20.61 196 LEU A CA 1
ATOM 1522 C C . LEU A 1 196 ? 8.204 -23.996 -3.360 1.00 21.39 196 LEU A C 1
ATOM 1523 O O . LEU A 1 196 ? 7.933 -24.553 -4.424 1.00 21.52 196 LEU A O 1
ATOM 1528 N N . GLY A 1 197 ? 7.973 -22.704 -3.146 1.00 21.69 197 GLY A N 1
ATOM 1529 C CA . GLY A 1 197 ? 7.404 -21.852 -4.179 1.00 21.72 197 GLY A CA 1
ATOM 1530 C C . GLY A 1 197 ? 8.335 -21.728 -5.373 1.00 22.04 197 GLY A C 1
ATOM 1531 O O . GLY A 1 197 ? 7.899 -21.716 -6.525 1.00 21.09 197 GLY A O 1
ATOM 1532 N N . ALA A 1 198 ? 9.632 -21.627 -5.097 1.00 22.03 198 ALA A N 1
ATOM 1533 C CA . ALA A 1 198 ? 10.629 -21.486 -6.164 1.00 22.74 198 ALA A CA 1
ATOM 1534 C C . ALA A 1 198 ? 10.662 -22.758 -7.005 1.00 23.36 198 ALA A C 1
ATOM 1535 O O . ALA A 1 198 ? 10.783 -22.700 -8.235 1.00 23.57 198 ALA A O 1
ATOM 1537 N N . ILE A 1 199 ? 10.543 -23.901 -6.337 1.00 24.09 199 ILE A N 1
ATOM 1538 C CA . ILE A 1 199 ? 10.547 -25.190 -7.017 1.00 25.10 199 ILE A CA 1
ATOM 1539 C C . ILE A 1 199 ? 9.396 -25.230 -8.021 1.00 26.01 199 ILE A C 1
ATOM 1540 O O . ILE A 1 199 ? 9.603 -25.557 -9.181 1.00 25.96 199 ILE A O 1
ATOM 1545 N N . LYS A 1 200 ? 8.199 -24.843 -7.584 1.00 26.95 200 LYS A N 1
ATOM 1546 C CA . LYS A 1 200 ? 7.048 -24.770 -8.479 1.00 27.50 200 LYS A CA 1
ATOM 1547 C C . LYS A 1 200 ? 7.358 -23.903 -9.706 1.00 27.87 200 LYS A C 1
ATOM 1548 O O . LYS A 1 200 ? 7.122 -24.328 -10.839 1.00 28.60 200 LYS A O 1
ATOM 1551 N N . ALA A 1 201 ? 7.913 -22.715 -9.492 1.00 27.44 201 ALA A N 1
ATOM 1552 C CA . ALA A 1 201 ? 8.291 -21.847 -10.605 1.00 27.85 201 ALA A CA 1
ATOM 1553 C C . ALA A 1 201 ? 9.308 -22.509 -11.549 1.00 28.08 201 ALA A C 1
ATOM 1554 O O . ALA A 1 201 ? 9.209 -22.360 -12.764 1.00 27.94 201 ALA A O 1
ATOM 1556 N N . ILE A 1 202 ? 10.272 -23.230 -10.977 1.00 28.38 202 ILE A N 1
ATOM 1557 C CA . ILE A 1 202 ? 11.329 -23.901 -11.752 1.00 28.72 202 ILE A CA 1
ATOM 1558 C C . ILE A 1 202 ? 10.769 -25.050 -12.598 1.00 30.00 202 ILE A C 1
ATOM 1559 O O . ILE A 1 202 ? 11.133 -25.209 -13.760 1.00 30.29 202 ILE A O 1
ATOM 1564 N N . GLU A 1 203 ? 9.900 -25.848 -11.987 1.00 31.44 203 GLU A N 1
ATOM 1565 C CA . GLU A 1 203 ? 9.239 -26.961 -12.659 1.00 32.52 203 GLU A CA 1
ATOM 1566 C C . GLU A 1 203 ? 8.294 -26.462 -13.738 1.00 33.84 203 GLU A C 1
ATOM 1567 O O . GLU A 1 203 ? 8.159 -27.089 -14.784 1.00 34.56 203 GLU A O 1
ATOM 1573 N N . ALA A 1 204 ? 7.650 -25.326 -13.488 1.00 34.92 204 ALA A N 1
ATOM 1574 C CA . ALA A 1 204 ? 6.771 -24.713 -14.469 1.00 35.68 204 ALA A CA 1
ATOM 1575 C C . ALA A 1 204 ? 7.582 -24.260 -15.676 1.00 36.53 204 ALA A C 1
ATOM 1576 O O . ALA A 1 204 ? 7.207 -24.536 -16.817 1.00 37.15 204 ALA A O 1
ATOM 1578 N N . ALA A 1 205 ? 8.707 -23.594 -15.425 1.00 37.00 205 ALA A N 1
ATOM 1579 C CA . ALA A 1 205 ? 9.574 -23.102 -16.499 1.00 37.30 205 ALA A CA 1
ATOM 1580 C C . ALA A 1 205 ? 10.365 -24.209 -17.210 1.00 37.68 205 ALA A C 1
ATOM 1581 O O . ALA A 1 205 ? 11.078 -23.929 -18.180 1.00 37.88 205 ALA A O 1
ATOM 1583 N N . ASN A 1 206 ? 10.229 -25.449 -16.734 1.00 38.13 206 ASN A N 1
ATOM 1584 C CA . ASN A 1 206 ? 11.010 -26.589 -17.211 1.00 38.65 206 ASN A CA 1
ATOM 1585 C C . ASN A 1 206 ? 12.505 -26.299 -17.150 1.00 38.53 206 ASN A C 1
ATOM 1586 O O . ASN A 1 206 ? 13.237 -26.492 -18.128 1.00 38.50 206 ASN A O 1
ATOM 1591 N N . ARG A 1 207 ? 12.935 -25.810 -15.985 1.00 38.27 207 ARG A N 1
ATOM 1592 C CA . ARG A 1 207 ? 14.347 -25.656 -15.659 1.00 37.95 207 ARG A CA 1
ATOM 1593 C C . ARG A 1 207 ? 14.826 -26.887 -14.903 1.00 37.92 207 ARG A C 1
ATOM 1594 O O . ARG A 1 207 ? 14.057 -27.508 -14.155 1.00 37.56 207 ARG A O 1
ATOM 1602 N N . GLN A 1 208 ? 16.101 -27.240 -15.089 1.00 38.04 208 GLN A N 1
ATOM 1603 C CA . GLN A 1 208 ? 16.542 -28.612 -14.787 1.00 37.71 208 GLN A CA 1
ATOM 1604 C C . GLN A 1 208 ? 16.862 -28.987 -13.314 1.00 36.92 208 GLN A C 1
ATOM 1605 O O . GLN A 1 208 ? 15.922 -29.278 -12.552 1.00 37.20 208 GLN A O 1
ATOM 1611 N N . GLY A 1 209 ? 18.118 -28.967 -12.869 1.00 35.47 209 GLY A N 1
ATOM 1612 C CA . GLY A 1 209 ? 19.203 -28.130 -13.388 1.00 34.08 209 GLY A CA 1
ATOM 1613 C C . GLY A 1 209 ? 19.746 -27.382 -12.166 1.00 32.47 209 GLY A C 1
ATOM 1614 O O . GLY A 1 209 ? 20.952 -27.198 -12.011 1.00 33.19 209 GLY A O 1
ATOM 1615 N N . ILE A 1 210 ? 18.830 -27.006 -11.275 1.00 29.93 210 ILE A N 1
ATOM 1616 C CA . ILE A 1 210 ? 19.090 -26.062 -10.184 1.00 27.82 210 ILE A CA 1
ATOM 1617 C C . ILE A 1 210 ? 19.096 -26.751 -8.814 1.00 25.96 210 ILE A C 1
ATOM 1618 O O . ILE A 1 210 ? 18.148 -27.443 -8.431 1.00 25.78 210 ILE A O 1
ATOM 1623 N N . ILE A 1 211 ? 20.170 -26.536 -8.068 1.00 23.72 211 ILE A N 1
ATOM 1624 C CA . ILE A 1 211 ? 20.296 -27.012 -6.695 1.00 22.28 211 ILE A CA 1
ATOM 1625 C C . ILE A 1 211 ? 19.537 -26.027 -5.780 1.00 21.65 211 ILE A C 1
ATOM 1626 O O . ILE A 1 211 ? 19.926 -24.870 -5.669 1.00 21.53 211 ILE A O 1
ATOM 1631 N N . VAL A 1 212 ? 18.453 -26.484 -5.152 1.00 20.51 212 VAL A N 1
ATOM 1632 C CA . VAL A 1 212 ? 17.634 -25.621 -4.292 1.00 19.61 212 VAL A CA 1
ATOM 1633 C C . VAL A 1 212 ? 17.858 -25.996 -2.836 1.00 18.50 212 VAL A C 1
ATOM 1634 O O . VAL A 1 212 ? 17.684 -27.159 -2.444 1.00 18.92 212 VAL A O 1
ATOM 1638 N N . VAL A 1 213 ? 18.243 -25.005 -2.035 1.00 16.85 213 VAL A N 1
ATOM 1639 C CA . VAL A 1 213 ? 18.510 -25.205 -0.625 1.00 14.94 213 VAL A CA 1
ATOM 1640 C C . VAL A 1 213 ? 17.561 -24.320 0.181 1.00 14.71 213 VAL A C 1
ATOM 1641 O O . VAL A 1 213 ? 17.497 -23.125 -0.064 1.00 14.54 213 VAL A O 1
ATOM 1645 N N . GLY A 1 214 ? 16.836 -24.918 1.121 1.00 14.45 214 GLY A N 1
ATOM 1646 C CA . GLY A 1 214 ? 15.876 -24.180 1.962 1.00 15.26 214 GLY A CA 1
ATOM 1647 C C . GLY A 1 214 ? 16.432 -23.875 3.353 1.00 15.16 214 GLY A C 1
ATOM 1648 O O . GLY A 1 214 ? 17.652 -23.911 3.595 1.00 15.53 214 GLY A O 1
ATOM 1649 N N . PHE A 1 215 ? 15.529 -23.542 4.260 1.00 15.34 215 PHE A N 1
ATOM 1650 C CA . PHE A 1 215 ? 15.860 -23.309 5.663 1.00 14.91 215 PHE A CA 1
ATOM 1651 C C . PHE A 1 215 ? 14.620 -23.657 6.485 1.00 15.20 215 PHE A C 1
ATOM 1652 O O . PHE A 1 215 ? 13.538 -23.132 6.195 1.00 14.53 215 PHE A O 1
ATOM 1660 N N . ASP A 1 216 ? 14.785 -24.530 7.484 1.00 14.91 216 ASP A N 1
ATOM 1661 C CA . ASP A 1 216 ? 13.774 -24.852 8.516 1.00 15.73 216 ASP A CA 1
ATOM 1662 C C . ASP A 1 216 ? 13.655 -26.339 8.821 1.00 16.54 216 ASP A C 1
ATOM 1663 O O . ASP A 1 216 ? 13.506 -26.749 9.988 1.00 16.49 216 ASP A O 1
ATOM 1668 N N . GLY A 1 217 ? 13.684 -27.153 7.779 1.00 16.78 217 GLY A N 1
ATOM 1669 C CA . GLY A 1 217 ? 13.474 -28.571 7.970 1.00 17.64 217 GLY A CA 1
ATOM 1670 C C . GLY A 1 217 ? 12.013 -28.926 8.184 1.00 18.25 217 GLY A C 1
ATOM 1671 O O . GLY A 1 217 ? 11.707 -29.861 8.933 1.00 18.72 217 GLY A O 1
ATOM 1672 N N . THR A 1 218 ? 11.120 -28.200 7.514 1.00 19.31 218 THR A N 1
ATOM 1673 C CA . THR A 1 218 ? 9.683 -28.526 7.552 1.00 19.92 218 THR A CA 1
ATOM 1674 C C . THR A 1 218 ? 9.371 -29.846 6.837 1.00 20.93 218 THR A C 1
ATOM 1675 O O . THR A 1 218 ? 10.135 -30.313 5.980 1.00 19.66 218 THR A O 1
ATOM 1679 N N . GLU A 1 219 ? 8.241 -30.446 7.206 1.00 21.91 219 GLU A N 1
ATOM 1680 C CA . GLU A 1 219 ? 7.817 -31.707 6.598 1.00 23.01 219 GLU A CA 1
ATOM 1681 C C . GLU A 1 219 ? 7.765 -31.603 5.080 1.00 23.02 219 GLU A C 1
ATOM 1682 O O . GLU A 1 219 ? 8.324 -32.457 4.403 1.00 23.31 219 GLU A O 1
ATOM 1688 N N . ASP A 1 220 ? 7.167 -30.541 4.541 1.00 23.6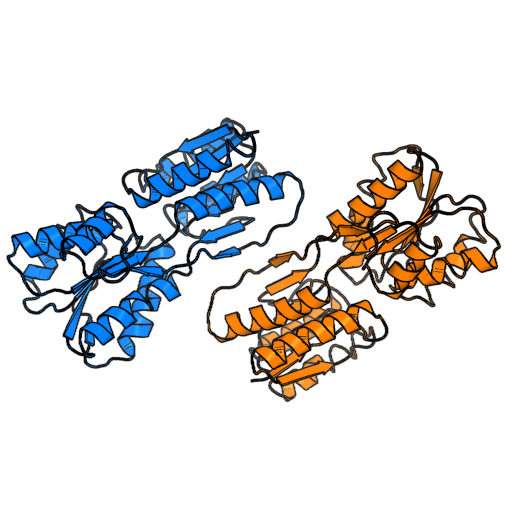7 220 ASP A N 1
ATOM 1689 C CA . ASP A 1 220 ? 7.105 -30.362 3.089 1.00 23.88 220 ASP A CA 1
ATOM 1690 C C . ASP A 1 220 ? 8.490 -30.292 2.439 1.00 23.87 220 ASP A C 1
ATOM 1691 O O . ASP A 1 220 ? 8.681 -30.817 1.335 1.00 23.58 220 ASP A O 1
ATOM 1696 N N . ALA A 1 221 ? 9.454 -29.655 3.120 1.00 23.14 221 ALA A N 1
ATOM 1697 C CA . ALA A 1 221 ? 10.829 -29.594 2.631 1.00 22.83 221 ALA A CA 1
ATOM 1698 C C . ALA A 1 221 ? 11.494 -30.983 2.618 1.00 22.76 221 ALA A C 1
ATOM 1699 O O . ALA A 1 221 ? 12.136 -31.372 1.638 1.00 22.67 221 ALA A O 1
ATOM 1701 N N . LEU A 1 222 ? 11.328 -31.728 3.703 1.00 22.32 222 LEU A N 1
ATOM 1702 C CA . LEU A 1 222 ? 11.953 -33.033 3.821 1.00 22.42 222 LEU A CA 1
ATOM 1703 C C . LEU A 1 222 ? 11.420 -33.977 2.738 1.00 22.64 222 LEU A C 1
ATOM 1704 O O . LEU A 1 222 ? 12.148 -34.839 2.244 1.00 22.43 222 LEU A O 1
ATOM 1709 N N . LYS A 1 223 ? 10.147 -33.801 2.399 1.00 22.84 223 LYS A N 1
ATOM 1710 C CA . LYS A 1 223 ? 9.492 -34.573 1.345 1.00 23.39 223 LYS A CA 1
ATOM 1711 C C . LYS A 1 223 ? 10.060 -34.165 -0.004 1.00 23.04 223 LYS A C 1
ATOM 1712 O O . LYS A 1 223 ? 10.359 -35.022 -0.832 1.00 22.58 223 LYS A O 1
ATOM 1716 N N . ALA A 1 224 ? 10.237 -32.858 -0.210 1.00 22.72 224 ALA A N 1
ATOM 1717 C CA . ALA A 1 224 ? 10.885 -32.352 -1.414 1.00 23.11 224 ALA A CA 1
ATOM 1718 C C . ALA A 1 224 ? 12.303 -32.915 -1.603 1.00 23.94 224 ALA A C 1
ATOM 1719 O O . ALA A 1 224 ? 12.735 -33.147 -2.737 1.00 24.59 224 ALA A O 1
ATOM 1721 N N . ILE A 1 225 ? 13.013 -33.141 -0.498 1.00 23.94 225 ILE A N 1
ATOM 1722 C CA . ILE A 1 225 ? 14.384 -33.638 -0.543 1.00 24.09 225 ILE A CA 1
ATOM 1723 C C . ILE A 1 225 ? 14.404 -35.127 -0.928 1.00 24.90 225 ILE A C 1
ATOM 1724 O O . ILE A 1 225 ? 15.166 -35.532 -1.789 1.00 24.91 225 ILE A O 1
ATOM 1729 N N . LYS A 1 226 ? 13.546 -35.921 -0.293 1.00 25.96 226 LYS A N 1
ATOM 1730 C CA . LYS A 1 226 ? 13.371 -37.336 -0.645 1.00 26.62 226 LYS A CA 1
ATOM 1731 C C . LYS A 1 226 ? 13.000 -37.506 -2.105 1.00 26.95 226 LYS A C 1
ATOM 1732 O O . LYS A 1 226 ? 13.485 -38.424 -2.768 1.00 28.12 226 LYS A O 1
ATOM 1738 N N . GLU A 1 227 ? 12.141 -36.631 -2.604 1.00 27.03 227 GLU A N 1
ATOM 1739 C CA . GLU A 1 227 ? 11.738 -36.664 -4.016 1.00 27.72 227 GLU A CA 1
ATOM 1740 C C . GLU A 1 227 ? 12.797 -36.109 -4.957 1.00 27.41 227 GLU A C 1
ATOM 1741 O O . GLU A 1 227 ? 12.638 -36.181 -6.178 1.00 27.79 227 GLU A O 1
ATOM 1747 N N . GLY A 1 228 ? 13.869 -35.536 -4.404 1.00 27.00 228 GLY A N 1
ATOM 1748 C CA . GLY A 1 228 ? 14.942 -34.976 -5.219 1.00 26.41 228 GLY A CA 1
ATOM 1749 C C . GLY A 1 228 ? 14.620 -33.621 -5.804 1.00 25.95 228 GLY A C 1
ATOM 1750 O O . GLY A 1 228 ? 15.360 -33.126 -6.637 1.00 26.15 228 GLY A O 1
ATOM 1751 N N . LYS A 1 229 ? 13.513 -33.013 -5.382 1.00 25.25 229 LYS A N 1
ATOM 1752 C CA . LYS A 1 229 ? 13.159 -31.672 -5.848 1.00 24.60 229 LYS A CA 1
ATOM 1753 C C . LYS A 1 229 ? 13.980 -30.593 -5.128 1.00 23.40 229 LYS A C 1
ATOM 1754 O O . LYS A 1 229 ? 14.256 -29.545 -5.699 1.00 22.70 229 LYS A O 1
ATOM 1759 N N . MET A 1 230 ? 14.350 -30.862 -3.880 1.00 22.38 230 MET A N 1
ATOM 1760 C CA . MET A 1 230 ? 15.204 -29.969 -3.097 1.00 21.61 230 MET A CA 1
ATOM 1761 C C . MET A 1 230 ? 16.484 -30.700 -2.720 1.00 20.15 230 MET A C 1
ATOM 1762 O O . MET A 1 230 ? 16.462 -31.867 -2.330 1.00 19.74 230 MET A O 1
ATOM 1767 N N . ALA A 1 231 ? 17.603 -29.996 -2.818 1.00 18.66 231 ALA A N 1
ATOM 1768 C CA . ALA A 1 231 ? 18.909 -30.574 -2.548 1.00 18.04 231 ALA A CA 1
ATOM 1769 C C . ALA A 1 231 ? 19.203 -30.672 -1.051 1.00 17.56 231 ALA A C 1
ATOM 1770 O O . ALA A 1 231 ? 19.747 -31.678 -0.563 1.00 17.78 231 ALA A O 1
ATOM 1772 N N . ALA A 1 232 ? 18.850 -29.628 -0.312 1.00 16.16 232 ALA A N 1
ATOM 1773 C CA . ALA A 1 232 ? 19.157 -29.569 1.108 1.00 15.58 232 ALA A CA 1
ATOM 1774 C C . ALA A 1 232 ? 18.294 -28.529 1.812 1.00 15.36 232 ALA A C 1
ATOM 1775 O O . ALA A 1 232 ? 17.653 -27.711 1.176 1.00 14.93 232 ALA A O 1
ATOM 1777 N N . THR A 1 233 ? 18.299 -28.580 3.133 1.00 15.38 233 THR A N 1
ATOM 1778 C CA . THR A 1 233 ? 17.727 -27.521 3.950 1.00 15.47 233 THR A CA 1
ATOM 1779 C C . THR A 1 233 ? 18.567 -27.421 5.211 1.00 15.40 233 THR A C 1
ATOM 1780 O O . THR A 1 233 ? 19.304 -28.349 5.551 1.00 15.90 233 THR A O 1
ATOM 1784 N N . ILE A 1 234 ? 18.525 -26.267 5.863 1.00 14.89 234 ILE A N 1
ATOM 1785 C CA . ILE A 1 234 ? 19.141 -26.107 7.156 1.00 13.72 234 ILE A CA 1
ATOM 1786 C C . ILE A 1 234 ? 18.062 -26.314 8.204 1.00 13.93 234 ILE A C 1
ATOM 1787 O O . ILE A 1 234 ? 17.206 -25.442 8.433 1.00 13.04 234 ILE A O 1
ATOM 1792 N N . ALA A 1 235 ? 18.074 -27.491 8.819 1.00 13.68 235 ALA A N 1
ATOM 1793 C CA . ALA A 1 235 ? 17.032 -27.846 9.780 1.00 14.39 235 ALA A CA 1
ATOM 1794 C C . ALA A 1 235 ? 17.156 -27.039 11.075 1.00 14.34 235 ALA A C 1
ATOM 1795 O O . ALA A 1 235 ? 18.227 -26.972 11.682 1.00 14.21 235 ALA A O 1
ATOM 1797 N N . GLN A 1 236 ? 16.034 -26.445 11.486 1.00 14.14 236 GLN A N 1
ATOM 1798 C CA . GLN A 1 236 ? 15.886 -25.798 12.779 1.00 13.84 236 GLN A CA 1
ATOM 1799 C C . GLN A 1 236 ? 15.034 -26.674 13.731 1.00 15.25 236 GLN A C 1
ATOM 1800 O O . GLN A 1 236 ? 14.499 -27.698 13.341 1.00 15.21 236 GLN A O 1
ATOM 1806 N N . GLN A 1 237 ? 14.931 -26.238 14.983 1.00 20.00 237 GLN A N 1
ATOM 1807 C CA . GLN A 1 237 ? 14.167 -26.941 16.005 1.00 20.00 237 GLN A CA 1
ATOM 1808 C C . GLN A 1 237 ? 13.049 -26.053 16.569 1.00 20.00 237 GLN A C 1
ATOM 1809 O O . GLN A 1 237 ? 13.092 -25.638 17.700 1.00 15.85 237 GLN A O 1
ATOM 1815 N N . PRO A 1 238 ? 12.058 -25.772 15.750 1.00 16.44 238 PRO A N 1
ATOM 1816 C CA . PRO A 1 238 ? 10.961 -24.922 16.183 1.00 17.03 238 PRO A CA 1
ATOM 1817 C C . PRO A 1 238 ? 10.311 -25.426 17.464 1.00 17.68 238 PRO A C 1
ATOM 1818 O O . PRO A 1 238 ? 10.068 -24.633 18.339 1.00 17.86 238 PRO A O 1
ATOM 1822 N N . ALA A 1 239 ? 10.053 -26.728 17.560 1.00 19.23 239 ALA A N 1
ATOM 1823 C CA . ALA A 1 239 ? 9.314 -27.267 18.716 1.00 19.73 239 ALA A CA 1
ATOM 1824 C C . ALA A 1 239 ? 10.085 -27.035 20.005 1.00 19.92 239 ALA A C 1
ATOM 1825 O O . ALA A 1 239 ? 9.503 -26.707 21.028 1.00 20.07 239 ALA A O 1
ATOM 1827 N N . LEU A 1 240 ? 11.410 -27.173 19.938 1.00 20.50 240 LEU A N 1
ATOM 1828 C CA . LEU A 1 240 ? 12.294 -26.895 21.069 1.00 20.17 240 LEU A CA 1
ATOM 1829 C C . LEU A 1 240 ? 12.358 -25.419 21.467 1.00 19.92 240 LEU A C 1
ATOM 1830 O O . LEU A 1 240 ? 12.528 -25.082 22.652 1.00 19.22 240 LEU A O 1
ATOM 1835 N N . MET A 1 241 ? 12.264 -24.538 20.471 1.00 19.10 241 MET A N 1
ATOM 1836 C CA . MET A 1 241 ? 12.241 -23.107 20.727 1.00 19.04 241 MET A CA 1
ATOM 1837 C C . MET A 1 241 ? 11.018 -22.755 21.568 1.00 19.28 241 MET A C 1
ATOM 1838 O O . MET A 1 241 ? 11.110 -22.016 22.547 1.00 19.35 241 MET A O 1
ATOM 1843 N N . GLY A 1 242 ? 9.879 -23.297 21.174 1.00 20.14 242 GLY A N 1
ATOM 1844 C CA . GLY A 1 242 ? 8.630 -23.092 21.907 1.00 20.91 242 GLY A CA 1
ATOM 1845 C C . GLY A 1 242 ? 8.690 -23.703 23.289 1.00 21.44 242 GLY A C 1
ATOM 1846 O O . GLY A 1 242 ? 8.220 -23.104 24.264 1.00 22.02 242 GLY A O 1
ATOM 1847 N N . SER A 1 243 ? 9.283 -24.886 23.376 1.00 22.33 243 SER A N 1
ATOM 1848 C CA . SER A 1 243 ? 9.410 -25.596 24.649 1.00 23.25 243 SER A CA 1
ATOM 1849 C C . SER A 1 243 ? 10.300 -24.843 25.609 1.00 23.57 243 SER A C 1
ATOM 1850 O O . SER A 1 243 ? 9.910 -24.603 26.755 1.00 23.78 243 SER A O 1
ATOM 1853 N N . LEU A 1 244 ? 11.485 -24.444 25.139 1.00 23.19 244 LEU A N 1
ATOM 1854 C CA . LEU A 1 244 ? 12.392 -23.628 25.960 1.00 23.31 244 LEU A CA 1
ATOM 1855 C C . LEU A 1 244 ? 11.755 -22.334 26.439 1.00 22.99 244 LEU A C 1
ATOM 1856 O O . LEU A 1 244 ? 12.025 -21.900 27.553 1.00 22.05 244 LEU A O 1
ATOM 1861 N N . GLY A 1 245 ? 10.938 -21.714 25.584 1.00 22.96 245 GLY A N 1
ATOM 1862 C CA . GLY A 1 245 ? 10.293 -20.439 25.913 1.00 23.24 245 GLY A CA 1
ATOM 1863 C C . GLY A 1 245 ? 9.442 -20.573 27.154 1.00 23.25 245 GLY A C 1
ATOM 1864 O O . GLY A 1 245 ? 9.493 -19.732 28.047 1.00 23.87 245 GLY A O 1
ATOM 1865 N N . VAL A 1 246 ? 8.655 -21.637 27.186 1.00 23.95 246 VAL A N 1
ATOM 1866 C CA . VAL A 1 246 ? 7.825 -21.971 28.340 1.00 24.27 246 VAL A CA 1
ATOM 1867 C C . VAL A 1 246 ? 8.684 -22.351 29.553 1.00 24.97 246 VAL A C 1
ATOM 1868 O O . VAL A 1 246 ? 8.404 -21.909 30.662 1.00 25.96 246 VAL A O 1
ATOM 1872 N N . GLU A 1 247 ? 9.713 -23.171 29.341 1.00 25.77 247 GLU A N 1
ATOM 1873 C CA . GLU A 1 247 ? 10.661 -23.515 30.405 1.00 26.86 247 GLU A CA 1
ATOM 1874 C C . GLU A 1 247 ? 11.261 -22.297 31.097 1.00 26.72 247 GLU A C 1
ATOM 1875 O O . GLU A 1 247 ? 11.297 -22.229 32.331 1.00 27.03 247 GLU A O 1
ATOM 1881 N N . MET A 1 248 ? 11.772 -21.359 30.307 1.00 26.38 248 MET A N 1
ATOM 1882 C CA . MET A 1 248 ? 12.417 -20.165 30.858 1.00 26.65 248 MET A CA 1
ATOM 1883 C C . MET A 1 248 ? 11.404 -19.241 31.508 1.00 26.61 248 MET A C 1
ATOM 1884 O O . MET A 1 248 ? 11.712 -18.566 32.505 1.00 25.95 248 MET A O 1
ATOM 1889 N N . ALA A 1 249 ? 10.204 -19.186 30.935 1.00 26.74 249 ALA A N 1
ATOM 1890 C CA . ALA A 1 249 ? 9.108 -18.432 31.552 1.00 27.17 249 ALA A CA 1
ATOM 1891 C C . ALA A 1 249 ? 8.876 -18.974 32.970 1.00 27.18 249 ALA A C 1
ATOM 1892 O O . ALA A 1 249 ? 8.862 -18.218 33.947 1.00 26.63 249 ALA A O 1
ATOM 1894 N N . ASP A 1 250 ? 8.706 -20.292 33.060 1.00 28.14 250 ASP A N 1
ATOM 1895 C CA . ASP A 1 250 ? 8.492 -20.998 34.342 1.00 28.50 250 ASP A CA 1
ATOM 1896 C C . ASP A 1 250 ? 9.574 -20.657 35.367 1.00 29.19 250 ASP A C 1
ATOM 1897 O O . ASP A 1 250 ? 9.275 -20.235 36.483 1.00 29.34 250 ASP A O 1
ATOM 1902 N N . LYS A 1 251 ? 10.836 -20.824 34.978 1.00 29.82 251 LYS A N 1
ATOM 1903 C CA . LYS A 1 251 ? 11.963 -20.523 35.863 1.00 30.21 251 LYS A CA 1
ATOM 1904 C C . LYS A 1 251 ? 11.925 -19.064 36.313 1.00 30.54 251 LYS A C 1
ATOM 1905 O O . LYS A 1 251 ? 12.097 -18.765 37.489 1.00 30.34 251 LYS A O 1
ATOM 1911 N N . TYR A 1 252 ? 11.683 -18.158 35.376 1.00 31.02 252 TYR A N 1
ATOM 1912 C CA . TYR A 1 252 ? 11.671 -16.736 35.693 1.00 31.76 252 TYR A CA 1
ATOM 1913 C C . TYR A 1 252 ? 10.575 -16.433 36.718 1.00 32.34 252 TYR A C 1
ATOM 1914 O O . TYR A 1 252 ? 10.778 -15.652 37.659 1.00 32.60 252 TYR A O 1
ATOM 1923 N N . LEU A 1 253 ? 9.425 -17.069 36.532 1.00 32.94 253 LEU A N 1
ATOM 1924 C CA . LEU A 1 253 ? 8.274 -16.820 37.374 1.00 33.66 253 LEU A CA 1
ATOM 1925 C C . LEU A 1 253 ? 8.505 -17.359 38.785 1.00 34.32 253 LEU A C 1
ATOM 1926 O O . LEU A 1 253 ? 7.952 -16.827 39.745 1.00 34.75 253 LEU A O 1
ATOM 1931 N N . LYS A 1 254 ? 9.347 -18.384 38.897 1.00 35.21 254 LYS A N 1
ATOM 1932 C CA . LYS A 1 254 ? 9.789 -18.915 40.193 1.00 35.72 254 LYS A CA 1
ATOM 1933 C C . LYS A 1 254 ? 10.951 -18.147 40.845 1.00 35.82 254 LYS A C 1
ATOM 1934 O O . LYS A 1 254 ? 11.508 -18.609 41.843 1.00 36.30 254 LYS A O 1
ATOM 1940 N N . GLY A 1 255 ? 11.305 -16.978 40.307 1.00 35.76 255 GLY A N 1
ATOM 1941 C CA . GLY A 1 255 ? 12.296 -16.098 40.927 1.00 35.47 255 GLY A CA 1
ATOM 1942 C C . GLY A 1 255 ? 13.742 -16.435 40.604 1.00 35.29 255 GLY A C 1
ATOM 1943 O O . GLY A 1 255 ? 14.667 -15.850 41.184 1.00 35.25 255 GLY A O 1
ATOM 1944 N N . GLU A 1 256 ? 13.929 -17.366 39.670 1.00 34.85 256 GLU A N 1
ATOM 1945 C CA . GLU A 1 256 ? 15.251 -17.861 39.276 1.00 34.63 256 GLU A CA 1
ATOM 1946 C C . GLU A 1 256 ? 15.818 -17.043 38.122 1.00 32.97 256 GLU A C 1
ATOM 1947 O O . GLU A 1 256 ? 15.092 -16.708 37.174 1.00 32.88 256 GLU A O 1
ATOM 1953 N N . LYS A 1 257 ? 17.107 -16.721 38.207 1.00 30.95 257 LYS A N 1
ATOM 1954 C CA . LYS A 1 257 ? 17.788 -16.009 37.133 1.00 29.24 257 LYS A CA 1
ATOM 1955 C C . LYS A 1 257 ? 18.021 -16.983 35.980 1.00 27.38 257 LYS A C 1
ATOM 1956 O O . LYS A 1 257 ? 18.326 -18.164 36.194 1.00 26.74 257 LYS A O 1
ATOM 1959 N N . ILE A 1 258 ? 17.827 -16.492 34.756 1.00 24.97 258 ILE A N 1
ATOM 1960 C CA . ILE A 1 258 ? 17.966 -17.325 33.568 1.00 23.44 258 ILE A CA 1
ATOM 1961 C C . ILE A 1 258 ? 18.987 -16.670 32.622 1.00 22.07 258 ILE A C 1
ATOM 1962 O O . ILE A 1 258 ? 19.244 -15.469 32.712 1.00 21.34 258 ILE A O 1
ATOM 1967 N N . PRO A 1 259 ? 19.598 -17.462 31.729 1.00 21.24 259 PRO A N 1
ATOM 1968 C CA . PRO A 1 259 ? 20.469 -16.816 30.768 1.00 20.41 259 PRO A CA 1
ATOM 1969 C C . PRO A 1 259 ? 19.608 -15.954 29.891 1.00 19.86 259 PRO A C 1
ATOM 1970 O O . PRO A 1 259 ? 18.419 -16.208 29.765 1.00 19.84 259 PRO A O 1
ATOM 1974 N N . ASN A 1 260 ? 20.177 -14.929 29.295 1.00 19.15 260 ASN A N 1
ATOM 1975 C CA . ASN A 1 260 ? 19.362 -14.039 28.489 1.00 18.89 260 ASN A CA 1
ATOM 1976 C C . ASN A 1 260 ? 19.349 -14.423 27.014 1.00 18.42 260 ASN A C 1
ATOM 1977 O O . ASN A 1 260 ? 18.630 -13.825 26.221 1.00 17.83 260 ASN A O 1
ATOM 1982 N N . PHE A 1 261 ? 20.150 -15.415 26.649 1.00 17.75 261 PHE A N 1
ATOM 1983 C CA . PHE A 1 261 ? 20.149 -15.915 25.286 1.00 17.96 261 PHE A CA 1
ATOM 1984 C C . PHE A 1 261 ? 20.391 -17.399 25.310 1.00 18.06 261 PHE A C 1
ATOM 1985 O O . PHE A 1 261 ? 21.283 -17.877 26.014 1.00 18.41 261 PHE A O 1
ATOM 1993 N N . ILE A 1 262 ? 19.581 -18.123 24.552 1.00 17.28 262 ILE A N 1
ATOM 1994 C CA . ILE A 1 262 ? 19.761 -19.536 24.376 1.00 17.69 262 ILE A CA 1
ATOM 1995 C C . ILE A 1 262 ? 19.713 -19.851 22.883 1.00 17.93 262 ILE A C 1
ATOM 1996 O O . ILE A 1 262 ? 18.683 -19.645 22.236 1.00 16.62 262 ILE A O 1
ATOM 2001 N N . PRO A 1 263 ? 20.849 -20.313 22.325 1.00 18.80 263 PRO A N 1
ATOM 2002 C CA . PRO A 1 263 ? 20.870 -20.709 20.930 1.00 18.74 263 PRO A CA 1
ATOM 2003 C C . PRO A 1 263 ? 20.248 -22.090 20.714 1.00 18.34 263 PRO A C 1
ATOM 2004 O O . PRO A 1 263 ? 20.375 -22.987 21.564 1.00 18.88 263 PRO A O 1
ATOM 2008 N N . ALA A 1 264 ? 19.539 -22.237 19.599 1.00 17.56 264 ALA A N 1
ATOM 2009 C CA . ALA A 1 264 ? 18.951 -23.502 19.174 1.00 17.28 264 ALA A CA 1
ATOM 2010 C C . ALA A 1 264 ? 19.801 -24.059 18.029 1.00 17.34 264 ALA A C 1
ATOM 2011 O O . ALA A 1 264 ? 20.157 -23.333 17.124 1.00 16.58 264 ALA A O 1
ATOM 2013 N N . GLU A 1 265 ? 20.129 -25.341 18.066 1.00 18.28 265 GLU A N 1
ATOM 2014 C CA . GLU A 1 265 ? 21.102 -25.884 17.113 1.00 19.10 265 GLU A CA 1
ATOM 2015 C C . GLU A 1 265 ? 20.503 -26.108 15.732 1.00 18.26 265 GLU A C 1
ATOM 2016 O O . GLU A 1 265 ? 19.286 -26.319 15.579 1.00 17.53 265 GLU A O 1
ATOM 2022 N N . LEU A 1 266 ? 21.381 -26.033 14.734 1.00 17.16 266 LEU A N 1
ATOM 2023 C CA . LEU A 1 266 ? 21.046 -26.195 13.323 1.00 17.63 266 LEU A CA 1
ATOM 2024 C C . LEU A 1 266 ? 21.732 -27.432 12.777 1.00 18.43 266 LEU A C 1
ATOM 2025 O O . LEU A 1 266 ? 22.806 -27.784 13.243 1.00 17.30 266 LEU A O 1
ATOM 2030 N N . LYS A 1 267 ? 21.115 -28.072 11.784 1.00 18.90 267 LYS A N 1
ATOM 2031 C CA . LYS A 1 267 ? 21.691 -29.258 11.145 1.00 20.05 267 LYS A CA 1
ATOM 2032 C C . LYS A 1 267 ? 21.409 -29.218 9.653 1.00 19.32 267 LYS A C 1
ATOM 2033 O O . LYS A 1 267 ? 20.279 -28.982 9.240 1.00 18.92 267 LYS A O 1
ATOM 2039 N N . LEU A 1 268 ? 22.438 -29.429 8.839 1.00 18.54 268 LEU A N 1
ATOM 2040 C CA . LEU A 1 268 ? 22.251 -29.528 7.399 1.00 18.27 268 LEU A CA 1
ATOM 2041 C C . LEU A 1 268 ? 21.616 -30.879 7.079 1.00 18.18 268 LEU A C 1
ATOM 2042 O O . LEU A 1 268 ? 22.097 -31.897 7.536 1.00 18.00 268 LEU A O 1
ATOM 2047 N N . ILE A 1 269 ? 20.554 -30.866 6.284 1.00 18.28 269 ILE A N 1
ATOM 2048 C CA . ILE A 1 269 ? 19.847 -32.077 5.876 1.00 18.72 269 ILE A CA 1
ATOM 2049 C C . ILE A 1 269 ? 19.907 -32.231 4.363 1.00 18.97 269 ILE A C 1
ATOM 2050 O O . ILE A 1 269 ? 19.487 -31.339 3.625 1.00 18.01 269 ILE A O 1
ATOM 2055 N N . THR A 1 270 ? 20.460 -33.359 3.913 1.00 19.87 270 THR A N 1
ATOM 2056 C CA . THR A 1 270 ? 20.429 -33.770 2.516 1.00 21.17 270 THR A CA 1
ATOM 2057 C C . THR A 1 270 ? 19.687 -35.110 2.393 1.00 22.30 270 THR A C 1
ATOM 2058 O O . THR A 1 270 ? 19.243 -35.672 3.384 1.00 21.98 270 THR A O 1
ATOM 2062 N N . LYS A 1 271 ? 19.573 -35.615 1.167 1.00 24.55 271 LYS A N 1
ATOM 2063 C CA . LYS A 1 271 ? 19.039 -36.973 0.910 1.00 26.07 271 LYS A CA 1
ATOM 2064 C C . LYS A 1 271 ? 19.760 -38.029 1.751 1.00 27.05 271 LYS A C 1
ATOM 2065 O O . LYS A 1 271 ? 19.145 -38.980 2.233 1.00 27.07 271 LYS A O 1
ATOM 2071 N N . GLU A 1 272 ? 21.058 -37.830 1.971 1.00 28.29 272 GLU A N 1
ATOM 2072 C CA . GLU A 1 272 ? 21.872 -38.811 2.691 1.00 29.31 272 GLU A CA 1
ATOM 2073 C C . GLU A 1 272 ? 21.478 -38.971 4.156 1.00 29.50 272 GLU A C 1
ATOM 2074 O O . GLU A 1 272 ? 21.583 -40.071 4.701 1.00 29.41 272 GLU A O 1
ATOM 2080 N N . ASN A 1 273 ? 21.018 -37.903 4.803 1.00 29.35 273 ASN A N 1
ATOM 2081 C CA . ASN A 1 273 ? 20.602 -38.018 6.199 1.00 29.99 273 ASN A CA 1
ATOM 2082 C C . ASN A 1 273 ? 19.129 -37.609 6.471 1.00 30.31 273 ASN A C 1
ATOM 2083 O O . ASN A 1 273 ? 18.734 -37.500 7.622 1.00 30.59 273 ASN A O 1
ATOM 2088 N N . VAL A 1 274 ? 18.354 -37.342 5.432 1.00 31.81 274 VAL A N 1
ATOM 2089 C CA . VAL A 1 274 ? 16.935 -37.068 5.620 1.00 32.64 274 VAL A CA 1
ATOM 2090 C C . VAL A 1 274 ? 16.318 -38.306 6.251 1.00 34.73 274 VAL A C 1
ATOM 2091 O O . VAL A 1 274 ? 16.100 -39.300 5.584 1.00 34.93 274 VAL A O 1
ATOM 2095 N N . GLN A 1 275 ? 16.156 -38.182 7.168 1.00 20.00 275 GLN A N 1
ATOM 2096 C CA . GLN A 1 275 ? 15.137 -38.607 8.124 1.00 20.00 275 GLN A CA 1
ATOM 2097 C C . GLN A 1 275 ? 15.731 -39.420 9.259 1.00 20.00 275 GLN A C 1
ATOM 2098 O O . GLN A 1 275 ? 16.808 -39.127 9.763 1.00 20.00 275 GLN A O 1
ATOM 2104 N N . LYS B 1 2 ? 46.439 -17.884 20.544 1.00 31.91 2 LYS B N 1
ATOM 2105 C CA . LYS B 1 2 ? 45.827 -16.717 21.242 1.00 31.52 2 LYS B CA 1
ATOM 2106 C C . LYS B 1 2 ? 45.891 -16.862 22.767 1.00 30.29 2 LYS B C 1
ATOM 2107 O O . LYS B 1 2 ? 46.106 -17.954 23.300 1.00 30.34 2 LYS B O 1
ATOM 2113 N N . THR B 1 3 ? 45.677 -15.738 23.448 1.00 28.71 3 THR B N 1
ATOM 2114 C CA . THR B 1 3 ? 45.952 -15.604 24.871 1.00 27.33 3 THR B CA 1
ATOM 2115 C C . THR B 1 3 ? 44.805 -14.916 25.621 1.00 25.28 3 THR B C 1
ATOM 2116 O O . THR B 1 3 ? 44.296 -13.881 25.195 1.00 24.69 3 THR B O 1
ATOM 2120 N N . ILE B 1 4 ? 44.417 -15.531 26.739 1.00 23.06 4 ILE B N 1
ATOM 2121 C CA . ILE B 1 4 ? 43.398 -15.012 27.635 1.00 21.06 4 ILE B CA 1
ATOM 2122 C C . ILE B 1 4 ? 44.074 -14.465 28.881 1.00 19.70 4 ILE B C 1
ATOM 2123 O O . ILE B 1 4 ? 45.000 -15.079 29.420 1.00 19.78 4 ILE B O 1
ATOM 2128 N N . GLY B 1 5 ? 43.618 -13.299 29.313 1.00 18.02 5 GLY B N 1
ATOM 2129 C CA . GLY B 1 5 ? 44.028 -12.695 30.565 1.00 17.46 5 GLY B CA 1
ATOM 2130 C C . GLY B 1 5 ? 42.935 -12.921 31.590 1.00 16.85 5 GLY B C 1
ATOM 2131 O O . GLY B 1 5 ? 41.768 -12.591 31.349 1.00 17.04 5 GLY B O 1
ATOM 2132 N N . LEU B 1 6 ? 43.301 -13.525 32.718 1.00 16.27 6 LEU B N 1
ATOM 2133 C CA . LEU B 1 6 ? 42.361 -13.768 33.810 1.00 15.58 6 LEU B CA 1
ATOM 2134 C C . LEU B 1 6 ? 42.829 -13.011 35.043 1.00 15.21 6 LEU B C 1
ATOM 2135 O O . LEU B 1 6 ? 43.918 -13.293 35.603 1.00 14.97 6 LEU B O 1
ATOM 2140 N N . VAL B 1 7 ? 41.996 -12.064 35.462 1.00 14.43 7 VAL B N 1
ATOM 2141 C CA . VAL B 1 7 ? 42.284 -11.199 36.573 1.00 14.23 7 VAL B CA 1
ATOM 2142 C C . VAL B 1 7 ? 41.292 -11.517 37.680 1.00 14.38 7 VAL B C 1
ATOM 2143 O O . VAL B 1 7 ? 40.113 -11.321 37.521 1.00 15.21 7 VAL B O 1
ATOM 2147 N N A ILE B 1 8 ? 41.821 -12.043 38.786 0.50 14.20 8 ILE B N 1
ATOM 2148 N N B ILE B 1 8 ? 41.808 -11.953 38.815 0.50 14.17 8 ILE B N 1
ATOM 2149 C CA A ILE B 1 8 ? 41.050 -12.623 39.901 0.50 13.70 8 ILE B CA 1
ATOM 2150 C CA B ILE B 1 8 ? 40.986 -12.545 39.853 0.50 13.64 8 ILE B CA 1
ATOM 2151 C C A ILE B 1 8 ? 41.199 -11.748 41.150 0.50 13.55 8 ILE B C 1
ATOM 2152 C C B ILE B 1 8 ? 41.202 -11.801 41.170 0.50 13.52 8 ILE B C 1
ATOM 2153 O O A ILE B 1 8 ? 42.287 -11.241 41.418 0.50 12.54 8 ILE B O 1
ATOM 2154 O O B ILE B 1 8 ? 42.329 -11.426 41.492 0.50 12.50 8 ILE B O 1
ATOM 2163 N N . SER B 1 9 ? 40.113 -11.567 41.908 1.00 13.42 9 SER B N 1
ATOM 2164 C CA . SER B 1 9 ? 40.130 -10.686 43.085 1.00 13.74 9 SER B CA 1
ATOM 2165 C C . SER B 1 9 ? 41.234 -11.073 44.081 1.00 14.53 9 SER B C 1
ATOM 2166 O O . SER B 1 9 ? 42.077 -10.233 44.475 1.00 14.34 9 SER B O 1
ATOM 2169 N N . THR B 1 10 ? 41.268 -12.347 44.433 1.00 15.21 10 THR B N 1
ATOM 2170 C CA . THR B 1 10 ? 42.331 -12.879 45.301 1.00 15.42 10 THR B CA 1
ATOM 2171 C C . THR B 1 10 ? 42.516 -14.369 45.129 1.00 15.29 10 THR B C 1
ATOM 2172 O O . THR B 1 10 ? 41.540 -15.099 44.928 1.00 16.37 10 THR B O 1
ATOM 2176 N N . LEU B 1 11 ? 43.770 -14.833 45.184 1.00 14.00 11 LEU B N 1
ATOM 2177 C CA . LEU B 1 11 ? 44.045 -16.248 45.265 1.00 14.01 11 LEU B CA 1
ATOM 2178 C C . LEU B 1 11 ? 44.245 -16.778 46.704 1.00 13.94 11 LEU B C 1
ATOM 2179 O O . LEU B 1 11 ? 44.605 -17.939 46.880 1.00 13.84 11 LEU B O 1
ATOM 2184 N N A ASN B 1 12 ? 44.013 -15.929 47.705 0.50 13.84 12 ASN B N 1
ATOM 2185 N N B ASN B 1 12 ? 44.025 -15.949 47.717 0.50 13.72 12 ASN B N 1
ATOM 2186 C CA A ASN B 1 12 ? 44.073 -16.345 49.107 0.50 14.05 12 ASN B CA 1
ATOM 2187 C CA B ASN B 1 12 ? 44.106 -16.436 49.086 0.50 13.84 12 ASN B CA 1
ATOM 2188 C C A ASN B 1 12 ? 42.806 -17.057 49.578 0.50 14.04 12 ASN B C 1
ATOM 2189 C C B ASN B 1 12 ? 42.926 -17.353 49.422 0.50 13.90 12 ASN B C 1
ATOM 2190 O O A ASN B 1 12 ? 42.710 -17.437 50.754 0.50 14.57 12 ASN B O 1
ATOM 2191 O O B ASN B 1 12 ? 43.027 -18.224 50.292 0.50 14.16 12 ASN B O 1
ATOM 2200 N N . ASN B 1 13 ? 41.838 -17.197 48.668 1.00 13.26 13 ASN B N 1
ATOM 2201 C CA . ASN B 1 13 ? 40.567 -17.881 48.912 1.00 12.97 13 ASN B CA 1
ATOM 2202 C C . ASN B 1 13 ? 40.449 -19.145 48.051 1.00 12.46 13 ASN B C 1
ATOM 2203 O O . ASN B 1 13 ? 40.551 -19.064 46.843 1.00 12.23 13 ASN B O 1
ATOM 2208 N N . PRO B 1 14 ? 40.217 -20.331 48.661 1.00 13.29 14 PRO B N 1
ATOM 2209 C CA . PRO B 1 14 ? 40.158 -21.558 47.873 1.00 13.07 14 PRO B CA 1
ATOM 2210 C C . PRO B 1 14 ? 39.143 -21.553 46.733 1.00 12.26 14 PRO B C 1
ATOM 2211 O O . PRO B 1 14 ? 39.370 -22.207 45.718 1.00 11.96 14 PRO B O 1
ATOM 2215 N N . PHE B 1 15 ? 38.051 -20.807 46.900 1.00 11.03 15 PHE B N 1
ATOM 2216 C CA . PHE B 1 15 ? 37.030 -20.673 45.873 1.00 10.07 15 PHE B CA 1
ATOM 2217 C C . PHE B 1 15 ? 37.645 -20.158 44.569 1.00 9.14 15 PHE B C 1
ATOM 2218 O O . PHE B 1 15 ? 37.420 -20.695 43.484 1.00 9.93 15 PHE B O 1
ATOM 2226 N N . PHE B 1 16 ? 38.462 -19.125 44.691 1.00 8.93 16 PHE B N 1
ATOM 2227 C CA . PHE B 1 16 ? 39.042 -18.495 43.511 1.00 8.92 16 PHE B CA 1
ATOM 2228 C C . PHE B 1 16 ? 40.167 -19.311 42.904 1.00 9.74 16 PHE B C 1
ATOM 2229 O O . PHE B 1 16 ? 40.375 -19.256 41.676 1.00 9.62 16 PHE B O 1
ATOM 2237 N N . VAL B 1 17 ? 40.862 -20.082 43.736 1.00 10.75 17 VAL B N 1
ATOM 2238 C CA . VAL B 1 17 ? 41.817 -21.079 43.229 1.00 12.15 17 VAL B CA 1
ATOM 2239 C C . VAL B 1 17 ? 41.098 -22.094 42.329 1.00 13.08 17 VAL B C 1
ATOM 2240 O O . VAL B 1 17 ? 41.559 -22.420 41.221 1.00 13.98 17 VAL B O 1
ATOM 2244 N N . THR B 1 18 ? 39.943 -22.574 42.786 1.00 12.75 18 THR B N 1
ATOM 2245 C CA . THR B 1 18 ? 39.169 -23.515 42.007 1.00 12.77 18 THR B CA 1
ATOM 2246 C C . THR B 1 18 ? 38.688 -22.882 40.692 1.00 12.96 18 THR B C 1
ATOM 2247 O O . THR B 1 18 ? 38.750 -23.505 39.640 1.00 12.46 18 THR B O 1
ATOM 2251 N N . LEU B 1 19 ? 38.234 -21.635 40.753 1.00 13.04 19 LEU B N 1
ATOM 2252 C CA . LEU B 1 19 ? 37.760 -20.924 39.569 1.00 13.91 19 LEU B CA 1
ATOM 2253 C C . LEU B 1 19 ? 38.917 -20.775 38.553 1.00 15.81 19 LEU B C 1
ATOM 2254 O O . LEU B 1 19 ? 38.757 -21.046 37.359 1.00 15.97 19 LEU B O 1
ATOM 2259 N N . LYS B 1 20 ? 40.093 -20.406 39.053 1.00 17.44 20 LYS B N 1
ATOM 2260 C CA . LYS B 1 20 ? 41.300 -20.312 38.244 1.00 18.61 20 LYS B CA 1
ATOM 2261 C C . LYS B 1 20 ? 41.578 -21.649 37.539 1.00 18.89 20 LYS B C 1
ATOM 2262 O O . LYS B 1 20 ? 41.779 -21.672 36.333 1.00 19.42 20 LYS B O 1
ATOM 2268 N N . ASN B 1 21 ? 41.543 -22.753 38.285 1.00 19.73 21 ASN B N 1
ATOM 2269 C CA . ASN B 1 21 ? 41.823 -24.079 37.718 1.00 19.93 21 ASN B CA 1
ATOM 2270 C C . ASN B 1 21 ? 40.831 -24.500 36.620 1.00 19.60 21 ASN B C 1
ATOM 2271 O O . ASN B 1 21 ? 41.218 -25.110 35.631 1.00 19.33 21 ASN B O 1
ATOM 2276 N N . GLY B 1 22 ? 39.559 -24.154 36.771 1.00 19.16 22 GLY B N 1
ATOM 2277 C CA . GLY B 1 22 ? 38.572 -24.408 35.723 1.00 19.16 22 GLY B CA 1
ATOM 2278 C C . GLY B 1 22 ? 38.875 -23.652 34.435 1.00 19.42 22 GLY B C 1
ATOM 2279 O O . GLY B 1 22 ? 38.754 -24.192 33.333 1.00 19.86 22 GLY B O 1
ATOM 2280 N N . ALA B 1 23 ? 39.258 -22.389 34.576 1.00 19.45 23 ALA B N 1
ATOM 2281 C CA . ALA B 1 23 ? 39.684 -21.566 33.453 1.00 19.88 23 ALA B CA 1
ATOM 2282 C C . ALA B 1 23 ? 40.920 -22.134 32.748 1.00 20.95 23 ALA B C 1
ATOM 2283 O O . ALA B 1 23 ? 40.976 -22.198 31.511 1.00 21.09 23 ALA B O 1
ATOM 2285 N N . GLU B 1 24 ? 41.913 -22.520 33.535 1.00 22.34 24 GLU B N 1
ATOM 2286 C CA . GLU B 1 24 ? 43.151 -23.093 32.982 1.00 24.27 24 GLU B CA 1
ATOM 2287 C C . GLU B 1 24 ? 42.889 -24.399 32.236 1.00 25.59 24 GLU B C 1
ATOM 2288 O O . GLU B 1 24 ? 43.382 -24.589 31.132 1.00 26.40 24 GLU B O 1
ATOM 2294 N N . GLU B 1 25 ? 42.094 -25.279 32.831 1.00 27.08 25 GLU B N 1
ATOM 2295 C CA . GLU B 1 25 ? 41.742 -26.554 32.207 1.00 28.62 25 GLU B CA 1
ATOM 2296 C C . GLU B 1 25 ? 41.015 -26.374 30.880 1.00 28.21 25 GLU B C 1
ATOM 2297 O O . GLU B 1 25 ? 41.319 -27.075 29.905 1.00 28.22 25 GLU B O 1
ATOM 2303 N N . LYS B 1 26 ? 40.078 -25.432 30.822 1.00 27.79 26 LYS B N 1
ATOM 2304 C CA . LYS B 1 26 ? 39.374 -25.172 29.586 1.00 27.80 26 LYS B CA 1
ATOM 2305 C C . LYS B 1 26 ? 40.262 -24.479 28.558 1.00 28.23 26 LYS B C 1
ATOM 2306 O O . LYS B 1 26 ? 40.134 -24.738 27.362 1.00 27.88 26 LYS B O 1
ATOM 2312 N N . ALA B 1 27 ? 41.135 -23.583 29.015 1.00 28.42 27 ALA B N 1
ATOM 2313 C CA . ALA B 1 27 ? 42.084 -22.914 28.127 1.00 29.52 27 ALA B CA 1
ATOM 2314 C C . ALA B 1 27 ? 43.022 -23.937 27.463 1.00 29.79 27 ALA B C 1
ATOM 2315 O O . ALA B 1 27 ? 43.164 -23.940 26.256 1.00 29.59 27 ALA B O 1
ATOM 2317 N N . LYS B 1 28 ? 43.644 -24.803 28.266 1.00 31.07 28 LYS B N 1
ATOM 2318 C CA . LYS B 1 28 ? 44.500 -25.889 27.751 1.00 32.01 28 LYS B CA 1
ATOM 2319 C C . LYS B 1 28 ? 43.746 -26.683 26.686 1.00 32.92 28 LYS B C 1
ATOM 2320 O O . LYS B 1 28 ? 44.229 -26.882 25.568 1.00 33.30 28 LYS B O 1
ATOM 2326 N N . GLU B 1 29 ? 42.541 -27.103 27.047 1.00 33.33 29 GLU B N 1
ATOM 2327 C CA . GLU B 1 29 ? 41.684 -27.883 26.168 1.00 33.95 29 GLU B CA 1
ATOM 2328 C C . GLU B 1 29 ? 41.366 -27.192 24.833 1.00 33.21 29 GLU B C 1
ATOM 2329 O O . GLU B 1 29 ? 41.262 -27.847 23.796 1.00 33.93 29 GLU B O 1
ATOM 2335 N N . LEU B 1 30 ? 41.190 -25.879 24.857 1.00 32.00 30 LEU B N 1
ATOM 2336 C CA . LEU B 1 30 ? 40.808 -25.141 23.657 1.00 31.39 30 LEU B CA 1
ATOM 2337 C C . LEU B 1 30 ? 42.009 -24.539 22.934 1.00 31.09 30 LEU B C 1
ATOM 2338 O O . LEU B 1 30 ? 41.847 -23.904 21.894 1.00 31.67 30 LEU B O 1
ATOM 2343 N N . GLY B 1 31 ? 43.212 -24.710 23.475 1.00 30.64 31 GLY B N 1
ATOM 2344 C CA . GLY B 1 31 ? 44.428 -24.285 22.773 1.00 29.90 31 GLY B CA 1
ATOM 2345 C C . GLY B 1 31 ? 44.826 -22.842 22.999 1.00 29.41 31 GLY B C 1
ATOM 2346 O O . GLY B 1 31 ? 45.569 -22.261 22.197 1.00 28.99 31 GLY B O 1
ATOM 2347 N N . TYR B 1 32 ? 44.344 -22.265 24.100 1.00 28.04 32 TYR B N 1
ATOM 2348 C CA . TYR B 1 32 ? 44.692 -20.908 24.475 1.00 26.94 32 TYR B CA 1
ATOM 2349 C C . TYR B 1 32 ? 45.758 -20.920 25.549 1.00 26.50 32 TYR B C 1
ATOM 2350 O O . TYR B 1 32 ? 45.766 -21.782 26.432 1.00 25.78 32 TYR B O 1
ATOM 2359 N N . LYS B 1 33 ? 46.657 -19.950 25.463 1.00 26.11 33 LYS B N 1
ATOM 2360 C CA . LYS B 1 33 ? 47.494 -19.576 26.581 1.00 26.15 33 LYS B CA 1
ATOM 2361 C C . LYS B 1 33 ? 46.635 -18.747 27.548 1.00 24.67 33 LYS B C 1
ATOM 2362 O O . LYS B 1 33 ? 45.690 -18.063 27.138 1.00 24.01 33 LYS B O 1
ATOM 2368 N N . ILE B 1 34 ? 46.962 -18.823 28.831 1.00 23.64 34 ILE B N 1
ATOM 2369 C CA . ILE B 1 34 ? 46.218 -18.112 29.860 1.00 22.77 34 ILE B CA 1
ATOM 2370 C C . ILE B 1 34 ? 47.205 -17.535 30.857 1.00 22.23 34 ILE B C 1
ATOM 2371 O O . ILE B 1 34 ? 48.101 -18.230 31.318 1.00 21.63 34 ILE B O 1
ATOM 2376 N N . ILE B 1 35 ? 47.056 -16.252 31.147 1.00 21.43 35 ILE B N 1
ATOM 2377 C CA . ILE B 1 35 ? 47.901 -15.563 32.095 1.00 20.88 35 ILE B CA 1
ATOM 2378 C C . ILE B 1 35 ? 47.021 -15.133 33.226 1.00 20.05 35 ILE B C 1
ATOM 2379 O O . ILE B 1 35 ? 46.123 -14.333 33.025 1.00 19.41 35 ILE B O 1
ATOM 2384 N N . VAL B 1 36 ? 47.284 -15.659 34.422 1.00 19.53 36 VAL B N 1
ATOM 2385 C CA . VAL B 1 36 ? 46.443 -15.378 35.583 1.00 18.55 36 VAL B CA 1
ATOM 2386 C C . VAL B 1 36 ? 47.121 -14.376 36.492 1.00 18.28 36 VAL B C 1
ATOM 2387 O O . VAL B 1 36 ? 48.251 -14.606 36.917 1.00 18.37 36 VAL B O 1
ATOM 2391 N N . GLU B 1 37 ? 46.429 -13.284 36.814 1.00 17.61 37 GLU B N 1
ATOM 2392 C CA . GLU B 1 37 ? 46.957 -12.296 37.743 1.00 17.65 37 GLU B CA 1
ATOM 2393 C C . GLU B 1 37 ? 46.043 -12.077 38.957 1.00 17.31 37 GLU B C 1
ATOM 2394 O O . GLU B 1 37 ? 44.824 -11.928 38.823 1.00 17.63 37 GLU B O 1
ATOM 2400 N N . ASP B 1 38 ? 46.669 -12.098 40.132 1.00 15.83 38 ASP B N 1
ATOM 2401 C CA . ASP B 1 38 ? 46.022 -11.883 41.423 1.00 15.21 38 ASP B CA 1
ATOM 2402 C C . ASP B 1 38 ? 45.930 -10.406 41.785 1.00 14.60 38 ASP B C 1
ATOM 2403 O O . ASP B 1 38 ? 46.949 -9.730 41.960 1.00 14.06 38 ASP B O 1
ATOM 2408 N N . SER B 1 39 ? 44.716 -9.891 41.937 1.00 13.70 39 SER B N 1
ATOM 2409 C CA . SER B 1 39 ? 44.528 -8.493 42.349 1.00 13.66 39 SER B CA 1
ATOM 2410 C C . SER B 1 39 ? 44.727 -8.215 43.849 1.00 13.65 39 SER B C 1
ATOM 2411 O O . SER B 1 39 ? 44.708 -7.060 44.260 1.00 12.80 39 SER B O 1
ATOM 2414 N N . GLN B 1 40 ? 44.852 -9.268 44.667 1.00 14.47 40 GLN B N 1
ATOM 2415 C CA . GLN B 1 40 ? 45.183 -9.118 46.096 1.00 14.75 40 GLN B CA 1
ATOM 2416 C C . GLN B 1 40 ? 44.133 -8.309 46.838 1.00 15.42 40 GLN B C 1
ATOM 2417 O O . GLN B 1 40 ? 44.431 -7.574 47.795 1.00 15.27 40 GLN B O 1
ATOM 2423 N N . ASN B 1 41 ? 42.888 -8.443 46.393 1.00 15.15 41 ASN B N 1
ATOM 2424 C CA . ASN B 1 41 ? 41.784 -7.664 46.920 1.00 15.82 41 ASN B CA 1
ATOM 2425 C C . ASN B 1 41 ? 42.020 -6.158 46.894 1.00 16.83 41 ASN B C 1
ATOM 2426 O O . ASN B 1 41 ? 41.478 -5.419 47.733 1.00 18.05 41 ASN B O 1
ATOM 2431 N N . ASP B 1 42 ? 42.792 -5.694 45.917 1.00 17.35 42 ASP B N 1
ATOM 2432 C CA . ASP B 1 42 ? 43.185 -4.278 45.826 1.00 17.54 42 ASP B CA 1
ATOM 2433 C C . ASP B 1 42 ? 42.855 -3.736 44.454 1.00 16.76 42 ASP B C 1
ATOM 2434 O O . ASP B 1 42 ? 43.327 -4.258 43.455 1.00 15.73 42 ASP B O 1
ATOM 2439 N N . SER B 1 43 ? 42.048 -2.686 44.394 1.00 16.60 43 SER B N 1
ATOM 2440 C CA . SER B 1 43 ? 41.639 -2.161 43.097 1.00 17.30 43 SER B CA 1
ATOM 2441 C C . SER B 1 43 ? 42.801 -1.511 42.320 1.00 18.22 43 SER B C 1
ATOM 2442 O O . SER B 1 43 ? 42.793 -1.507 41.096 1.00 18.49 43 SER B O 1
ATOM 2445 N N A SER B 1 44 ? 43.791 -0.970 43.031 0.50 18.68 44 SER B N 1
ATOM 2446 N N B SER B 1 44 ? 43.796 -0.976 43.021 0.50 18.86 44 SER B N 1
ATOM 2447 C CA A SER B 1 44 ? 44.974 -0.405 42.369 0.50 18.88 44 SER B CA 1
ATOM 2448 C CA B SER B 1 44 ? 44.962 -0.411 42.338 0.50 19.24 44 SER B CA 1
ATOM 2449 C C A SER B 1 44 ? 45.797 -1.509 41.709 0.50 19.05 44 SER B C 1
ATOM 2450 C C B SER B 1 44 ? 45.813 -1.509 41.708 0.50 19.24 44 SER B C 1
ATOM 2451 O O A SER B 1 44 ? 46.281 -1.344 40.583 0.50 19.57 44 SER B O 1
ATOM 2452 O O B SER B 1 44 ? 46.340 -1.340 40.603 0.50 19.75 44 SER B O 1
ATOM 2457 N N . LYS B 1 45 ? 45.933 -2.643 42.391 1.00 19.29 45 LYS B N 1
ATOM 2458 C CA . LYS B 1 45 ? 46.661 -3.801 41.855 1.00 18.89 45 LYS B CA 1
ATOM 2459 C C . LYS B 1 45 ? 45.898 -4.410 40.671 1.00 18.21 45 LYS B C 1
ATOM 2460 O O . LYS B 1 45 ? 46.475 -4.778 39.652 1.00 17.62 45 LYS B O 1
ATOM 2466 N N . GLU B 1 46 ? 44.584 -4.498 40.812 1.00 17.52 46 GLU B N 1
ATOM 2467 C CA . GLU B 1 46 ? 43.725 -4.911 39.705 1.00 17.28 46 GLU B CA 1
ATOM 2468 C C . GLU B 1 46 ? 43.970 -4.079 38.454 1.00 17.79 46 GLU B C 1
ATOM 2469 O O . GLU B 1 46 ? 44.150 -4.635 37.365 1.00 17.82 46 GLU B O 1
ATOM 2475 N N . LEU B 1 47 ? 43.978 -2.754 38.619 1.00 18.04 47 LEU B N 1
ATOM 2476 C CA . LEU B 1 47 ? 44.173 -1.829 37.503 1.00 18.78 47 LEU B CA 1
ATOM 2477 C C . LEU B 1 47 ? 45.525 -2.065 36.849 1.00 18.98 47 LEU B C 1
ATOM 2478 O O . LEU B 1 47 ? 45.620 -2.097 35.626 1.00 19.95 47 LEU B O 1
ATOM 2483 N N A SER B 1 48 ? 46.557 -2.220 37.670 0.60 19.38 48 SER B N 1
ATOM 2484 N N B SER B 1 48 ? 46.562 -2.240 37.663 0.40 18.99 48 SER B N 1
ATOM 2485 C CA A SER B 1 48 ? 47.896 -2.537 37.182 0.60 19.70 48 SER B CA 1
ATOM 2486 C CA B SER B 1 48 ? 47.906 -2.518 37.154 0.40 18.88 48 SER B CA 1
ATOM 2487 C C A SER B 1 48 ? 47.921 -3.844 36.409 0.60 19.48 48 SER B C 1
ATOM 2488 C C B SER B 1 48 ? 47.977 -3.865 36.438 0.40 19.08 48 SER B C 1
ATOM 2489 O O A SER B 1 48 ? 48.526 -3.929 35.332 0.60 19.15 48 SER B O 1
ATOM 2490 O O B SER B 1 48 ? 48.666 -3.996 35.420 0.40 18.91 48 SER B O 1
ATOM 2495 N N . ASN B 1 49 ? 47.262 -4.858 36.967 1.00 19.24 49 ASN B N 1
ATOM 2496 C CA . ASN B 1 49 ? 47.160 -6.175 36.338 1.00 19.09 49 ASN B CA 1
ATOM 2497 C C . ASN B 1 49 ? 46.504 -6.103 34.943 1.00 18.97 49 ASN B C 1
ATOM 2498 O O . ASN B 1 49 ? 47.003 -6.705 33.974 1.00 18.55 49 ASN B O 1
ATOM 2503 N N . VAL B 1 50 ? 45.391 -5.375 34.856 1.00 18.96 50 VAL B N 1
ATOM 2504 C CA . VAL B 1 50 ? 44.685 -5.188 33.591 1.00 19.76 50 VAL B CA 1
ATOM 2505 C C . VAL B 1 50 ? 45.563 -4.434 32.586 1.00 20.75 50 VAL B C 1
ATOM 2506 O O . VAL B 1 50 ? 45.649 -4.826 31.430 1.00 21.39 50 VAL B O 1
ATOM 2510 N N . GLU B 1 51 ? 46.225 -3.378 33.042 1.00 22.27 51 GLU B N 1
ATOM 2511 C CA . GLU B 1 51 ? 47.146 -2.610 32.196 1.00 23.28 51 GLU B CA 1
ATOM 2512 C C . GLU B 1 51 ? 48.308 -3.440 31.675 1.00 23.99 51 GLU B C 1
ATOM 2513 O O . GLU B 1 51 ? 48.699 -3.271 30.529 1.00 25.13 51 GLU B O 1
ATOM 2519 N N . ASP B 1 52 ? 48.820 -4.360 32.494 1.00 24.19 52 ASP B N 1
ATOM 2520 C CA . ASP B 1 52 ? 49.855 -5.308 32.082 1.00 24.88 52 ASP B CA 1
ATOM 2521 C C . ASP B 1 52 ? 49.349 -6.236 30.978 1.00 25.15 52 ASP B C 1
ATOM 2522 O O . ASP B 1 52 ? 50.019 -6.462 29.984 1.00 24.76 52 ASP B O 1
ATOM 2527 N N . LEU B 1 53 ? 48.152 -6.778 31.156 1.00 25.10 53 LEU B N 1
ATOM 2528 C CA . LEU B 1 53 ? 47.575 -7.673 30.166 1.00 25.69 53 LEU B CA 1
ATOM 2529 C C . LEU B 1 53 ? 47.234 -6.920 28.862 1.00 25.99 53 LEU B C 1
ATOM 2530 O O . LEU B 1 53 ? 47.422 -7.454 27.767 1.00 26.18 53 LEU B O 1
ATOM 2535 N N . ILE B 1 54 ? 46.734 -5.694 28.981 1.00 27.11 54 ILE B N 1
ATOM 2536 C CA . ILE B 1 54 ? 46.545 -4.829 27.806 1.00 28.26 54 ILE B CA 1
ATOM 2537 C C . ILE B 1 54 ? 47.865 -4.592 27.043 1.00 29.21 54 ILE B C 1
ATOM 2538 O O . ILE B 1 54 ? 47.879 -4.662 25.812 1.00 29.29 54 ILE B O 1
ATOM 2543 N N . GLN B 1 55 ? 48.950 -4.327 27.774 1.00 30.21 55 GLN B N 1
ATOM 2544 C CA . GLN B 1 55 ? 50.276 -4.146 27.178 1.00 31.42 55 GLN B CA 1
ATOM 2545 C C . GLN B 1 55 ? 50.779 -5.431 26.542 1.00 31.79 55 GLN B C 1
ATOM 2546 O O . GLN B 1 55 ? 51.477 -5.393 25.532 1.00 32.14 55 GLN B O 1
ATOM 2552 N N . GLN B 1 56 ? 50.426 -6.569 27.134 1.00 31.69 56 GLN B N 1
ATOM 2553 C CA . GLN B 1 56 ? 50.780 -7.867 26.568 1.00 31.52 56 GLN B CA 1
ATOM 2554 C C . GLN B 1 56 ? 49.916 -8.213 25.368 1.00 30.69 56 GLN B C 1
ATOM 2555 O O . GLN B 1 56 ? 50.179 -9.204 24.701 1.00 31.11 56 GLN B O 1
ATOM 2561 N N . LYS B 1 57 ? 48.908 -7.380 25.096 1.00 29.95 57 LYS B N 1
ATOM 2562 C CA . LYS B 1 57 ? 47.982 -7.549 23.973 1.00 29.54 57 LYS B CA 1
ATOM 2563 C C . LYS B 1 57 ? 47.185 -8.862 24.052 1.00 28.20 57 LYS B C 1
ATOM 2564 O O . LYS B 1 57 ? 47.025 -9.569 23.042 1.00 27.86 57 LYS B O 1
ATOM 2570 N N . VAL B 1 58 ? 46.682 -9.201 25.238 1.00 26.41 58 VAL B N 1
ATOM 2571 C CA . VAL B 1 58 ? 45.821 -10.385 25.353 1.00 25.29 58 VAL B CA 1
ATOM 2572 C C . VAL B 1 58 ? 44.604 -10.209 24.430 1.00 24.24 58 VAL B C 1
ATOM 2573 O O . VAL B 1 58 ? 44.177 -9.084 24.159 1.00 24.67 58 VAL B O 1
ATOM 2577 N N . ASP B 1 59 ? 44.042 -11.322 23.975 1.00 23.36 59 ASP B N 1
ATOM 2578 C CA . ASP B 1 59 ? 42.886 -11.303 23.056 1.00 22.39 59 ASP B CA 1
ATOM 2579 C C . ASP B 1 59 ? 41.529 -11.127 23.748 1.00 21.11 59 ASP B C 1
ATOM 2580 O O . ASP B 1 59 ? 40.592 -10.584 23.166 1.00 20.13 59 ASP B O 1
ATOM 2585 N N . VAL B 1 60 ? 41.424 -11.604 24.988 1.00 19.73 60 VAL B N 1
ATOM 2586 C CA . VAL B 1 60 ? 40.234 -11.355 25.801 1.00 18.78 60 VAL B CA 1
ATOM 2587 C C . VAL B 1 60 ? 40.590 -11.295 27.289 1.00 17.23 60 VAL B C 1
ATOM 2588 O O . VAL B 1 60 ? 41.545 -11.949 27.742 1.00 17.50 60 VAL B O 1
ATOM 2592 N N A LEU B 1 61 ? 39.844 -10.476 28.029 0.50 16.66 61 LEU B N 1
ATOM 2593 N N B LEU B 1 61 ? 39.861 -10.464 28.029 0.50 16.64 61 LEU B N 1
ATOM 2594 C CA A LEU B 1 61 ? 40.054 -10.283 29.468 0.50 15.96 61 LEU B CA 1
ATOM 2595 C CA B LEU B 1 61 ? 40.068 -10.319 29.469 0.50 15.98 61 LEU B CA 1
ATOM 2596 C C A LEU B 1 61 ? 38.883 -10.879 30.245 0.50 15.47 61 LEU B C 1
ATOM 2597 C C B LEU B 1 61 ? 38.882 -10.908 30.219 0.50 15.50 61 LEU B C 1
ATOM 2598 O O A LEU B 1 61 ? 37.747 -10.462 30.053 0.50 15.33 61 LEU B O 1
ATOM 2599 O O B LEU B 1 61 ? 37.745 -10.517 29.986 0.50 15.35 61 LEU B O 1
ATOM 2608 N N . LEU B 1 62 ? 39.164 -11.860 31.101 1.00 15.29 62 LEU B N 1
ATOM 2609 C CA . LEU B 1 62 ? 38.180 -12.371 32.059 1.00 14.80 62 LEU B CA 1
ATOM 2610 C C . LEU B 1 62 ? 38.549 -11.702 33.388 1.00 13.81 62 LEU B C 1
ATOM 2611 O O . LEU B 1 62 ? 39.695 -11.800 33.835 1.00 13.38 62 LEU B O 1
ATOM 2616 N N A ILE B 1 63 ? 37.583 -11.037 34.009 0.50 12.92 63 ILE B N 1
ATOM 2617 N N B ILE B 1 63 ? 37.571 -11.026 33.992 0.50 12.95 63 ILE B N 1
ATOM 2618 C CA A ILE B 1 63 ? 37.849 -10.316 35.230 0.50 12.33 63 ILE B CA 1
ATOM 2619 C CA B ILE B 1 63 ? 37.768 -10.239 35.198 0.50 12.37 63 ILE B CA 1
ATOM 2620 C C A ILE B 1 63 ? 36.797 -10.535 36.316 0.50 12.28 63 ILE B C 1
ATOM 2621 C C B ILE B 1 63 ? 36.778 -10.628 36.301 0.50 12.35 63 ILE B C 1
ATOM 2622 O O A ILE B 1 63 ? 35.593 -10.431 36.088 0.50 11.40 63 ILE B O 1
ATOM 2623 O O B ILE B 1 63 ? 35.581 -10.751 36.059 0.50 11.88 63 ILE B O 1
ATOM 2632 N N . ASN B 1 64 ? 37.307 -10.817 37.509 1.00 12.34 64 ASN B N 1
ATOM 2633 C CA . ASN B 1 64 ? 36.529 -10.967 38.707 1.00 11.25 64 ASN B CA 1
ATOM 2634 C C . ASN B 1 64 ? 36.776 -9.719 39.546 1.00 11.23 64 ASN B C 1
ATOM 2635 O O . ASN B 1 64 ? 37.756 -9.668 40.305 1.00 10.50 64 ASN B O 1
ATOM 2640 N N . PRO B 1 65 ? 35.909 -8.697 39.415 1.00 10.86 65 PRO B N 1
ATOM 2641 C CA . PRO B 1 65 ? 36.140 -7.411 40.029 1.00 11.12 65 PRO B CA 1
ATOM 2642 C C . PRO B 1 65 ? 36.345 -7.395 41.536 1.00 11.44 65 PRO B C 1
ATOM 2643 O O . PRO B 1 65 ? 35.603 -8.054 42.285 1.00 11.65 65 PRO B O 1
ATOM 2647 N N . VAL B 1 66 ? 37.333 -6.622 41.953 1.00 11.57 66 VAL B N 1
ATOM 2648 C CA . VAL B 1 66 ? 37.550 -6.303 43.353 1.00 12.52 66 VAL B CA 1
ATOM 2649 C C . VAL B 1 66 ? 36.445 -5.418 43.904 1.00 13.42 66 VAL B C 1
ATOM 2650 O O . VAL B 1 66 ? 35.979 -5.644 45.027 1.00 14.92 66 VAL B O 1
ATOM 2654 N N . ASP B 1 67 ? 36.004 -4.428 43.124 1.00 13.27 67 ASP B N 1
ATOM 2655 C CA . ASP B 1 67 ? 34.952 -3.521 43.537 1.00 14.16 67 ASP B CA 1
ATOM 2656 C C . ASP B 1 67 ? 34.072 -3.201 42.336 1.00 14.98 67 ASP B C 1
ATOM 2657 O O . ASP B 1 67 ? 34.579 -3.048 41.218 1.00 14.97 67 ASP B O 1
ATOM 2662 N N . SER B 1 68 ? 32.761 -3.125 42.561 1.00 16.00 68 SER B N 1
ATOM 2663 C CA . SER B 1 68 ? 31.787 -2.929 41.476 1.00 17.75 68 SER B CA 1
ATOM 2664 C C . SER B 1 68 ? 31.996 -1.642 40.703 1.00 18.64 68 SER B C 1
ATOM 2665 O O . SER B 1 68 ? 31.792 -1.624 39.498 1.00 19.12 68 SER B O 1
ATOM 2668 N N . ASP B 1 69 ? 32.370 -0.574 41.401 1.00 20.12 69 ASP B N 1
ATOM 2669 C CA . ASP B 1 69 ? 32.529 0.741 40.788 1.00 20.85 69 ASP B CA 1
ATOM 2670 C C . ASP B 1 69 ? 33.988 0.975 40.399 1.00 20.73 69 ASP B C 1
ATOM 2671 O O . ASP B 1 69 ? 34.268 1.472 39.325 1.00 20.71 69 ASP B O 1
ATOM 2676 N N . ALA B 1 70 ? 34.924 0.610 41.262 1.00 20.34 70 ALA B N 1
ATOM 2677 C CA . ALA B 1 70 ? 36.328 0.882 40.991 1.00 20.37 70 ALA B CA 1
ATOM 2678 C C . ALA B 1 70 ? 36.842 0.188 39.730 1.00 20.32 70 ALA B C 1
ATOM 2679 O O . ALA B 1 70 ? 37.703 0.746 39.040 1.00 20.56 70 ALA B O 1
ATOM 2681 N N . VAL B 1 71 ? 36.327 -1.014 39.439 1.00 19.24 71 VAL B N 1
ATOM 2682 C CA . VAL B 1 71 ? 36.759 -1.812 38.282 1.00 19.23 71 VAL B CA 1
ATOM 2683 C C . VAL B 1 71 ? 36.437 -1.153 36.941 1.00 19.44 71 VAL B C 1
ATOM 2684 O O . VAL B 1 71 ? 37.068 -1.467 35.936 1.00 19.64 71 VAL B O 1
ATOM 2688 N N . VAL B 1 72 ? 35.452 -0.263 36.931 1.00 19.55 72 VAL B N 1
ATOM 2689 C CA . VAL B 1 72 ? 34.982 0.381 35.692 1.00 20.53 72 VAL B CA 1
ATOM 2690 C C . VAL B 1 72 ? 36.118 1.051 34.920 1.00 21.28 72 VAL B C 1
ATOM 2691 O O . VAL B 1 72 ? 36.192 0.942 33.697 1.00 21.31 72 VAL B O 1
ATOM 2695 N N . THR B 1 73 ? 37.018 1.718 35.624 1.00 22.02 73 THR B N 1
ATOM 2696 C CA . THR B 1 73 ? 38.162 2.364 34.976 1.00 22.22 73 THR B CA 1
ATOM 2697 C C . THR B 1 73 ? 38.994 1.368 34.177 1.00 22.45 73 THR B C 1
ATOM 2698 O O . THR B 1 73 ? 39.324 1.613 33.012 1.00 22.72 73 THR B O 1
ATOM 2702 N N . ALA B 1 74 ? 39.310 0.232 34.785 1.00 21.88 74 ALA B N 1
ATOM 2703 C CA . ALA B 1 74 ? 40.125 -0.789 34.122 1.00 21.60 74 ALA B CA 1
ATOM 2704 C C . ALA B 1 74 ? 39.392 -1.337 32.909 1.00 21.34 74 ALA B C 1
ATOM 2705 O O . ALA B 1 74 ? 40.013 -1.582 31.864 1.00 21.80 74 ALA B O 1
ATOM 2707 N N . ILE B 1 75 ? 38.084 -1.533 33.053 1.00 20.71 75 ILE B N 1
ATOM 2708 C CA . ILE B 1 75 ? 37.274 -2.098 31.986 1.00 20.58 75 ILE B CA 1
ATOM 2709 C C . ILE B 1 75 ? 37.221 -1.094 30.831 1.00 21.69 75 ILE B C 1
ATOM 2710 O O . ILE B 1 75 ? 37.422 -1.468 29.685 1.00 21.74 75 ILE B O 1
ATOM 2715 N N . LYS B 1 76 ? 36.999 0.179 31.148 1.00 22.59 76 LYS B N 1
ATOM 2716 C CA . LYS B 1 76 ? 37.022 1.236 30.132 1.00 23.67 76 LYS B CA 1
ATOM 2717 C C . LYS B 1 76 ? 38.362 1.373 29.420 1.00 23.67 76 LYS B C 1
ATOM 2718 O O . LYS B 1 76 ? 38.368 1.678 28.224 1.00 24.27 76 LYS B O 1
ATOM 2724 N N . GLU B 1 77 ? 39.479 1.112 30.111 1.00 23.82 77 GLU B N 1
ATOM 2725 C CA . GLU B 1 77 ? 40.820 1.068 29.457 1.00 24.31 77 GLU B CA 1
ATOM 2726 C C . GLU B 1 77 ? 40.956 -0.110 28.497 1.00 23.92 77 GLU B C 1
ATOM 2727 O O . GLU B 1 77 ? 41.610 -0.010 27.456 1.00 24.29 77 GLU B O 1
ATOM 2733 N N . ALA B 1 78 ? 40.359 -1.244 28.860 1.00 23.41 78 ALA B N 1
ATOM 2734 C CA . ALA B 1 78 ? 40.308 -2.401 27.987 1.00 22.70 78 ALA B CA 1
ATOM 2735 C C . ALA B 1 78 ? 39.408 -2.125 26.781 1.00 22.51 78 ALA B C 1
ATOM 2736 O O . ALA B 1 78 ? 39.723 -2.551 25.664 1.00 22.06 78 ALA B O 1
ATOM 2738 N N . ASN B 1 79 ? 38.282 -1.458 27.039 1.00 22.46 79 ASN B N 1
ATOM 2739 C CA . ASN B 1 79 ? 37.317 -1.055 26.005 1.00 22.92 79 ASN B CA 1
ATOM 2740 C C . ASN B 1 79 ? 37.961 -0.177 24.933 1.00 23.79 79 ASN B C 1
ATOM 2741 O O . ASN B 1 79 ? 37.747 -0.384 23.738 1.00 24.46 79 ASN B O 1
ATOM 2746 N N . SER B 1 80 ? 38.733 0.803 25.389 1.00 24.25 80 SER B N 1
ATOM 2747 C CA . SER B 1 80 ? 39.421 1.733 24.515 1.00 24.90 80 SER B CA 1
ATOM 2748 C C . SER B 1 80 ? 40.522 1.067 23.697 1.00 25.13 80 SER B C 1
ATOM 2749 O O . SER B 1 80 ? 40.946 1.621 22.684 1.00 26.52 80 SER B O 1
ATOM 2752 N N . LYS B 1 81 ? 40.985 -0.112 24.112 1.00 24.58 81 LYS B N 1
ATOM 2753 C CA . LYS B 1 81 ? 41.962 -0.871 23.348 1.00 24.15 81 LYS B CA 1
ATOM 2754 C C . LYS B 1 81 ? 41.353 -2.087 22.634 1.00 23.39 81 LYS B C 1
ATOM 2755 O O . LYS B 1 81 ? 42.065 -2.947 22.147 1.00 23.55 81 LYS B O 1
ATOM 2761 N N . ASN B 1 82 ? 40.030 -2.154 22.569 1.00 23.18 82 ASN B N 1
ATOM 2762 C CA . ASN B 1 82 ? 39.345 -3.189 21.804 1.00 22.70 82 ASN B CA 1
ATOM 2763 C C . ASN B 1 82 ? 39.679 -4.602 22.288 1.00 22.07 82 ASN B C 1
ATOM 2764 O O . ASN B 1 82 ? 39.865 -5.507 21.483 1.00 22.18 82 ASN B O 1
ATOM 2769 N N . ILE B 1 83 ? 39.784 -4.769 23.611 1.00 21.51 83 ILE B N 1
ATOM 2770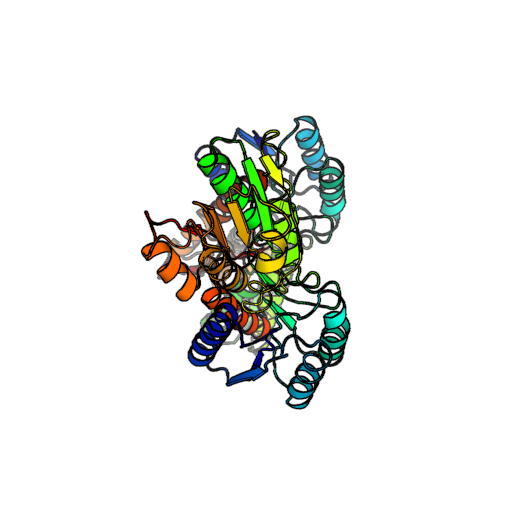 C CA . ILE B 1 83 ? 39.943 -6.085 24.223 1.00 20.66 83 ILE B CA 1
ATOM 2771 C C . ILE B 1 83 ? 38.597 -6.437 24.873 1.00 19.69 83 ILE B C 1
ATOM 2772 O O . ILE B 1 83 ? 38.141 -5.702 25.745 1.00 18.81 83 ILE B O 1
ATOM 2777 N N . PRO B 1 84 ? 37.915 -7.498 24.376 1.00 18.85 84 PRO B N 1
ATOM 2778 C CA . PRO B 1 84 ? 36.640 -7.883 24.966 1.00 18.25 84 PRO B CA 1
ATOM 2779 C C . PRO B 1 84 ? 36.791 -8.287 26.430 1.00 17.00 84 PRO B C 1
ATOM 2780 O O . PRO B 1 84 ? 37.790 -8.919 26.825 1.00 17.15 84 PRO B O 1
ATOM 2784 N N . VAL B 1 85 ? 35.806 -7.892 27.225 1.00 16.34 85 VAL B N 1
ATOM 2785 C CA . VAL B 1 85 ? 35.813 -8.133 28.651 1.00 14.83 85 VAL B CA 1
ATOM 2786 C C . VAL B 1 85 ? 34.617 -9.020 29.055 1.00 14.38 85 VAL B C 1
ATOM 2787 O O . VAL B 1 85 ? 33.461 -8.693 28.780 1.00 13.66 85 VAL B O 1
ATOM 2791 N N . ILE B 1 86 ? 34.912 -10.124 29.735 1.00 14.08 86 ILE B N 1
ATOM 2792 C CA . ILE B 1 86 ? 33.891 -10.961 30.337 1.00 13.55 86 ILE B CA 1
ATOM 2793 C C . ILE B 1 86 ? 34.053 -10.899 31.856 1.00 13.35 86 ILE B C 1
ATOM 2794 O O . ILE B 1 86 ? 35.161 -11.058 32.355 1.00 13.32 86 ILE B O 1
ATOM 2799 N N . THR B 1 87 ? 32.961 -10.656 32.587 1.00 12.49 87 THR B N 1
ATOM 2800 C CA . THR B 1 87 ? 33.062 -10.608 34.041 1.00 12.27 87 THR B CA 1
ATOM 2801 C C . THR B 1 87 ? 32.633 -11.930 34.607 1.00 11.86 87 THR B C 1
ATOM 2802 O O . THR B 1 87 ? 31.792 -12.621 34.029 1.00 10.05 87 THR B O 1
ATOM 2806 N N . ILE B 1 88 ? 33.272 -12.329 35.707 1.00 11.01 88 ILE B N 1
ATOM 2807 C CA . ILE B 1 88 ? 32.995 -13.614 36.295 1.00 10.79 88 ILE B CA 1
ATOM 2808 C C . ILE B 1 88 ? 32.799 -13.466 37.805 1.00 10.54 88 ILE B C 1
ATOM 2809 O O . ILE B 1 88 ? 33.619 -12.816 38.492 1.00 10.41 88 ILE B O 1
ATOM 2814 N N . ASP B 1 89 ? 31.710 -14.074 38.294 1.00 10.38 89 ASP B N 1
ATOM 2815 C CA . ASP B 1 89 ? 31.396 -14.194 39.728 1.00 9.89 89 ASP B CA 1
ATOM 2816 C C . ASP B 1 89 ? 30.843 -12.909 40.367 1.00 9.77 89 ASP B C 1
ATOM 2817 O O . ASP B 1 89 ? 29.940 -12.976 41.209 1.00 9.26 89 ASP B O 1
ATOM 2822 N N . ARG B 1 90 ? 31.374 -11.751 39.981 1.00 10.05 90 ARG B N 1
ATOM 2823 C CA . ARG B 1 90 ? 30.901 -10.448 40.473 1.00 10.12 90 ARG B CA 1
ATOM 2824 C C . ARG B 1 90 ? 30.792 -9.526 39.292 1.00 11.41 90 ARG B C 1
ATOM 2825 O O . ARG B 1 90 ? 31.621 -9.587 38.385 1.00 11.08 90 ARG B O 1
ATOM 2833 N N . SER B 1 91 ? 29.788 -8.656 39.311 1.00 12.04 91 SER B N 1
ATOM 2834 C CA . SER B 1 91 ? 29.536 -7.774 38.196 1.00 13.32 91 SER B CA 1
ATOM 2835 C C . SER B 1 91 ? 30.255 -6.427 38.319 1.00 14.87 91 SER B C 1
ATOM 2836 O O . SER B 1 91 ? 30.723 -6.029 39.390 1.00 14.39 91 SER B O 1
ATOM 2839 N N . ALA B 1 92 ? 30.371 -5.746 37.184 1.00 16.64 92 ALA B N 1
ATOM 2840 C CA . ALA B 1 92 ? 30.857 -4.376 37.120 1.00 17.66 92 ALA B CA 1
ATOM 2841 C C . ALA B 1 92 ? 29.655 -3.418 36.916 1.00 18.46 92 ALA B C 1
ATOM 2842 O O . ALA B 1 92 ? 28.671 -3.773 36.260 1.00 18.64 92 ALA B O 1
ATOM 2844 N N A ASN B 1 93 ? 29.734 -2.218 37.498 0.50 18.76 93 ASN B N 1
ATOM 2845 N N B ASN B 1 93 ? 29.757 -2.226 37.499 0.50 19.38 93 ASN B N 1
ATOM 2846 C CA A ASN B 1 93 ? 28.647 -1.223 37.417 0.50 19.46 93 ASN B CA 1
ATOM 2847 C CA B ASN B 1 93 ? 28.702 -1.220 37.438 0.50 20.70 93 ASN B CA 1
ATOM 2848 C C A ASN B 1 93 ? 28.834 -0.221 36.268 0.50 20.48 93 ASN B C 1
ATOM 2849 C C B ASN B 1 93 ? 29.021 -0.169 36.367 0.50 21.07 93 ASN B C 1
ATOM 2850 O O A ASN B 1 93 ? 28.293 0.880 36.300 0.50 21.12 93 ASN B O 1
ATOM 2851 O O B ASN B 1 93 ? 28.798 1.026 36.569 0.50 21.52 93 ASN B O 1
ATOM 2860 N N . GLY B 1 94 ? 29.573 -0.612 35.240 1.00 21.49 94 GLY B N 1
ATOM 2861 C CA . GLY B 1 94 ? 29.904 0.302 34.154 1.00 22.07 94 GLY B CA 1
ATOM 2862 C C . GLY B 1 94 ? 30.832 -0.377 33.183 1.00 22.82 94 GLY B C 1
ATOM 2863 O O . GLY B 1 94 ? 31.213 -1.534 33.389 1.00 23.42 94 GLY B O 1
ATOM 2864 N N . GLY B 1 95 ? 31.195 0.340 32.123 1.00 23.28 95 GLY B N 1
ATOM 2865 C CA . GLY B 1 95 ? 32.055 -0.192 31.064 1.00 23.32 95 GLY B CA 1
ATOM 2866 C C . GLY B 1 95 ? 31.295 -1.171 30.186 1.00 23.44 95 GLY B C 1
ATOM 2867 O O . GLY B 1 95 ? 30.185 -1.604 30.532 1.00 24.30 95 GLY B O 1
ATOM 2868 N N . ASP B 1 96 ? 31.881 -1.509 29.039 1.00 23.00 96 ASP B N 1
ATOM 2869 C CA . ASP B 1 96 ? 31.294 -2.480 28.123 1.00 22.94 96 ASP B CA 1
ATOM 2870 C C . ASP B 1 96 ? 31.806 -3.880 28.406 1.00 21.67 96 ASP B C 1
ATOM 2871 O O . ASP B 1 96 ? 33.004 -4.156 28.278 1.00 21.31 96 ASP B O 1
ATOM 2876 N N . VAL B 1 97 ? 30.870 -4.758 28.766 1.00 20.18 97 VAL B N 1
ATOM 2877 C CA . VAL B 1 97 ? 31.142 -6.151 29.047 1.00 19.19 97 VAL B CA 1
ATOM 2878 C C . VAL B 1 97 ? 30.292 -7.006 28.136 1.00 19.23 97 VAL B C 1
ATOM 2879 O O . VAL B 1 97 ? 29.084 -6.791 28.048 1.00 19.62 97 VAL B O 1
ATOM 2883 N N . VAL B 1 98 ? 30.920 -7.987 27.486 1.00 18.67 98 VAL B N 1
ATOM 2884 C CA . VAL B 1 98 ? 30.245 -8.828 26.509 1.00 18.31 98 VAL B CA 1
ATOM 2885 C C . VAL B 1 98 ? 29.499 -10.011 27.140 1.00 18.05 98 VAL B C 1
ATOM 2886 O O . VAL B 1 98 ? 28.509 -10.497 26.584 1.00 17.61 98 VAL B O 1
ATOM 2890 N N . CYS B 1 99 ? 29.973 -10.478 28.299 1.00 16.72 99 CYS B N 1
ATOM 2891 C CA . CYS B 1 99 ? 29.300 -11.541 29.008 1.00 16.03 99 CYS B CA 1
ATOM 2892 C C . CYS B 1 99 ? 29.555 -11.440 30.514 1.00 14.80 99 CYS B C 1
ATOM 2893 O O . CYS B 1 99 ? 30.626 -11.055 30.939 1.00 14.25 99 CYS B O 1
ATOM 2896 N N . HIS B 1 100 ? 28.531 -11.742 31.301 1.00 14.46 100 HIS B N 1
ATOM 2897 C CA . HIS B 1 100 ? 28.667 -11.878 32.744 1.00 13.25 100 HIS B CA 1
ATOM 2898 C C . HIS B 1 100 ? 28.195 -13.263 33.197 1.00 13.27 100 HIS B C 1
ATOM 2899 O O . HIS B 1 100 ? 27.098 -13.702 32.876 1.00 12.25 100 HIS B O 1
ATOM 2906 N N . ILE B 1 101 ? 29.054 -13.953 33.939 1.00 11.98 101 ILE B N 1
ATOM 2907 C CA . ILE B 1 101 ? 28.762 -15.303 34.432 1.00 12.21 101 ILE B CA 1
ATOM 2908 C C . ILE B 1 101 ? 28.849 -15.275 35.955 1.00 11.68 101 ILE B C 1
ATOM 2909 O O . ILE B 1 101 ? 29.885 -14.918 36.510 1.00 10.67 101 ILE B O 1
ATOM 2914 N N . ALA B 1 102 ? 27.779 -15.656 36.643 1.00 11.22 102 ALA B N 1
ATOM 2915 C CA . ALA B 1 102 ? 27.801 -15.652 38.110 1.00 10.40 102 ALA B CA 1
ATOM 2916 C C . ALA B 1 102 ? 26.653 -16.483 38.671 1.00 10.73 102 ALA B C 1
ATOM 2917 O O . ALA B 1 102 ? 25.759 -16.853 37.923 1.00 10.52 102 ALA B O 1
ATOM 2919 N N . SER B 1 103 ? 26.668 -16.767 39.974 1.00 10.17 103 SER B N 1
ATOM 2920 C CA . SER B 1 103 ? 25.528 -17.399 40.612 1.00 9.33 103 SER B CA 1
ATOM 2921 C C . SER B 1 103 ? 24.382 -16.396 40.806 1.00 9.15 103 SER B C 1
ATOM 2922 O O . SER B 1 103 ? 24.597 -15.194 40.831 1.00 7.89 103 SER B O 1
ATOM 2925 N N . ASP B 1 104 ? 23.181 -16.936 41.002 1.00 9.30 104 ASP B N 1
ATOM 2926 C CA . ASP B 1 104 ? 22.033 -16.175 41.454 1.00 9.66 104 ASP B CA 1
ATOM 2927 C C . ASP B 1 104 ? 22.191 -15.941 42.935 1.00 9.31 104 ASP B C 1
ATOM 2928 O O . ASP B 1 104 ? 21.623 -16.669 43.782 1.00 9.56 104 ASP B O 1
ATOM 2933 N N . ASN B 1 105 ? 22.945 -14.905 43.276 1.00 8.89 105 ASN B N 1
ATOM 2934 C CA . ASN B 1 105 ? 23.368 -14.741 44.677 1.00 8.85 105 ASN B CA 1
ATOM 2935 C C . ASN B 1 105 ? 22.237 -14.280 45.596 1.00 9.20 105 ASN B C 1
ATOM 2936 O O . ASN B 1 105 ? 22.260 -14.556 46.793 1.00 9.12 105 ASN B O 1
ATOM 2941 N N . VAL B 1 106 ? 21.216 -13.640 45.029 1.00 9.25 106 VAL B N 1
ATOM 2942 C CA . VAL B 1 106 ? 20.035 -13.308 45.817 1.00 9.70 106 VAL B CA 1
ATOM 2943 C C . VAL B 1 106 ? 19.323 -14.598 46.202 1.00 9.83 106 VAL B C 1
ATOM 2944 O O . VAL B 1 106 ? 19.035 -14.820 47.376 1.00 9.49 106 VAL B O 1
ATOM 2948 N N . LYS B 1 107 ? 19.103 -15.482 45.221 1.00 9.95 107 LYS B N 1
ATOM 2949 C CA . LYS B 1 107 ? 18.539 -16.776 45.519 1.00 11.03 107 LYS B CA 1
ATOM 2950 C C . LYS B 1 107 ? 19.417 -17.563 46.523 1.00 11.26 107 LYS B C 1
ATOM 2951 O O . LYS B 1 107 ? 18.881 -18.192 47.427 1.00 12.10 107 LYS B O 1
ATOM 2957 N N . GLY B 1 108 ? 20.746 -17.488 46.399 1.00 10.50 108 GLY B N 1
ATOM 2958 C CA . GLY B 1 108 ? 21.651 -18.113 47.390 1.00 10.43 108 GLY B CA 1
ATOM 2959 C C . GLY B 1 108 ? 21.444 -17.672 48.824 1.00 9.92 108 GLY B C 1
ATOM 2960 O O . GLY B 1 108 ? 21.436 -18.495 49.738 1.00 10.71 108 GLY B O 1
ATOM 2961 N N . GLY B 1 109 ? 21.288 -16.368 49.033 1.00 9.47 109 GLY B N 1
ATOM 2962 C CA . GLY B 1 109 ? 20.954 -15.819 50.344 1.00 9.44 109 GLY B CA 1
ATOM 2963 C C . GLY B 1 109 ? 19.610 -16.269 50.880 1.00 9.52 109 GLY B C 1
ATOM 2964 O O . GLY B 1 109 ? 19.465 -16.541 52.083 1.00 8.83 109 GLY B O 1
ATOM 2965 N N . GLU B 1 110 ? 18.630 -16.350 49.994 1.00 9.89 110 GLU B N 1
ATOM 2966 C CA . GLU B 1 110 ? 17.316 -16.919 50.356 1.00 11.02 110 GLU B CA 1
ATOM 2967 C C . GLU B 1 110 ? 17.406 -18.380 50.813 1.00 10.91 110 GLU B C 1
ATOM 2968 O O . GLU B 1 110 ? 16.751 -18.760 51.790 1.00 11.65 110 GLU B O 1
ATOM 2974 N N . MET B 1 111 ? 18.184 -19.198 50.088 1.00 10.39 111 MET B N 1
ATOM 2975 C CA . MET B 1 111 ? 18.367 -20.618 50.400 1.00 10.27 111 MET B CA 1
ATOM 2976 C C . MET B 1 111 ? 18.951 -20.808 51.783 1.00 9.85 111 MET B C 1
ATOM 2977 O O . MET B 1 111 ? 18.508 -21.661 52.544 1.00 8.40 111 MET B O 1
ATOM 2982 N N . ALA B 1 112 ? 19.960 -20.004 52.110 1.00 8.73 112 ALA B N 1
ATOM 2983 C CA . ALA B 1 112 ? 20.605 -20.068 53.409 1.00 9.53 112 ALA B CA 1
ATOM 2984 C C . ALA B 1 112 ? 19.642 -19.655 54.536 1.00 9.57 112 ALA B C 1
ATOM 2985 O O . ALA B 1 112 ? 19.569 -20.300 55.596 1.00 10.41 112 ALA B O 1
ATOM 2987 N N . ALA B 1 113 ? 18.875 -18.607 54.285 1.00 10.54 113 ALA B N 1
ATOM 2988 C CA . ALA B 1 113 ? 17.845 -18.128 55.212 1.00 10.13 113 ALA B CA 1
ATOM 2989 C C . ALA B 1 113 ? 16.769 -19.166 55.482 1.00 10.68 113 ALA B C 1
ATOM 2990 O O . ALA B 1 113 ? 16.400 -19.417 56.624 1.00 10.19 113 ALA B O 1
ATOM 2992 N N . GLU B 1 114 ? 16.260 -19.752 54.410 1.00 11.56 114 GLU B N 1
ATOM 2993 C CA . GLU B 1 114 ? 15.185 -20.737 54.496 1.00 12.13 114 GLU B CA 1
ATOM 2994 C C . GLU B 1 114 ? 15.649 -21.951 55.279 1.00 11.53 114 GLU B C 1
ATOM 2995 O O . GLU B 1 114 ? 14.903 -22.438 56.138 1.00 11.81 114 GLU B O 1
ATOM 3001 N N . PHE B 1 115 ? 16.888 -22.420 55.022 1.00 11.05 115 PHE B N 1
ATOM 3002 C CA . PHE B 1 115 ? 17.442 -23.525 55.799 1.00 10.86 115 PHE B CA 1
ATOM 3003 C C . PHE B 1 115 ? 17.509 -23.167 57.290 1.00 10.44 115 PHE B C 1
ATOM 3004 O O . PHE B 1 115 ? 17.054 -23.913 58.142 1.00 9.90 115 PHE B O 1
ATOM 3012 N N . ILE B 1 116 ? 18.065 -22.006 57.601 1.00 10.16 116 ILE B N 1
ATOM 3013 C CA . ILE B 1 116 ? 18.207 -21.558 58.984 1.00 10.90 116 ILE B CA 1
ATOM 3014 C C . ILE B 1 116 ? 16.858 -21.436 59.666 1.00 11.18 116 ILE B C 1
ATOM 3015 O O . ILE B 1 116 ? 16.695 -21.902 60.800 1.00 11.73 116 ILE B O 1
ATOM 3020 N N . ALA B 1 117 ? 15.883 -20.849 58.976 1.00 11.58 117 ALA B N 1
ATOM 3021 C CA . ALA B 1 117 ? 14.579 -20.610 59.589 1.00 11.39 117 ALA B CA 1
ATOM 3022 C C . ALA B 1 117 ? 13.911 -21.942 59.904 1.00 12.02 117 ALA B C 1
ATOM 3023 O O . ALA B 1 117 ? 13.299 -22.110 60.953 1.00 12.73 117 ALA B O 1
ATOM 3025 N N . LYS B 1 118 ? 14.024 -22.898 58.993 1.00 12.65 118 LYS B N 1
ATOM 3026 C CA . LYS B 1 118 ? 13.421 -24.232 59.207 1.00 12.92 118 LYS B CA 1
ATOM 3027 C C . LYS B 1 118 ? 14.163 -24.958 60.350 1.00 13.24 118 LYS B C 1
ATOM 3028 O O . LYS B 1 118 ? 13.542 -25.519 61.269 1.00 11.94 118 LYS B O 1
ATOM 3034 N N . ALA B 1 119 ? 15.498 -24.918 60.301 1.00 12.61 119 ALA B N 1
ATOM 3035 C CA . ALA B 1 119 ? 16.321 -25.533 61.342 1.00 12.26 119 ALA B CA 1
ATOM 3036 C C . ALA B 1 119 ? 16.011 -24.965 62.725 1.00 11.79 119 ALA B C 1
ATOM 3037 O O . ALA B 1 119 ? 15.988 -25.708 63.717 1.00 11.57 119 ALA B O 1
ATOM 3039 N N . LEU B 1 120 ? 15.750 -23.661 62.815 1.00 12.84 120 LEU B N 1
ATOM 3040 C CA . LEU B 1 120 ? 15.432 -23.017 64.109 1.00 12.29 120 LEU B CA 1
ATOM 3041 C C . LEU B 1 120 ? 13.928 -23.046 64.469 1.00 13.02 120 LEU B C 1
ATOM 3042 O O . LEU B 1 120 ? 13.517 -22.434 65.457 1.00 12.59 120 LEU B O 1
ATOM 3047 N N . LYS B 1 121 ? 13.121 -23.765 63.700 1.00 13.48 121 LYS B N 1
ATOM 3048 C CA . LYS B 1 121 ? 11.655 -23.830 63.942 1.00 13.82 121 LYS B CA 1
ATOM 3049 C C . LYS B 1 121 ? 11.019 -22.446 64.007 1.00 14.57 121 LYS B C 1
ATOM 3050 O O . LYS B 1 121 ? 10.083 -22.201 64.781 1.00 14.59 121 LYS B O 1
ATOM 3056 N N . GLY B 1 122 ? 11.538 -21.556 63.158 1.00 14.92 122 GLY B N 1
ATOM 3057 C CA . GLY B 1 122 ? 11.042 -20.194 62.975 1.00 15.46 122 GLY B CA 1
ATOM 3058 C C . GLY B 1 122 ? 11.296 -19.232 64.123 1.00 15.56 122 GLY B C 1
ATOM 3059 O O . GLY B 1 122 ? 10.604 -18.224 64.227 1.00 15.30 122 GLY B O 1
ATOM 3060 N N . LYS B 1 123 ? 12.295 -19.517 64.957 1.00 16.06 123 LYS B N 1
ATOM 3061 C CA . LYS B 1 123 ? 12.507 -18.767 66.194 1.00 16.73 123 LYS B CA 1
ATOM 3062 C C . LYS B 1 123 ? 13.970 -18.784 66.647 1.00 16.07 123 LYS B C 1
ATOM 3063 O O . LYS B 1 123 ? 14.598 -19.833 66.701 1.00 16.08 123 LYS B O 1
ATOM 3068 N N . GLY B 1 124 ? 14.485 -17.613 66.996 1.00 15.48 124 GLY B N 1
ATOM 3069 C CA . GLY B 1 124 ? 15.843 -17.488 67.478 1.00 14.52 124 GLY B CA 1
ATOM 3070 C C . GLY B 1 124 ? 16.605 -16.289 66.962 1.00 13.99 124 GLY B C 1
ATOM 3071 O O . GLY B 1 124 ? 16.134 -15.517 66.149 1.00 13.69 124 GLY B O 1
ATOM 3072 N N . ASN B 1 125 ? 17.814 -16.166 67.466 1.00 14.08 125 ASN B N 1
ATOM 3073 C CA . ASN B 1 125 ? 18.706 -15.049 67.197 1.00 13.74 125 ASN B CA 1
ATOM 3074 C C . ASN B 1 125 ? 19.752 -15.457 66.159 1.00 12.71 125 ASN B C 1
ATOM 3075 O O . ASN B 1 125 ? 20.448 -16.450 66.337 1.00 11.96 125 ASN B O 1
ATOM 3080 N N . VAL B 1 126 ? 19.863 -14.669 65.094 1.00 12.34 126 VAL B N 1
ATOM 3081 C CA . VAL B 1 126 ? 20.764 -14.978 64.000 1.00 12.39 126 VAL B CA 1
ATOM 3082 C C . VAL B 1 126 ? 21.803 -13.856 63.809 1.00 11.80 126 VAL B C 1
ATOM 3083 O O . VAL B 1 126 ? 21.525 -12.673 64.021 1.00 12.18 126 VAL B O 1
ATOM 3087 N N . VAL B 1 127 ? 22.991 -14.269 63.413 1.00 11.73 127 VAL B N 1
ATOM 3088 C CA . VAL B 1 127 ? 24.105 -13.380 63.108 1.00 11.96 127 VAL B CA 1
ATOM 3089 C C . VAL B 1 127 ? 24.471 -13.566 61.660 1.00 11.87 127 VAL B C 1
ATOM 3090 O O . VAL B 1 127 ? 24.480 -14.679 61.171 1.00 11.95 127 VAL B O 1
ATOM 3094 N N . GLU B 1 128 ? 24.720 -12.463 60.959 1.00 12.24 128 GLU B N 1
ATOM 3095 C CA . GLU B 1 128 ? 25.160 -12.534 59.605 1.00 11.87 128 GLU B CA 1
ATOM 3096 C C . GLU B 1 128 ? 26.558 -11.913 59.546 1.00 11.25 128 GLU B C 1
ATOM 3097 O O . GLU B 1 128 ? 26.750 -10.786 59.967 1.00 11.51 128 GLU B O 1
ATOM 3103 N N . LEU B 1 129 ? 27.515 -12.680 59.042 1.00 11.31 129 LEU B N 1
ATOM 3104 C CA . LEU B 1 129 ? 28.804 -12.137 58.626 1.00 11.16 129 LEU B CA 1
ATOM 3105 C C . LEU B 1 129 ? 28.783 -11.857 57.114 1.00 11.08 129 LEU B C 1
ATOM 3106 O O . LEU B 1 129 ? 28.638 -12.760 56.327 1.00 10.49 129 LEU B O 1
ATOM 3111 N N . GLU B 1 130 ? 28.925 -10.593 56.741 1.00 11.30 130 GLU B N 1
ATOM 3112 C CA . GLU B 1 130 ? 28.807 -10.150 55.373 1.00 11.41 130 GLU B CA 1
ATOM 3113 C C . GLU B 1 130 ? 30.145 -10.119 54.700 1.00 11.00 130 GLU B C 1
ATOM 3114 O O . GLU B 1 130 ? 31.176 -9.960 55.351 1.00 10.00 130 GLU B O 1
ATOM 3120 N N . GLY B 1 131 ? 30.133 -10.274 53.379 1.00 11.15 131 GLY B N 1
ATOM 3121 C CA . GLY B 1 131 ? 31.352 -10.257 52.598 1.00 11.44 131 GLY B CA 1
ATOM 3122 C C . GLY B 1 131 ? 31.807 -8.839 52.340 1.00 11.82 131 GLY B C 1
ATOM 3123 O O . GLY B 1 131 ? 31.381 -7.892 53.014 1.00 12.02 131 GLY B O 1
ATOM 3124 N N . ILE B 1 132 ? 32.658 -8.706 51.336 1.00 12.81 132 ILE B N 1
ATOM 3125 C CA . ILE B 1 132 ? 33.165 -7.427 50.859 1.00 13.05 132 ILE B CA 1
ATOM 3126 C C . ILE B 1 132 ? 31.999 -6.605 50.264 1.00 13.55 132 ILE B C 1
ATOM 3127 O O . ILE B 1 132 ? 31.365 -7.037 49.325 1.00 12.87 132 ILE B O 1
ATOM 3132 N N . PRO B 1 133 ? 31.681 -5.437 50.850 1.00 13.66 133 PRO B N 1
ATOM 3133 C CA . PRO B 1 133 ? 30.520 -4.717 50.335 1.00 13.65 133 PRO B CA 1
ATOM 3134 C C . PRO B 1 133 ? 30.665 -4.199 48.899 1.00 13.56 133 PRO B C 1
ATOM 3135 O O . PRO B 1 133 ? 29.659 -3.972 48.259 1.00 13.32 133 PRO B O 1
ATOM 3139 N N . GLY B 1 134 ? 31.900 -4.085 48.394 1.00 13.17 134 GLY B N 1
ATOM 3140 C CA . GLY B 1 134 ? 32.159 -3.786 46.984 1.00 12.73 134 GLY B CA 1
ATOM 3141 C C . GLY B 1 134 ? 31.866 -4.939 46.023 1.00 12.28 134 GLY B C 1
ATOM 3142 O O . GLY B 1 134 ? 31.937 -4.774 44.807 1.00 12.48 134 GLY B O 1
ATOM 3143 N N . ALA B 1 135 ? 31.481 -6.097 46.553 1.00 11.91 135 ALA B N 1
ATOM 3144 C CA . ALA B 1 135 ? 31.212 -7.287 45.722 1.00 11.03 135 ALA B CA 1
ATOM 3145 C C . ALA B 1 135 ? 29.727 -7.473 45.564 1.00 10.80 135 ALA B C 1
ATOM 3146 O O . ALA B 1 135 ? 29.019 -7.537 46.568 1.00 9.56 135 ALA B O 1
ATOM 3148 N N . SER B 1 136 ? 29.259 -7.540 44.302 1.00 10.25 136 SER B N 1
ATOM 3149 C CA . SER B 1 136 ? 27.835 -7.776 44.004 1.00 10.34 136 SER B CA 1
ATOM 3150 C C . SER B 1 136 ? 27.353 -9.031 44.698 1.00 9.61 136 SER B C 1
ATOM 3151 O O . SER B 1 136 ? 26.283 -9.035 45.277 1.00 8.41 136 SER B O 1
ATOM 3154 N N . ALA B 1 137 ? 28.193 -10.069 44.712 1.00 8.69 137 ALA B N 1
ATOM 3155 C CA . ALA B 1 137 ? 27.867 -11.339 45.339 1.00 9.14 137 ALA B CA 1
ATOM 3156 C C . ALA B 1 137 ? 27.462 -11.195 46.800 1.00 9.40 137 ALA B C 1
ATOM 3157 O O . ALA B 1 137 ? 26.484 -11.832 47.249 1.00 8.64 137 ALA B O 1
ATOM 3159 N N . ALA B 1 138 ? 28.202 -10.371 47.541 1.00 9.12 138 ALA B N 1
ATOM 3160 C CA . ALA B 1 138 ? 27.952 -10.119 48.950 1.00 9.48 138 ALA B CA 1
ATOM 3161 C C . ALA B 1 138 ? 26.660 -9.298 49.153 1.00 9.67 138 ALA B C 1
ATOM 3162 O O . ALA B 1 138 ? 25.773 -9.685 49.935 1.00 10.67 138 ALA B O 1
ATOM 3164 N N . ARG B 1 139 ? 26.522 -8.198 48.429 1.00 10.26 139 ARG B N 1
ATOM 3165 C CA . ARG B 1 139 ? 25.296 -7.378 48.540 1.00 10.73 139 ARG B CA 1
ATOM 3166 C C . ARG B 1 139 ? 24.051 -8.205 48.206 1.00 10.40 139 ARG B C 1
ATOM 3167 O O . ARG B 1 139 ? 23.063 -8.138 48.935 1.00 10.45 139 ARG B O 1
ATOM 3175 N N . ASP B 1 140 ? 24.125 -9.010 47.142 1.00 10.03 140 ASP B N 1
ATOM 3176 C CA . ASP B 1 140 ? 22.993 -9.838 46.717 1.00 10.09 140 ASP B CA 1
ATOM 3177 C C . ASP B 1 140 ? 22.613 -10.897 47.737 1.00 8.80 140 ASP B C 1
ATOM 3178 O O . ASP B 1 140 ? 21.403 -11.127 47.991 1.00 9.10 140 ASP B O 1
ATOM 3183 N N . ARG B 1 141 ? 23.614 -11.590 48.299 1.00 7.46 141 ARG B N 1
ATOM 3184 C CA . ARG B 1 141 ? 23.351 -12.558 49.371 1.00 7.66 141 ARG B CA 1
ATOM 3185 C C . ARG B 1 141 ? 22.705 -11.910 50.556 1.00 8.19 141 ARG B C 1
ATOM 3186 O O . ARG B 1 141 ? 21.822 -12.506 51.157 1.00 8.24 141 ARG B O 1
ATOM 3194 N N . GLY B 1 142 ? 23.178 -10.740 50.958 1.00 8.41 142 GLY B N 1
ATOM 3195 C CA . GLY B 1 142 ? 22.571 -10.062 52.129 1.00 9.44 142 GLY B CA 1
ATOM 3196 C C . GLY B 1 142 ? 21.114 -9.713 51.862 1.00 9.41 142 GLY B C 1
ATOM 3197 O O . GLY B 1 142 ? 20.241 -9.901 52.728 1.00 10.03 142 GLY B O 1
ATOM 3198 N N . LYS B 1 143 ? 20.840 -9.229 50.658 1.00 10.09 143 LYS B N 1
ATOM 3199 C CA . LYS B 1 143 ? 19.457 -8.914 50.247 1.00 11.23 143 LYS B CA 1
ATOM 3200 C C . LYS B 1 143 ? 18.501 -10.113 50.267 1.00 11.17 143 LYS B C 1
ATOM 3201 O O . LYS B 1 143 ? 17.390 -10.004 50.794 1.00 11.34 143 LYS B O 1
ATOM 3207 N N . GLY B 1 144 ? 18.942 -11.242 49.712 1.00 10.16 144 GLY B N 1
ATOM 3208 C CA . GLY B 1 144 ? 18.161 -12.472 49.693 1.00 10.25 144 GLY B CA 1
ATOM 3209 C C . GLY B 1 144 ? 17.956 -13.011 51.081 1.00 10.10 144 GLY B C 1
ATOM 3210 O O . GLY B 1 144 ? 16.851 -13.397 51.459 1.00 10.33 144 GLY B O 1
ATOM 3211 N N . PHE B 1 145 ? 19.022 -13.010 51.868 1.00 10.00 145 PHE B N 1
ATOM 3212 C CA . PHE B 1 145 ? 18.935 -13.485 53.240 1.00 10.66 145 PHE B CA 1
ATOM 3213 C C . PHE B 1 145 ? 17.905 -12.686 54.026 1.00 11.34 145 PHE B C 1
ATOM 3214 O O . PHE B 1 145 ? 17.053 -13.264 54.672 1.00 10.06 145 PHE B O 1
ATOM 3222 N N A ASP B 1 146 ? 18.000 -11.357 53.950 0.50 11.61 146 ASP B N 1
ATOM 3223 N N B ASP B 1 146 ? 17.983 -11.361 53.948 0.50 11.76 146 ASP B N 1
ATOM 3224 C CA A ASP B 1 146 ? 17.065 -10.461 54.642 0.50 12.99 146 ASP B CA 1
ATOM 3225 C CA B ASP B 1 146 ? 17.090 -10.508 54.723 0.50 13.30 146 ASP B CA 1
ATOM 3226 C C A ASP B 1 146 ? 15.650 -10.698 54.197 0.50 12.94 146 ASP B C 1
ATOM 3227 C C B ASP B 1 146 ? 15.648 -10.590 54.200 0.50 13.09 146 ASP B C 1
ATOM 3228 O O A ASP B 1 146 ? 14.753 -10.839 55.022 0.50 13.73 146 ASP B O 1
ATOM 3229 O O B ASP B 1 146 ? 14.717 -10.518 54.996 0.50 13.88 146 ASP B O 1
ATOM 3238 N N . GLU B 1 147 ? 15.463 -10.757 52.883 1.00 13.63 147 GLU B N 1
ATOM 3239 C CA . GLU B 1 147 ? 14.110 -10.922 52.288 1.00 14.07 147 GLU B CA 1
ATOM 3240 C C . GLU B 1 147 ? 13.388 -12.167 52.812 1.00 13.66 147 GLU B C 1
ATOM 3241 O O . GLU B 1 147 ? 12.189 -12.124 53.163 1.00 13.73 147 GLU B O 1
ATOM 3247 N N . ALA B 1 148 ? 14.114 -13.280 52.848 1.00 12.59 148 ALA B N 1
ATOM 3248 C CA . ALA B 1 148 ? 13.553 -14.543 53.321 1.00 12.02 148 ALA B CA 1
ATOM 3249 C C . ALA B 1 148 ? 13.379 -14.621 54.860 1.00 11.74 148 ALA B C 1
ATOM 3250 O O . ALA B 1 148 ? 12.392 -15.179 55.356 1.00 12.52 148 ALA B O 1
ATOM 3252 N N A ILE B 1 149 ? 14.357 -14.110 55.605 0.50 11.60 149 ILE B N 1
ATOM 3253 N N B ILE B 1 149 ? 14.326 -14.065 55.596 0.50 11.75 149 ILE B N 1
ATOM 3254 C CA A ILE B 1 149 ? 14.317 -14.144 57.075 0.50 11.62 149 ILE B CA 1
ATOM 3255 C CA B ILE B 1 149 ? 14.319 -14.176 57.048 0.50 11.92 149 ILE B CA 1
ATOM 3256 C C A ILE B 1 149 ? 13.167 -13.282 57.578 0.50 12.08 149 ILE B C 1
ATOM 3257 C C B ILE B 1 149 ? 13.264 -13.223 57.639 0.50 12.30 149 ILE B C 1
ATOM 3258 O O A ILE B 1 149 ? 12.492 -13.634 58.541 0.50 11.85 149 ILE B O 1
ATOM 3259 O O B ILE B 1 149 ? 12.754 -13.454 58.731 0.50 12.29 149 ILE B O 1
ATOM 3268 N N . ALA B 1 150 ? 12.939 -12.167 56.896 1.00 12.37 150 ALA B N 1
ATOM 3269 C CA . ALA B 1 150 ? 11.840 -11.256 57.233 1.00 13.27 150 ALA B CA 1
ATOM 3270 C C . ALA B 1 150 ? 10.476 -11.950 57.315 1.00 13.14 150 ALA B C 1
ATOM 3271 O O . ALA B 1 150 ? 9.615 -11.499 58.034 1.00 13.49 150 ALA B O 1
ATOM 3273 N N . LYS B 1 151 ? 10.279 -13.021 56.557 1.00 13.94 151 LYS B N 1
ATOM 3274 C CA . LYS B 1 151 ? 9.006 -13.795 56.601 1.00 14.25 151 LYS B CA 1
ATOM 3275 C C . LYS B 1 151 ? 8.750 -14.504 57.930 1.00 13.49 151 LYS B C 1
ATOM 3276 O O . LYS B 1 151 ? 7.625 -14.967 58.176 1.00 12.47 151 LYS B O 1
ATOM 3282 N N . TYR B 1 152 ? 9.783 -14.604 58.768 1.00 12.84 152 TYR B N 1
ATOM 3283 C CA . TYR B 1 152 ? 9.741 -15.333 60.040 1.00 13.39 152 TYR B CA 1
ATOM 3284 C C . TYR B 1 152 ? 9.922 -14.361 61.173 1.00 13.71 152 TYR B C 1
ATOM 3285 O O . TYR B 1 152 ? 11.034 -14.145 61.600 1.00 12.95 152 TYR B O 1
ATOM 3294 N N . PRO B 1 153 ? 8.817 -13.753 61.664 1.00 14.08 153 PRO B N 1
ATOM 3295 C CA . PRO B 1 153 ? 8.928 -12.669 62.644 1.00 15.09 153 PRO B CA 1
ATOM 3296 C C . PRO B 1 153 ? 9.658 -12.984 63.950 1.00 15.27 153 PRO B C 1
ATOM 3297 O O . PRO B 1 153 ? 10.225 -12.062 64.563 1.00 16.00 153 PRO B O 1
ATOM 3301 N N . ASP B 1 154 ? 9.643 -14.242 64.382 1.00 15.43 154 ASP B N 1
ATOM 3302 C CA . ASP B 1 154 ? 10.298 -14.651 65.627 1.00 16.07 154 ASP B CA 1
ATOM 3303 C C . ASP B 1 154 ? 11.812 -14.895 65.464 1.00 15.87 154 ASP B C 1
ATOM 3304 O O . ASP B 1 154 ? 12.481 -15.313 66.410 1.00 15.05 154 ASP B O 1
ATOM 3309 N N . ILE B 1 155 ? 12.346 -14.640 64.266 1.00 15.76 155 ILE B N 1
ATOM 3310 C CA . ILE B 1 155 ? 13.789 -14.693 64.036 1.00 16.10 155 ILE B CA 1
ATOM 3311 C C . ILE B 1 155 ? 14.291 -13.263 63.974 1.00 16.60 155 ILE B C 1
ATOM 3312 O O . ILE B 1 155 ? 13.776 -12.433 63.204 1.00 15.88 155 ILE B O 1
ATOM 3317 N N . LYS B 1 156 ? 15.281 -12.973 64.807 1.00 16.80 156 LYS B N 1
ATOM 3318 C CA . LYS B 1 156 ? 15.825 -11.640 64.942 1.00 17.87 156 LYS B CA 1
ATOM 3319 C C . LYS B 1 156 ? 17.259 -11.706 64.514 1.00 16.50 156 LYS B C 1
ATOM 3320 O O . LYS B 1 156 ? 17.974 -12.564 64.975 1.00 14.74 156 LYS B O 1
ATOM 3326 N N . ILE B 1 157 ? 17.676 -10.836 63.608 1.00 16.61 157 ILE B N 1
ATOM 3327 C CA . ILE B 1 157 ? 19.108 -10.761 63.288 1.00 16.65 157 ILE B CA 1
ATOM 3328 C C . ILE B 1 157 ? 19.715 -9.803 64.291 1.00 16.79 157 ILE B C 1
ATOM 3329 O O . ILE B 1 157 ? 19.459 -8.601 64.241 1.00 17.02 157 ILE B O 1
ATOM 3334 N N . VAL B 1 158 ? 20.525 -10.340 65.191 1.00 16.65 158 VAL B N 1
ATOM 3335 C CA . VAL B 1 158 ? 20.999 -9.599 66.336 1.00 16.82 158 VAL B CA 1
ATOM 3336 C C . VAL B 1 158 ? 22.338 -8.933 66.037 1.00 16.87 158 VAL B C 1
ATOM 3337 O O . VAL B 1 158 ? 22.681 -7.971 66.687 1.00 17.59 158 VAL B O 1
ATOM 3341 N N . ALA B 1 159 ? 23.076 -9.437 65.051 1.00 16.11 159 ALA B N 1
ATOM 3342 C CA . ALA B 1 159 ? 24.256 -8.730 64.536 1.00 15.97 159 ALA B CA 1
ATOM 3343 C C . ALA B 1 159 ? 24.441 -8.985 63.029 1.00 15.46 159 ALA B C 1
ATOM 3344 O O . ALA B 1 159 ? 24.149 -10.070 62.534 1.00 14.88 159 ALA B O 1
ATOM 3346 N N . LYS B 1 160 ? 24.934 -7.972 62.319 1.00 15.39 160 LYS B N 1
ATOM 3347 C CA . LYS B 1 160 ? 25.218 -8.038 60.894 1.00 15.37 160 LYS B CA 1
ATOM 3348 C C . LYS B 1 160 ? 26.450 -7.155 60.677 1.00 15.27 160 LYS B C 1
ATOM 3349 O O . LYS B 1 160 ? 26.360 -5.927 60.798 1.00 14.96 160 LYS B O 1
ATOM 3353 N N A GLN B 1 161 ? 27.594 -7.779 60.398 0.50 14.95 161 GLN B N 1
ATOM 3354 N N B GLN B 1 161 ? 27.591 -7.781 60.395 0.50 14.77 161 GLN B N 1
ATOM 3355 C CA A GLN B 1 161 ? 28.874 -7.063 60.261 0.50 15.25 161 GLN B CA 1
ATOM 3356 C CA B GLN B 1 161 ? 28.875 -7.074 60.259 0.50 15.23 161 GLN B CA 1
ATOM 3357 C C A GLN B 1 161 ? 29.747 -7.687 59.166 0.50 14.85 161 GLN B C 1
ATOM 3358 C C B GLN B 1 161 ? 29.733 -7.688 59.150 0.50 14.82 161 GLN B C 1
ATOM 3359 O O A GLN B 1 161 ? 29.766 -8.904 59.001 0.50 15.35 161 GLN B O 1
ATOM 3360 O O B GLN B 1 161 ? 29.724 -8.902 58.955 0.50 15.34 161 GLN B O 1
ATOM 3371 N N . ALA B 1 162 ? 30.471 -6.850 58.426 1.00 14.29 162 ALA B N 1
ATOM 3372 C CA . ALA B 1 162 ? 31.320 -7.317 57.336 1.00 13.84 162 ALA B CA 1
ATOM 3373 C C . ALA B 1 162 ? 32.579 -7.975 57.864 1.00 13.38 162 ALA B C 1
ATOM 3374 O O . ALA B 1 162 ? 33.190 -7.451 58.785 1.00 13.57 162 ALA B O 1
ATOM 3376 N N . ALA B 1 163 ? 32.954 -9.128 57.299 1.00 12.57 163 ALA B N 1
ATOM 3377 C CA . ALA B 1 163 ? 34.247 -9.786 57.556 1.00 12.54 163 ALA B CA 1
ATOM 3378 C C . ALA B 1 163 ? 35.029 -10.056 56.254 1.00 12.73 163 ALA B C 1
ATOM 3379 O O . ALA B 1 163 ? 35.873 -10.959 56.165 1.00 12.40 163 ALA B O 1
ATOM 3381 N N . ASP B 1 164 ? 34.684 -9.284 55.229 1.00 12.78 164 ASP B N 1
ATOM 3382 C CA A ASP B 1 164 ? 35.453 -9.130 53.987 0.50 12.68 164 ASP B CA 1
ATOM 3383 C CA B ASP B 1 164 ? 35.591 -9.128 54.078 0.50 12.67 164 ASP B CA 1
ATOM 3384 C C . ASP B 1 164 ? 35.902 -10.454 53.347 1.00 12.26 164 ASP B C 1
ATOM 3385 O O . ASP B 1 164 ? 36.947 -10.569 52.676 1.00 12.01 164 ASP B O 1
ATOM 3394 N N . PHE B 1 165 ? 35.017 -11.446 53.461 1.00 11.15 165 PHE B N 1
ATOM 3395 C CA . PHE B 1 165 ? 35.180 -12.731 52.755 1.00 10.80 165 PHE B CA 1
ATOM 3396 C C . PHE B 1 165 ? 36.452 -13.451 53.172 1.00 10.83 165 PHE B C 1
ATOM 3397 O O . PHE B 1 165 ? 36.963 -14.334 52.462 1.00 10.56 165 PHE B O 1
ATOM 3405 N N . ASP B 1 166 ? 36.908 -13.137 54.374 1.00 12.49 166 ASP B N 1
ATOM 3406 C CA . ASP B 1 166 ? 38.229 -13.557 54.837 1.00 13.36 166 ASP B CA 1
ATOM 3407 C C . ASP B 1 166 ? 38.127 -14.322 56.148 1.00 13.71 166 ASP B C 1
ATOM 3408 O O . ASP B 1 166 ? 37.388 -13.917 57.031 1.00 13.13 166 ASP B O 1
ATOM 3413 N N . ARG B 1 167 ? 38.889 -15.412 56.259 1.00 14.29 167 ARG B N 1
ATOM 3414 C CA . ARG B 1 167 ? 38.845 -16.305 57.435 1.00 15.04 167 ARG B CA 1
ATOM 3415 C C . ARG B 1 167 ? 39.346 -15.623 58.702 1.00 15.28 167 ARG B C 1
ATOM 3416 O O . ARG B 1 167 ? 38.742 -15.768 59.763 1.00 13.51 167 ARG B O 1
ATOM 3424 N N . SER B 1 168 ? 40.419 -14.833 58.576 1.00 15.39 168 SER B N 1
ATOM 3425 C CA . SER B 1 168 ? 40.985 -14.131 59.713 1.00 16.39 168 SER B CA 1
ATOM 3426 C C . SER B 1 168 ? 40.072 -13.068 60.247 1.00 16.47 168 SER B C 1
ATOM 3427 O O . SER B 1 168 ? 39.899 -12.953 61.453 1.00 16.43 168 SER B O 1
ATOM 3430 N N . LYS B 1 169 ? 39.470 -12.299 59.351 1.00 16.74 169 LYS B N 1
ATOM 3431 C CA . LYS B 1 169 ? 38.563 -11.250 59.744 1.00 16.90 169 LYS B CA 1
ATOM 3432 C C . LYS B 1 169 ? 37.276 -11.900 60.309 1.00 16.36 169 LYS B C 1
ATOM 3433 O O . LYS B 1 169 ? 36.678 -11.355 61.232 1.00 15.46 169 LYS B O 1
ATOM 3439 N N . GLY B 1 170 ? 36.869 -13.030 59.728 1.00 15.75 170 GLY B N 1
ATOM 3440 C CA . GLY B 1 170 ? 35.736 -13.833 60.239 1.00 15.63 170 GLY B CA 1
ATOM 3441 C C . GLY B 1 170 ? 35.933 -14.198 61.703 1.00 15.30 170 GLY B C 1
ATOM 3442 O O . GLY B 1 170 ? 35.017 -14.113 62.514 1.00 14.99 170 GLY B O 1
ATOM 3443 N N A LEU B 1 171 ? 37.161 -14.562 62.065 0.50 14.97 171 LEU B N 1
ATOM 3444 N N B LEU B 1 171 ? 37.141 -14.640 62.029 0.50 15.29 171 LEU B N 1
ATOM 3445 C CA A LEU B 1 171 ? 37.498 -14.827 63.469 0.50 14.38 171 LEU B CA 1
ATOM 3446 C CA B LEU B 1 171 ? 37.439 -15.042 63.392 0.50 14.98 171 LEU B CA 1
ATOM 3447 C C A LEU B 1 171 ? 37.287 -13.606 64.367 0.50 14.80 171 LEU B C 1
ATOM 3448 C C B LEU B 1 171 ? 37.323 -13.846 64.343 0.50 15.07 171 LEU B C 1
ATOM 3449 O O A LEU B 1 171 ? 36.523 -13.648 65.337 0.50 14.28 171 LEU B O 1
ATOM 3450 O O B LEU B 1 171 ? 36.676 -13.949 65.386 0.50 14.83 171 LEU B O 1
ATOM 3459 N N A SER B 1 172 ? 37.993 -12.525 64.047 0.50 14.97 172 SER B N 1
ATOM 3460 N N B SER B 1 172 ? 37.900 -12.701 63.966 0.50 15.31 172 SER B N 1
ATOM 3461 C CA A SER B 1 172 ? 37.995 -11.329 64.861 0.50 15.15 172 SER B CA 1
ATOM 3462 C CA B SER B 1 172 ? 37.953 -11.537 64.851 0.50 15.05 172 SER B CA 1
ATOM 3463 C C A SER B 1 172 ? 36.594 -10.773 64.994 0.50 15.49 172 SER B C 1
ATOM 3464 C C B SER B 1 172 ? 36.591 -10.852 64.988 0.50 15.53 172 SER B C 1
ATOM 3465 O O A SER B 1 172 ? 36.141 -10.461 66.094 0.50 16.24 172 SER B O 1
ATOM 3466 O O B SER B 1 172 ? 36.168 -10.522 66.095 0.50 16.19 172 SER B O 1
ATOM 3471 N N . VAL B 1 173 ? 35.901 -10.654 63.871 1.00 15.41 173 VAL B N 1
ATOM 3472 C CA . VAL B 1 173 ? 34.529 -10.138 63.883 1.00 15.12 173 VAL B CA 1
ATOM 3473 C C . VAL B 1 173 ? 33.638 -11.069 64.734 1.00 15.25 173 VAL B C 1
ATOM 3474 O O . VAL B 1 173 ? 32.906 -10.592 65.603 1.00 14.84 173 VAL B O 1
ATOM 3478 N N . MET B 1 174 ? 33.749 -12.389 64.552 1.00 15.49 174 MET B N 1
ATOM 3479 C CA . MET B 1 174 ? 32.888 -13.295 65.338 1.00 15.80 174 MET B CA 1
ATOM 3480 C C . MET B 1 174 ? 33.233 -13.208 66.847 1.00 16.53 174 MET B C 1
ATOM 3481 O O . MET B 1 174 ? 32.347 -13.220 67.702 1.00 16.12 174 MET B O 1
ATOM 3486 N N . GLU B 1 175 ? 34.519 -13.073 67.160 1.00 16.88 175 GLU B N 1
ATOM 3487 C CA . GLU B 1 175 ? 34.954 -12.866 68.547 1.00 17.02 175 GLU B CA 1
ATOM 3488 C C . GLU B 1 175 ? 34.212 -11.691 69.151 1.00 17.18 175 GLU B C 1
ATOM 3489 O O . GLU B 1 175 ? 33.664 -11.793 70.256 1.00 18.01 175 GLU B O 1
ATOM 3495 N N . ASN B 1 176 ? 34.201 -10.579 68.433 1.00 16.55 176 ASN B N 1
ATOM 3496 C CA . ASN B 1 176 ? 33.507 -9.384 68.900 1.00 16.86 176 ASN B CA 1
ATOM 3497 C C . ASN B 1 176 ? 32.011 -9.639 69.113 1.00 17.22 176 ASN B C 1
ATOM 3498 O O . ASN B 1 176 ? 31.418 -9.175 70.083 1.00 17.08 176 ASN B O 1
ATOM 3503 N N . ILE B 1 177 ? 31.399 -10.381 68.202 1.00 17.21 177 ILE B N 1
ATOM 3504 C CA . ILE B 1 177 ? 29.958 -10.599 68.261 1.00 17.03 177 ILE B CA 1
ATOM 3505 C C . ILE B 1 177 ? 29.575 -11.526 69.432 1.00 17.70 177 ILE B C 1
ATOM 3506 O O . ILE B 1 177 ? 28.627 -11.256 70.163 1.00 17.52 177 ILE B O 1
ATOM 3511 N N . LEU B 1 178 ? 30.344 -12.593 69.627 1.00 18.54 178 LEU B N 1
ATOM 3512 C CA . LEU B 1 178 ? 30.180 -13.473 70.789 1.00 19.79 178 LEU B CA 1
ATOM 3513 C C . LEU B 1 178 ? 30.269 -12.718 72.107 1.00 21.18 178 LEU B C 1
ATOM 3514 O O . LEU B 1 178 ? 29.494 -12.976 73.022 1.00 22.29 178 LEU B O 1
ATOM 3519 N N A GLN B 1 179 ? 31.218 -11.790 72.189 0.50 21.93 179 GLN B N 1
ATOM 3520 N N B GLN B 1 179 ? 31.210 -11.791 72.215 0.50 21.79 179 GLN B N 1
ATOM 3521 C CA A GLN B 1 179 ? 31.375 -10.911 73.347 0.50 22.52 179 GLN B CA 1
ATOM 3522 C CA B GLN B 1 179 ? 31.306 -10.966 73.414 0.50 22.56 179 GLN B CA 1
ATOM 3523 C C A GLN B 1 179 ? 30.122 -10.047 73.544 0.50 22.43 179 GLN B C 1
ATOM 3524 C C B GLN B 1 179 ? 30.062 -10.082 73.555 0.50 22.41 179 GLN B C 1
ATOM 3525 O O A GLN B 1 179 ? 29.639 -9.895 74.670 0.50 22.79 179 GLN B O 1
ATOM 3526 O O B GLN B 1 179 ? 29.515 -9.956 74.654 0.50 22.65 179 GLN B O 1
ATOM 3537 N N . ALA B 1 180 ? 29.591 -9.514 72.448 1.00 22.03 180 ALA B N 1
ATOM 3538 C CA . ALA B 1 180 ? 28.468 -8.581 72.493 1.00 22.04 180 ALA B CA 1
ATOM 3539 C C . ALA B 1 180 ? 27.084 -9.243 72.571 1.00 22.43 180 ALA B C 1
ATOM 3540 O O . ALA B 1 180 ? 26.112 -8.579 72.949 1.00 22.97 180 ALA B O 1
ATOM 3542 N N . GLN B 1 181 ? 26.985 -10.522 72.204 1.00 22.20 181 GLN B N 1
ATOM 3543 C CA . GLN B 1 181 ? 25.685 -11.196 72.057 1.00 22.15 181 GLN B CA 1
ATOM 3544 C C . GLN B 1 181 ? 25.737 -12.549 72.754 1.00 22.00 181 GLN B C 1
ATOM 3545 O O . GLN B 1 181 ? 26.210 -13.511 72.168 1.00 21.89 181 GLN B O 1
ATOM 3551 N N . PRO B 1 182 ? 25.239 -12.635 73.999 1.00 22.40 182 PRO B N 1
ATOM 3552 C CA . PRO B 1 182 ? 25.290 -13.888 74.752 1.00 22.69 182 PRO B CA 1
ATOM 3553 C C . PRO B 1 182 ? 24.294 -14.976 74.266 1.00 22.88 182 PRO B C 1
ATOM 3554 O O . PRO B 1 182 ? 24.440 -16.157 74.622 1.00 22.73 182 PRO B O 1
ATOM 3558 N N . LYS B 1 183 ? 23.309 -14.584 73.461 1.00 22.27 183 LYS B N 1
ATOM 3559 C CA . LYS B 1 183 ? 22.337 -15.529 72.899 1.00 22.62 183 LYS B CA 1
ATOM 3560 C C . LYS B 1 183 ? 22.372 -15.497 71.377 1.00 20.52 183 LYS B C 1
ATOM 3561 O O . LYS B 1 183 ? 21.902 -14.541 70.762 1.00 20.36 183 LYS B O 1
ATOM 3567 N N . ILE B 1 184 ? 22.949 -16.541 70.783 1.00 18.69 184 ILE B N 1
ATOM 3568 C CA . ILE B 1 184 ? 23.064 -16.679 69.330 1.00 18.14 184 ILE B CA 1
ATOM 3569 C C . ILE B 1 184 ? 22.638 -18.092 68.973 1.00 16.96 184 ILE B C 1
ATOM 3570 O O . ILE B 1 184 ? 23.138 -19.035 69.565 1.00 17.19 184 ILE B O 1
ATOM 3575 N N . ASP B 1 185 ? 21.715 -18.243 68.029 1.00 15.83 185 ASP B N 1
ATOM 3576 C CA . ASP B 1 185 ? 21.245 -19.570 67.615 1.00 15.42 185 ASP B CA 1
ATOM 3577 C C . ASP B 1 185 ? 21.802 -20.073 66.277 1.00 14.63 185 ASP B C 1
ATOM 3578 O O . ASP B 1 185 ? 21.886 -21.285 66.062 1.00 14.60 185 ASP B O 1
ATOM 3583 N N . ALA B 1 186 ? 22.185 -19.145 65.399 1.00 13.17 186 ALA B N 1
ATOM 3584 C CA . ALA B 1 186 ? 22.667 -19.472 64.075 1.00 12.22 186 ALA B CA 1
ATOM 3585 C C . ALA B 1 186 ? 23.566 -18.348 63.548 1.00 11.64 186 ALA B C 1
ATOM 3586 O O . ALA B 1 186 ? 23.421 -17.176 63.942 1.00 11.03 186 ALA B O 1
ATOM 3588 N N . VAL B 1 187 ? 24.463 -18.713 62.636 1.00 11.04 187 VAL B N 1
ATOM 3589 C CA . VAL B 1 187 ? 25.304 -17.754 61.925 1.00 11.07 187 VAL B CA 1
ATOM 3590 C C . VAL B 1 187 ? 25.219 -18.067 60.459 1.00 10.57 187 VAL B C 1
ATOM 3591 O O . VAL B 1 187 ? 25.407 -19.203 60.079 1.00 10.28 187 VAL B O 1
ATOM 3595 N N . PHE B 1 188 ? 24.876 -17.067 59.643 1.00 10.55 188 PHE B N 1
ATOM 3596 C CA . PHE B 1 188 ? 25.068 -17.176 58.200 1.00 9.24 188 PHE B CA 1
ATOM 3597 C C . PHE B 1 188 ? 26.323 -16.364 57.857 1.00 9.08 188 PHE B C 1
ATOM 3598 O O . PHE B 1 188 ? 26.332 -15.165 58.054 1.00 8.57 188 PHE B O 1
ATOM 3606 N N . ALA B 1 189 ? 27.336 -17.032 57.292 1.00 9.07 189 ALA B N 1
ATOM 3607 C CA . ALA B 1 189 ? 28.529 -16.372 56.779 1.00 8.87 189 ALA B CA 1
ATOM 3608 C C . ALA B 1 189 ? 28.424 -16.364 55.250 1.00 9.02 189 ALA B C 1
ATOM 3609 O O . ALA B 1 189 ? 28.184 -17.403 54.653 1.00 9.34 189 ALA B O 1
ATOM 3611 N N . GLN B 1 190 ? 28.623 -15.197 54.632 1.00 9.55 190 GLN B N 1
ATOM 3612 C CA . GLN B 1 190 ? 28.384 -15.036 53.180 1.00 9.11 190 GLN B CA 1
ATOM 3613 C C . GLN B 1 190 ? 29.451 -15.732 52.347 1.00 8.92 190 GLN B C 1
ATOM 3614 O O . GLN B 1 190 ? 29.337 -15.789 51.106 1.00 8.21 190 GLN B O 1
ATOM 3620 N N . ASN B 1 191 ? 30.478 -16.276 53.011 1.00 8.32 191 ASN B N 1
ATOM 3621 C CA . ASN B 1 191 ? 31.294 -17.295 52.384 1.00 8.15 191 ASN B CA 1
ATOM 3622 C C . ASN B 1 191 ? 31.888 -18.268 53.389 1.00 8.28 191 ASN B C 1
ATOM 3623 O O . ASN B 1 191 ? 31.850 -18.046 54.597 1.00 7.13 191 ASN B O 1
ATOM 3628 N N . ASP B 1 192 ? 32.404 -19.363 52.858 1.00 8.30 192 ASP B N 1
ATOM 3629 C CA . ASP B 1 192 ? 32.958 -20.436 53.674 1.00 9.29 192 ASP B CA 1
ATOM 3630 C C . ASP B 1 192 ? 34.186 -20.012 54.485 1.00 9.62 192 ASP B C 1
ATOM 3631 O O . ASP B 1 192 ? 34.333 -20.449 55.626 1.00 11.01 192 ASP B O 1
ATOM 3636 N N . GLU B 1 193 ? 35.030 -19.129 53.946 1.00 9.68 193 GLU B N 1
ATOM 3637 C CA . GLU B 1 193 ? 36.223 -18.682 54.699 1.00 9.71 193 GLU B CA 1
ATOM 3638 C C . GLU B 1 193 ? 35.835 -17.931 55.961 1.00 9.96 193 GLU B C 1
ATOM 3639 O O . GLU B 1 193 ? 36.374 -18.178 57.033 1.00 10.70 193 GLU B O 1
ATOM 3645 N N . MET B 1 194 ? 34.880 -17.013 55.864 1.00 10.46 194 MET B N 1
ATOM 3646 C CA . MET B 1 194 ? 34.374 -16.367 57.059 1.00 9.83 194 MET B CA 1
ATOM 3647 C C . MET B 1 194 ? 33.708 -17.365 58.013 1.00 10.01 194 MET B C 1
ATOM 3648 O O . MET B 1 194 ? 33.855 -17.258 59.247 1.00 8.53 194 MET B O 1
ATOM 3653 N N . ALA B 1 195 ? 32.992 -18.329 57.447 1.00 9.65 195 ALA B N 1
ATOM 3654 C CA . ALA B 1 195 ? 32.297 -19.333 58.243 1.00 10.05 195 ALA B CA 1
ATOM 3655 C C . ALA B 1 195 ? 33.303 -20.095 59.101 1.00 11.12 195 ALA B C 1
ATOM 3656 O O . ALA B 1 195 ? 33.068 -20.329 60.284 1.00 11.75 195 ALA B O 1
ATOM 3658 N N . LEU B 1 196 ? 34.422 -20.468 58.483 1.00 11.03 196 LEU B N 1
ATOM 3659 C CA . LEU B 1 196 ? 35.437 -21.266 59.155 1.00 11.87 196 LEU B CA 1
ATOM 3660 C C . LEU B 1 196 ? 36.140 -20.471 60.237 1.00 12.27 196 LEU B C 1
ATOM 3661 O O . LEU B 1 196 ? 36.447 -21.012 61.297 1.00 14.16 196 LEU B O 1
ATOM 3666 N N . GLY B 1 197 ? 36.362 -19.183 60.005 1.00 12.66 197 GLY B N 1
ATOM 3667 C CA . GLY B 1 197 ? 36.897 -18.294 61.051 1.00 12.85 197 GLY B CA 1
ATOM 3668 C C . GLY B 1 197 ? 35.902 -18.178 62.208 1.00 12.82 197 GLY B C 1
ATOM 3669 O O . GLY B 1 197 ? 36.259 -18.232 63.378 1.00 12.19 197 GLY B O 1
ATOM 3670 N N . ALA B 1 198 ? 34.632 -18.009 61.867 1.00 13.53 198 ALA B N 1
ATOM 3671 C CA . ALA B 1 198 ? 33.558 -17.887 62.863 1.00 13.96 198 ALA B CA 1
ATOM 3672 C C . ALA B 1 198 ? 33.523 -19.086 63.790 1.00 14.69 198 ALA B C 1
ATOM 3673 O O . ALA B 1 198 ? 33.401 -18.940 65.011 1.00 14.92 198 ALA B O 1
ATOM 3675 N N . ILE B 1 199 ? 33.628 -20.267 63.189 1.00 15.69 199 ILE B N 1
ATOM 3676 C CA . ILE B 1 199 ? 33.685 -21.536 63.905 1.00 16.29 199 ILE B CA 1
ATOM 3677 C C . ILE B 1 199 ? 34.822 -21.564 64.935 1.00 16.84 199 ILE B C 1
ATOM 3678 O O . ILE B 1 199 ? 34.631 -22.049 66.042 1.00 16.05 199 ILE B O 1
ATOM 3683 N N A LYS B 1 200 ? 35.987 -21.037 64.574 0.50 17.23 200 LYS B N 1
ATOM 3684 N N B LYS B 1 200 ? 35.990 -21.050 64.554 0.50 17.07 200 LYS B N 1
ATOM 3685 C CA A LYS B 1 200 ? 37.136 -21.019 65.482 0.50 17.62 200 LYS B CA 1
ATOM 3686 C CA B LYS B 1 200 ? 37.143 -20.978 65.452 0.50 17.29 200 LYS B CA 1
ATOM 3687 C C A LYS B 1 200 ? 36.888 -20.097 66.672 0.50 17.59 200 LYS B C 1
ATOM 3688 C C B LYS B 1 200 ? 36.772 -20.161 66.676 0.50 17.41 200 LYS B C 1
ATOM 3689 O O A LYS B 1 200 ? 37.312 -20.384 67.794 0.50 17.72 200 LYS B O 1
ATOM 3690 O O B LYS B 1 200 ? 36.969 -20.592 67.819 0.50 17.32 200 LYS B O 1
ATOM 3701 N N . ALA B 1 201 ? 36.202 -18.988 66.420 1.00 17.33 201 ALA B N 1
ATOM 3702 C CA . ALA B 1 201 ? 35.776 -18.075 67.479 1.00 17.36 201 ALA B CA 1
ATOM 3703 C C . ALA B 1 201 ? 34.728 -18.688 68.405 1.00 18.10 201 ALA B C 1
ATOM 3704 O O . ALA B 1 201 ? 34.747 -18.464 69.624 1.00 18.51 201 ALA B O 1
ATOM 3706 N N . ILE B 1 202 ? 33.792 -19.424 67.813 1.00 19.12 202 ILE B N 1
ATOM 3707 C CA . ILE B 1 202 ? 32.735 -20.089 68.570 1.00 20.09 202 ILE B CA 1
ATOM 3708 C C . ILE B 1 202 ? 33.369 -21.143 69.478 1.00 21.27 202 ILE B C 1
ATOM 3709 O O . ILE B 1 202 ? 33.070 -21.206 70.667 1.00 21.30 202 ILE B O 1
ATOM 3714 N N . GLU B 1 203 ? 34.277 -21.936 68.919 1.00 22.65 203 GLU B N 1
ATOM 3715 C CA . GLU B 1 203 ? 34.994 -22.952 69.696 1.00 24.09 203 GLU B CA 1
ATOM 3716 C C . GLU B 1 203 ? 35.838 -22.370 70.832 1.00 24.53 203 GLU B C 1
ATOM 3717 O O . GLU B 1 203 ? 35.842 -22.910 71.926 1.00 26.24 203 GLU B O 1
ATOM 3723 N N . ALA B 1 204 ? 36.523 -21.262 70.591 1.00 25.40 204 ALA B N 1
ATOM 3724 C CA . ALA B 1 204 ? 37.332 -20.605 71.625 1.00 26.00 204 ALA B CA 1
ATOM 3725 C C . ALA B 1 204 ? 36.488 -20.103 72.799 1.00 27.06 204 ALA B C 1
ATOM 3726 O O . ALA B 1 204 ? 36.916 -20.194 73.962 1.00 27.24 204 ALA B O 1
ATOM 3728 N N . ALA B 1 205 ? 35.288 -19.598 72.490 1.00 27.28 205 ALA B N 1
ATOM 3729 C CA . ALA B 1 205 ? 34.345 -19.118 73.491 1.00 28.46 205 ALA B CA 1
ATOM 3730 C C . ALA B 1 205 ? 33.584 -20.245 74.196 1.00 29.06 205 ALA B C 1
ATOM 3731 O O . ALA B 1 205 ? 32.753 -19.964 75.074 1.00 29.62 205 ALA B O 1
ATOM 3733 N N . ASN B 1 206 ? 33.845 -21.500 73.803 1.00 30.00 206 ASN B N 1
ATOM 3734 C CA . ASN B 1 206 ? 33.117 -22.668 74.295 1.00 30.60 206 ASN B CA 1
ATOM 3735 C C . ASN B 1 206 ? 31.613 -22.487 74.145 1.00 31.21 206 ASN B C 1
ATOM 3736 O O . ASN B 1 206 ? 30.835 -22.834 75.036 1.00 30.87 206 ASN B O 1
ATOM 3741 N N . ARG B 1 207 ? 31.203 -21.944 73.001 1.00 31.38 207 ARG B N 1
ATOM 3742 C CA . ARG B 1 207 ? 29.836 -21.485 72.866 1.00 31.45 207 ARG B CA 1
ATOM 3743 C C . ARG B 1 207 ? 28.944 -22.508 72.203 1.00 31.71 207 ARG B C 1
ATOM 3744 O O . ARG B 1 207 ? 29.114 -22.849 71.029 1.00 32.07 207 ARG B O 1
ATOM 3752 N N . GLN B 1 208 ? 28.031 -23.028 73.018 1.00 31.94 208 GLN B N 1
ATOM 3753 C CA . GLN B 1 208 ? 26.663 -23.341 72.604 1.00 32.44 208 GLN B CA 1
ATOM 3754 C C . GLN B 1 208 ? 26.573 -24.402 71.532 1.00 30.93 208 GLN B C 1
ATOM 3755 O O . GLN B 1 208 ? 27.548 -25.106 71.274 1.00 31.27 208 GLN B O 1
ATOM 3761 N N . GLY B 1 209 ? 25.363 -24.553 70.985 1.00 29.55 209 GLY B N 1
ATOM 3762 C CA . GLY B 1 209 ? 25.100 -25.311 69.774 1.00 28.32 209 GLY B CA 1
ATOM 3763 C C . GLY B 1 209 ? 24.608 -24.361 68.674 1.00 26.63 209 GLY B C 1
ATOM 3764 O O . GLY B 1 209 ? 23.502 -24.510 68.166 1.00 27.81 209 GLY B O 1
ATOM 3765 N N . ILE B 1 210 ? 25.436 -23.383 68.320 1.00 23.97 210 ILE B N 1
ATOM 3766 C CA . ILE B 1 210 ? 25.127 -22.446 67.245 1.00 21.31 210 ILE B CA 1
ATOM 3767 C C . ILE B 1 210 ? 25.211 -23.167 65.904 1.00 20.24 210 ILE B C 1
ATOM 3768 O O . ILE B 1 210 ? 26.152 -23.903 65.652 1.00 20.52 210 ILE B O 1
ATOM 3773 N N . ILE B 1 211 ? 24.216 -22.969 65.054 1.00 18.67 211 ILE B N 1
ATOM 3774 C CA . ILE B 1 211 ? 24.175 -23.558 63.723 1.00 18.25 211 ILE B CA 1
ATOM 3775 C C . ILE B 1 211 ? 24.931 -22.590 62.812 1.00 16.95 211 ILE B C 1
ATOM 3776 O O . ILE B 1 211 ? 24.650 -21.389 62.824 1.00 17.11 211 ILE B O 1
ATOM 3781 N N . VAL B 1 212 ? 25.887 -23.101 62.043 1.00 15.26 212 VAL B N 1
ATOM 3782 C CA . VAL B 1 212 ? 26.689 -22.243 61.150 1.00 14.14 212 VAL B CA 1
ATOM 3783 C C . VAL B 1 212 ? 26.435 -22.687 59.726 1.00 12.59 212 VAL B C 1
ATOM 3784 O O . VAL B 1 212 ? 26.550 -23.887 59.406 1.00 13.58 212 VAL B O 1
ATOM 3788 N N . VAL B 1 213 ? 26.079 -21.727 58.874 1.00 10.93 213 VAL B N 1
ATOM 3789 C CA . VAL B 1 213 ? 25.833 -21.968 57.464 1.00 9.91 213 VAL B CA 1
ATOM 3790 C C . VAL B 1 213 ? 26.753 -21.074 56.666 1.00 9.66 213 VAL B C 1
ATOM 3791 O O . VAL B 1 213 ? 26.763 -19.863 56.895 1.00 10.76 213 VAL B O 1
ATOM 3795 N N . GLY B 1 214 ? 27.507 -21.663 55.744 1.00 9.92 214 GLY B N 1
ATOM 3796 C CA . GLY B 1 214 ? 28.447 -20.920 54.872 1.00 10.24 214 GLY B CA 1
ATOM 3797 C C . GLY B 1 214 ? 27.966 -20.717 53.428 1.00 9.75 214 GLY B C 1
ATOM 3798 O O . GLY B 1 214 ? 26.772 -20.812 53.123 1.00 9.98 214 GLY B O 1
ATOM 3799 N N . PHE B 1 215 ? 28.896 -20.437 52.531 1.00 9.59 215 PHE B N 1
ATOM 3800 C CA . PHE B 1 215 ? 28.581 -20.223 51.128 1.00 9.21 215 PHE B CA 1
ATOM 3801 C C . PHE B 1 215 ? 29.850 -20.523 50.344 1.00 9.07 215 PHE B C 1
ATOM 3802 O O . PHE B 1 215 ? 30.895 -19.952 50.648 1.00 9.28 215 PHE B O 1
ATOM 3810 N N . ASP B 1 216 ? 29.739 -21.444 49.375 1.00 9.25 216 ASP B N 1
ATOM 3811 C CA . ASP B 1 216 ? 30.745 -21.732 48.327 1.00 10.12 216 ASP B CA 1
ATOM 3812 C C . ASP B 1 216 ? 30.892 -23.232 48.068 1.00 10.79 216 ASP B C 1
ATOM 3813 O O . ASP B 1 216 ? 31.090 -23.680 46.913 1.00 11.04 216 ASP B O 1
ATOM 3818 N N . GLY B 1 217 ? 30.833 -24.008 49.146 1.00 11.43 217 GLY B N 1
ATOM 3819 C CA . GLY B 1 217 ? 31.040 -25.436 49.059 1.00 12.47 217 GLY B CA 1
ATOM 3820 C C . GLY B 1 217 ? 32.498 -25.754 48.821 1.00 12.57 217 GLY B C 1
ATOM 3821 O O . GLY B 1 217 ? 32.796 -26.689 48.092 1.00 11.44 217 GLY B O 1
ATOM 3822 N N . THR B 1 218 ? 33.397 -24.981 49.455 1.00 13.82 218 THR B N 1
ATOM 3823 C CA . THR B 1 218 ? 34.838 -25.277 49.416 1.00 14.75 218 THR B CA 1
ATOM 3824 C C . THR B 1 218 ? 35.141 -26.616 50.125 1.00 15.19 218 THR B C 1
ATOM 3825 O O . THR B 1 218 ? 34.336 -27.092 50.921 1.00 14.90 218 THR B O 1
ATOM 3829 N N . GLU B 1 219 ? 36.301 -27.220 49.847 1.00 16.51 219 GLU B N 1
ATOM 3830 C CA . GLU B 1 219 ? 36.658 -28.479 50.504 1.00 17.38 219 GLU B CA 1
ATOM 3831 C C . GLU B 1 219 ? 36.708 -28.327 52.027 1.00 16.65 219 GLU B C 1
ATOM 3832 O O . GLU B 1 219 ? 36.166 -29.175 52.759 1.00 17.04 219 GLU B O 1
ATOM 3838 N N . ASP B 1 220 ? 37.318 -27.248 52.525 1.00 15.80 220 ASP B N 1
ATOM 3839 C CA . ASP B 1 220 ? 37.381 -27.043 53.976 1.00 15.89 220 ASP B CA 1
ATOM 3840 C C . ASP B 1 220 ? 35.966 -27.001 54.576 1.00 14.99 220 ASP B C 1
ATOM 3841 O O . ASP B 1 220 ? 35.715 -27.513 55.669 1.00 14.15 220 ASP B O 1
ATOM 3846 N N . ALA B 1 221 ? 35.032 -26.402 53.846 1.00 14.79 221 ALA B N 1
ATOM 3847 C CA . ALA B 1 221 ? 33.666 -26.263 54.319 1.00 14.50 221 ALA B CA 1
ATOM 3848 C C . ALA B 1 221 ? 33.022 -27.636 54.398 1.00 15.38 221 ALA B C 1
ATOM 3849 O O . ALA B 1 221 ? 32.366 -27.981 55.394 1.00 16.50 221 ALA B O 1
ATOM 3851 N N . LEU B 1 222 ? 33.202 -28.421 53.339 1.00 15.25 222 LEU B N 1
ATOM 3852 C CA . LEU B 1 222 ? 32.607 -29.745 53.248 1.00 15.27 222 LEU B CA 1
ATOM 3853 C C . LEU B 1 222 ? 33.165 -30.669 54.346 1.00 15.88 222 LEU B C 1
ATOM 3854 O O . LEU B 1 222 ? 32.425 -31.448 54.957 1.00 15.39 222 LEU B O 1
ATOM 3859 N N . LYS B 1 223 ? 34.470 -30.575 54.593 1.00 16.54 223 LYS B N 1
ATOM 3860 C CA . LYS B 1 223 ? 35.092 -31.260 55.732 1.00 17.19 223 LYS B CA 1
ATOM 3861 C C . LYS B 1 223 ? 34.458 -30.839 57.042 1.00 16.23 223 LYS B C 1
ATOM 3862 O O . LYS B 1 223 ? 34.223 -31.667 57.910 1.00 16.84 223 LYS B O 1
ATOM 3868 N N . ALA B 1 224 ? 34.159 -29.548 57.183 1.00 15.76 224 ALA B N 1
ATOM 3869 C CA . ALA B 1 224 ? 33.505 -29.021 58.390 1.00 15.47 224 ALA B CA 1
ATOM 3870 C C . ALA B 1 224 ? 32.098 -29.600 58.579 1.00 15.40 224 ALA B C 1
ATOM 3871 O O . ALA B 1 224 ? 31.687 -29.880 59.699 1.00 16.24 224 ALA B O 1
ATOM 3873 N N . ILE B 1 225 ? 31.386 -29.782 57.477 1.00 15.52 225 ILE B N 1
ATOM 3874 C CA . ILE B 1 225 ? 30.041 -30.331 57.490 1.00 15.45 225 ILE B CA 1
ATOM 3875 C C . ILE B 1 225 ? 30.066 -31.819 57.893 1.00 15.96 225 ILE B C 1
ATOM 3876 O O . ILE B 1 225 ? 29.281 -32.279 58.700 1.00 15.47 225 ILE B O 1
ATOM 3881 N N . LYS B 1 226 ? 31.004 -32.553 57.320 1.00 16.78 226 LYS B N 1
ATOM 3882 C CA . LYS B 1 226 ? 31.208 -33.947 57.672 1.00 17.90 226 LYS B CA 1
ATOM 3883 C C . LYS B 1 226 ? 31.544 -34.108 59.140 1.00 18.84 226 LYS B C 1
ATOM 3884 O O . LYS B 1 226 ? 31.079 -35.040 59.773 1.00 20.02 226 LYS B O 1
ATOM 3890 N N . GLU B 1 227 ? 32.331 -33.184 59.683 1.00 20.07 227 GLU B N 1
ATOM 3891 C CA . GLU B 1 227 ? 32.700 -33.187 61.111 1.00 20.92 227 GLU B CA 1
ATOM 3892 C C . GLU B 1 227 ? 31.629 -32.669 62.067 1.00 20.94 227 GLU B C 1
ATOM 3893 O O . GLU B 1 227 ? 31.779 -32.812 63.282 1.00 20.93 227 GLU B O 1
ATOM 3899 N N . GLY B 1 228 ? 30.564 -32.069 61.531 1.00 20.79 228 GLY B N 1
ATOM 3900 C CA . GLY B 1 228 ? 29.474 -31.543 62.357 1.00 20.63 228 GLY B CA 1
ATOM 3901 C C . GLY B 1 228 ? 29.749 -30.169 62.922 1.00 20.48 228 GLY B C 1
ATOM 3902 O O . GLY B 1 228 ? 29.007 -29.683 63.775 1.00 20.29 228 GLY B O 1
ATOM 3903 N N . LYS B 1 229 ? 30.805 -29.530 62.419 1.00 20.22 229 LYS B N 1
ATOM 3904 C CA . LYS B 1 229 ? 31.173 -28.191 62.830 1.00 19.89 229 LYS B CA 1
ATOM 3905 C C . LYS B 1 229 ? 30.359 -27.129 62.065 1.00 18.54 229 LYS B C 1
ATOM 3906 O O . LYS B 1 229 ? 30.016 -26.089 62.615 1.00 18.71 229 LYS B O 1
ATOM 3912 N N . MET B 1 230 ? 30.056 -27.415 60.803 1.00 17.13 230 MET B N 1
ATOM 3913 C CA . MET B 1 230 ? 29.213 -26.565 59.969 1.00 15.85 230 MET B CA 1
ATOM 3914 C C . MET B 1 230 ? 27.951 -27.326 59.624 1.00 14.90 230 MET B C 1
ATOM 3915 O O . MET B 1 230 ? 27.998 -28.506 59.314 1.00 14.98 230 MET B O 1
ATOM 3920 N N . ALA B 1 231 ? 26.823 -26.631 59.654 1.00 13.32 231 ALA B N 1
ATOM 3921 C CA . ALA B 1 231 ? 25.539 -27.240 59.445 1.00 12.85 231 ALA B CA 1
ATOM 3922 C C . ALA B 1 231 ? 25.218 -27.359 57.961 1.00 12.56 231 ALA B C 1
ATOM 3923 O O . ALA B 1 231 ? 24.633 -28.352 57.522 1.00 12.48 231 ALA B O 1
ATOM 3925 N N . ALA B 1 232 ? 25.579 -26.334 57.183 1.00 11.44 232 ALA B N 1
ATOM 3926 C CA . ALA B 1 232 ? 25.257 -26.308 55.748 1.00 11.07 232 ALA B CA 1
ATOM 3927 C C . ALA B 1 232 ? 26.147 -25.274 55.054 1.00 10.77 232 ALA B C 1
ATOM 3928 O O . ALA B 1 232 ? 26.704 -24.417 55.701 1.00 10.26 232 ALA B O 1
ATOM 3930 N N . THR B 1 233 ? 26.247 -25.392 53.735 1.00 11.26 233 THR B N 1
ATOM 3931 C CA . THR B 1 233 ? 26.783 -24.370 52.869 1.00 11.31 233 THR B CA 1
ATOM 3932 C C . THR B 1 233 ? 25.977 -24.360 51.566 1.00 11.61 233 THR B C 1
ATOM 3933 O O . THR B 1 233 ? 25.345 -25.366 51.215 1.00 11.43 233 THR B O 1
ATOM 3937 N N . ILE B 1 234 ? 25.956 -23.221 50.871 1.00 11.36 234 ILE B N 1
ATOM 3938 C CA . ILE B 1 234 ? 25.363 -23.139 49.533 1.00 11.20 234 ILE B CA 1
ATOM 3939 C C . ILE B 1 234 ? 26.497 -23.347 48.525 1.00 11.91 234 ILE B C 1
ATOM 3940 O O . ILE B 1 234 ? 27.359 -22.477 48.329 1.00 12.94 234 ILE B O 1
ATOM 3945 N N . ALA B 1 235 ? 26.518 -24.516 47.911 1.00 10.98 235 ALA B N 1
ATOM 3946 C CA . ALA B 1 235 ? 27.593 -24.845 47.012 1.00 11.28 235 ALA B CA 1
ATOM 3947 C C . ALA B 1 235 ? 27.425 -24.055 45.713 1.00 11.17 235 ALA B C 1
ATOM 3948 O O . ALA B 1 235 ? 26.354 -24.048 45.127 1.00 10.20 235 ALA B O 1
ATOM 3950 N N . GLN B 1 236 ? 28.506 -23.400 45.273 1.00 11.63 236 GLN B N 1
ATOM 3951 C CA . GLN B 1 236 ? 28.563 -22.767 43.949 1.00 10.93 236 GLN B CA 1
ATOM 3952 C C . GLN B 1 236 ? 29.426 -23.632 43.044 1.00 12.05 236 GLN B C 1
ATOM 3953 O O . GLN B 1 236 ? 29.964 -24.631 43.481 1.00 13.09 236 GLN B O 1
ATOM 3959 N N . GLN B 1 237 ? 29.636 -23.318 41.816 1.00 20.00 237 GLN B N 1
ATOM 3960 C CA . GLN B 1 237 ? 30.451 -24.041 40.848 1.00 20.00 237 GLN B CA 1
ATOM 3961 C C . GLN B 1 237 ? 31.574 -23.163 40.307 1.00 20.00 237 GLN B C 1
ATOM 3962 O O . GLN B 1 237 ? 31.531 -22.728 39.162 1.00 12.41 237 GLN B O 1
ATOM 3968 N N . PRO B 1 238 ? 32.519 -22.834 41.069 1.00 11.99 238 PRO B N 1
ATOM 3969 C CA . PRO B 1 238 ? 33.593 -21.956 40.602 1.00 11.90 238 PRO B CA 1
ATOM 3970 C C . PRO B 1 238 ? 34.321 -22.467 39.366 1.00 12.56 238 PRO B C 1
ATOM 3971 O O . PRO B 1 238 ? 34.638 -21.684 38.481 1.00 13.05 238 PRO B O 1
ATOM 3975 N N . ALA B 1 239 ? 34.588 -23.778 39.306 1.00 13.56 239 ALA B N 1
ATOM 3976 C CA . ALA B 1 239 ? 35.377 -24.323 38.213 1.00 13.65 239 ALA B CA 1
ATOM 3977 C C . ALA B 1 239 ? 34.606 -24.146 36.911 1.00 14.52 239 ALA B C 1
ATOM 3978 O O . ALA B 1 239 ? 35.189 -23.828 35.863 1.00 13.94 239 ALA B O 1
ATOM 3980 N N . LEU B 1 240 ? 33.291 -24.342 36.988 1.00 14.70 240 LEU B N 1
ATOM 3981 C CA . LEU B 1 240 ? 32.407 -24.119 35.844 1.00 15.47 240 LEU B CA 1
ATOM 3982 C C . LEU B 1 240 ? 32.362 -22.660 35.408 1.00 14.65 240 LEU B C 1
ATOM 3983 O O . LEU B 1 240 ? 32.289 -22.368 34.223 1.00 15.30 240 LEU B O 1
ATOM 3988 N N . MET B 1 241 ? 32.386 -21.745 36.368 1.00 14.27 241 MET B N 1
ATOM 3989 C CA . MET B 1 241 ? 32.403 -20.333 36.048 1.00 13.65 241 MET B CA 1
ATOM 3990 C C . MET B 1 241 ? 33.637 -19.994 35.238 1.00 13.26 241 MET B C 1
ATOM 3991 O O . MET B 1 241 ? 33.574 -19.241 34.281 1.00 12.92 241 MET B O 1
ATOM 3996 N N . GLY B 1 242 ? 34.764 -20.528 35.658 1.00 14.14 242 GLY B N 1
ATOM 3997 C CA . GLY B 1 242 ? 36.018 -20.286 34.965 1.00 15.56 242 GLY B CA 1
ATOM 3998 C C . GLY B 1 242 ? 35.999 -20.914 33.587 1.00 16.71 242 GLY B C 1
ATOM 3999 O O . GLY B 1 242 ? 36.507 -20.327 32.624 1.00 17.57 242 GLY B O 1
ATOM 4000 N N . SER B 1 243 ? 35.418 -22.113 33.497 1.00 17.63 243 SER B N 1
ATOM 4001 C CA . SER B 1 243 ? 35.320 -22.830 32.221 1.00 18.48 243 SER B CA 1
ATOM 4002 C C . SER B 1 243 ? 34.426 -22.085 31.225 1.00 18.44 243 SER B C 1
ATOM 4003 O O . SER B 1 243 ? 34.828 -21.800 30.082 1.00 17.98 243 SER B O 1
ATOM 4006 N N . LEU B 1 244 ? 33.227 -21.729 31.670 1.00 18.26 244 LEU B N 1
ATOM 4007 C CA . LEU B 1 244 ? 32.326 -20.936 30.852 1.00 18.08 244 LEU B CA 1
ATOM 4008 C C . LEU B 1 244 ? 32.949 -19.627 30.394 1.00 17.41 244 LEU B C 1
ATOM 4009 O O . LEU B 1 244 ? 32.664 -19.151 29.301 1.00 17.04 244 LEU B O 1
ATOM 4014 N N . GLY B 1 245 ? 33.760 -19.001 31.236 1.00 16.82 245 GLY B N 1
ATOM 4015 C CA . GLY B 1 245 ? 34.434 -17.750 30.832 1.00 16.85 245 GLY B CA 1
ATOM 4016 C C . GLY B 1 245 ? 35.306 -17.946 29.602 1.00 17.23 245 GLY B C 1
ATOM 4017 O O . GLY B 1 245 ? 35.259 -17.159 28.643 1.00 16.96 245 GLY B O 1
ATOM 4018 N N . VAL B 1 246 ? 36.114 -18.999 29.638 1.00 17.66 246 VAL B N 1
ATOM 4019 C CA . VAL B 1 246 ? 36.987 -19.321 28.521 1.00 18.09 246 VAL B CA 1
ATOM 4020 C C . VAL B 1 246 ? 36.188 -19.754 27.291 1.00 19.19 246 VAL B C 1
ATOM 4021 O O . VAL B 1 246 ? 36.445 -19.290 26.193 1.00 19.03 246 VAL B O 1
ATOM 4025 N N . GLU B 1 247 ? 35.194 -20.614 27.508 1.00 19.94 247 GLU B N 1
ATOM 4026 C CA . GLU B 1 247 ? 34.320 -21.093 26.457 1.00 21.72 247 GLU B CA 1
ATOM 4027 C C . GLU B 1 247 ? 33.594 -19.945 25.759 1.00 20.78 247 GLU B C 1
ATOM 4028 O O . GLU B 1 247 ? 33.504 -19.919 24.541 1.00 21.76 247 GLU B O 1
ATOM 4034 N N . MET B 1 248 ? 33.071 -18.988 26.514 1.00 19.57 248 MET B N 1
ATOM 4035 C CA . MET B 1 248 ? 32.404 -17.840 25.896 1.00 19.49 248 MET B CA 1
ATOM 4036 C C . MET B 1 248 ? 33.406 -16.888 25.228 1.00 19.71 248 MET B C 1
ATOM 4037 O O . MET B 1 248 ? 33.103 -16.284 24.180 1.00 19.11 248 MET B O 1
ATOM 4042 N N . ALA B 1 249 ? 34.598 -16.753 25.815 1.00 19.44 249 ALA B N 1
ATOM 4043 C CA . ALA B 1 249 ? 35.624 -15.940 25.192 1.00 20.58 249 ALA B CA 1
ATOM 4044 C C . ALA B 1 249 ? 35.910 -16.511 23.811 1.00 21.08 249 ALA B C 1
ATOM 4045 O O . ALA B 1 249 ? 36.012 -15.758 22.853 1.00 21.51 249 ALA B O 1
ATOM 4047 N N . ASP B 1 250 ? 36.070 -17.829 23.735 1.00 22.52 250 ASP B N 1
ATOM 4048 C CA . ASP B 1 250 ? 36.326 -18.525 22.470 1.00 24.16 250 ASP B CA 1
ATOM 4049 C C . ASP B 1 250 ? 35.237 -18.223 21.419 1.00 24.78 250 ASP B C 1
ATOM 4050 O O . ASP B 1 250 ? 35.530 -17.650 20.365 1.00 24.85 250 ASP B O 1
ATOM 4055 N N . LYS B 1 251 ? 33.986 -18.557 21.745 1.00 25.75 251 LYS B N 1
ATOM 4056 C CA . LYS B 1 251 ? 32.845 -18.292 20.86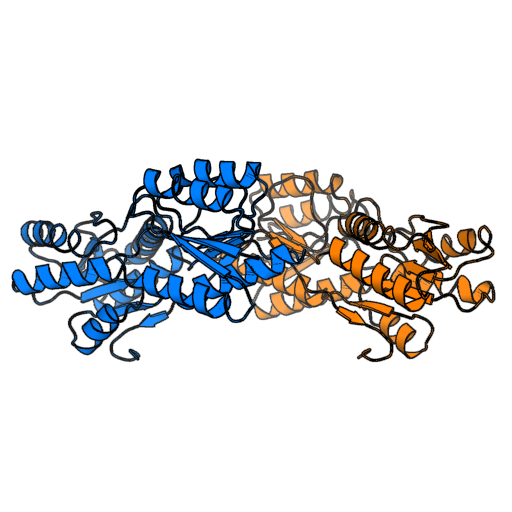5 1.00 26.41 251 LYS B CA 1
ATOM 4057 C C . LYS B 1 251 ? 32.817 -16.841 20.398 1.00 27.38 251 LYS B C 1
ATOM 4058 O O . LYS B 1 251 ? 32.578 -16.562 19.220 1.00 27.83 251 LYS B O 1
ATOM 4064 N N . TYR B 1 252 ? 33.098 -15.914 21.307 1.00 27.88 252 TYR B N 1
ATOM 4065 C CA . TYR B 1 252 ? 33.118 -14.499 20.955 1.00 28.71 252 TYR B CA 1
ATOM 4066 C C . TYR B 1 252 ? 34.189 -14.173 19.890 1.00 29.53 252 TYR B C 1
ATOM 4067 O O . TYR B 1 252 ? 33.912 -13.495 18.904 1.00 29.09 252 TYR B O 1
ATOM 4076 N N . LEU B 1 253 ? 35.408 -14.656 20.101 1.00 30.45 253 LEU B N 1
ATOM 4077 C CA . LEU B 1 253 ? 36.499 -14.441 19.147 1.00 31.27 253 LEU B CA 1
ATOM 4078 C C . LEU B 1 253 ? 36.218 -15.075 17.772 1.00 31.83 253 LEU B C 1
ATOM 4079 O O . LEU B 1 253 ? 36.659 -14.557 16.743 1.00 31.85 253 LEU B O 1
ATOM 4084 N N . LYS B 1 254 ? 35.487 -16.191 17.762 1.00 32.71 254 LYS B N 1
ATOM 4085 C CA . LYS B 1 254 ? 35.047 -16.837 16.519 1.00 33.16 254 LYS B CA 1
ATOM 4086 C C . LYS B 1 254 ? 33.874 -16.114 15.837 1.00 33.85 254 LYS B C 1
ATOM 4087 O O . LYS B 1 254 ? 33.429 -16.531 14.762 1.00 34.65 254 LYS B O 1
ATOM 4093 N N . GLY B 1 255 ? 33.360 -15.056 16.459 1.00 33.90 255 GLY B N 1
ATOM 4094 C CA . GLY B 1 255 ? 32.307 -14.235 15.862 1.00 33.52 255 GLY B CA 1
ATOM 4095 C C . GLY B 1 255 ? 30.887 -14.680 16.179 1.00 33.50 255 GLY B C 1
ATOM 4096 O O . GLY B 1 255 ? 29.933 -14.074 15.684 1.00 33.34 255 GLY B O 1
ATOM 4097 N N . GLU B 1 256 ? 30.736 -15.711 17.010 1.00 32.98 256 GLU B N 1
ATOM 4098 C CA . GLU B 1 256 ? 29.407 -16.235 17.362 1.00 33.10 256 GLU B CA 1
ATOM 4099 C C . GLU B 1 256 ? 28.682 -15.346 18.379 1.00 32.14 256 GLU B C 1
ATOM 4100 O O . GLU B 1 256 ? 29.310 -14.636 19.163 1.00 32.53 256 GLU B O 1
ATOM 4106 N N . LYS B 1 257 ? 27.356 -15.388 18.359 1.00 31.09 257 LYS B N 1
ATOM 4107 C CA . LYS B 1 257 ? 26.546 -14.644 19.321 1.00 30.16 257 LYS B CA 1
ATOM 4108 C C . LYS B 1 257 ? 26.567 -15.411 20.639 1.00 28.76 257 LYS B C 1
ATOM 4109 O O . LYS B 1 257 ? 26.369 -16.622 20.650 1.00 28.43 257 LYS B O 1
ATOM 4113 N N . ILE B 1 258 ? 26.859 -14.720 21.739 1.00 27.14 258 ILE B N 1
ATOM 4114 C CA . ILE B 1 258 ? 26.849 -15.362 23.058 1.00 25.68 258 ILE B CA 1
ATOM 4115 C C . ILE B 1 258 ? 25.824 -14.671 23.956 1.00 24.23 258 ILE B C 1
ATOM 4116 O O . ILE B 1 258 ? 25.390 -13.557 23.665 1.00 24.04 258 ILE B O 1
ATOM 4121 N N . PRO B 1 259 ? 25.409 -15.342 25.042 1.00 22.66 259 PRO B N 1
ATOM 4122 C CA . PRO B 1 259 ? 24.577 -14.639 26.008 1.00 21.92 259 PRO B CA 1
ATOM 4123 C C . PRO B 1 259 ? 25.350 -13.525 26.676 1.00 21.23 259 PRO B C 1
ATOM 4124 O O . PRO B 1 259 ? 26.574 -13.577 26.713 1.00 22.18 259 PRO B O 1
ATOM 4128 N N A ASN B 1 260 ? 24.623 -12.540 27.200 0.50 20.83 260 ASN B N 1
ATOM 4129 N N B ASN B 1 260 ? 24.648 -12.527 27.205 0.50 21.00 260 ASN B N 1
ATOM 4130 C CA A ASN B 1 260 ? 25.189 -11.454 28.008 0.50 19.98 260 ASN B CA 1
ATOM 4131 C CA B ASN B 1 260 ? 25.297 -11.489 28.009 0.50 20.23 260 ASN B CA 1
ATOM 4132 C C A ASN B 1 260 ? 25.304 -11.862 29.469 0.50 19.33 260 ASN B C 1
ATOM 4133 C C B ASN B 1 260 ? 25.269 -11.806 29.504 0.50 19.50 260 ASN B C 1
ATOM 4134 O O A ASN B 1 260 ? 26.185 -11.391 30.197 0.50 18.91 260 ASN B O 1
ATOM 4135 O O B ASN B 1 260 ? 26.033 -11.228 30.285 0.50 19.16 260 ASN B O 1
ATOM 4144 N N . PHE B 1 261 ? 24.395 -12.731 29.891 1.00 18.54 261 PHE B N 1
ATOM 4145 C CA . PHE B 1 261 ? 24.357 -13.231 31.257 1.00 18.57 261 PHE B CA 1
ATOM 4146 C C . PHE B 1 261 ? 24.094 -14.730 31.241 1.00 17.44 261 PHE B C 1
ATOM 4147 O O . PHE B 1 261 ? 23.206 -15.201 30.517 1.00 17.02 261 PHE B O 1
ATOM 4155 N N . ILE B 1 262 ? 24.859 -15.455 32.048 1.00 16.08 262 ILE B N 1
ATOM 4156 C CA . ILE B 1 262 ? 24.721 -16.892 32.215 1.00 16.13 262 ILE B CA 1
ATOM 4157 C C . ILE B 1 262 ? 24.782 -17.168 33.728 1.00 16.14 262 ILE B C 1
ATOM 4158 O O . ILE B 1 262 ? 25.785 -16.841 34.370 1.00 15.04 262 ILE B O 1
ATOM 4163 N N . PRO B 1 263 ? 23.711 -17.739 34.303 1.00 15.96 263 PRO B N 1
ATOM 4164 C CA . PRO B 1 263 ? 23.766 -18.097 35.726 1.00 16.54 263 PRO B CA 1
ATOM 4165 C C . PRO B 1 263 ? 24.411 -19.450 35.963 1.00 16.16 263 PRO B C 1
ATOM 4166 O O . PRO B 1 263 ? 24.199 -20.377 35.180 1.00 17.04 263 PRO B O 1
ATOM 4170 N N . ALA B 1 264 ? 25.213 -19.555 37.021 1.00 15.59 264 ALA B N 1
ATOM 4171 C CA . ALA B 1 264 ? 25.721 -20.839 37.504 1.00 15.35 264 ALA B CA 1
ATOM 4172 C C . ALA B 1 264 ? 24.837 -21.310 38.653 1.00 15.91 264 ALA B C 1
ATOM 4173 O O . ALA B 1 264 ? 24.553 -20.551 39.590 1.00 15.76 264 ALA B O 1
ATOM 4175 N N . GLU B 1 265 ? 24.428 -22.567 38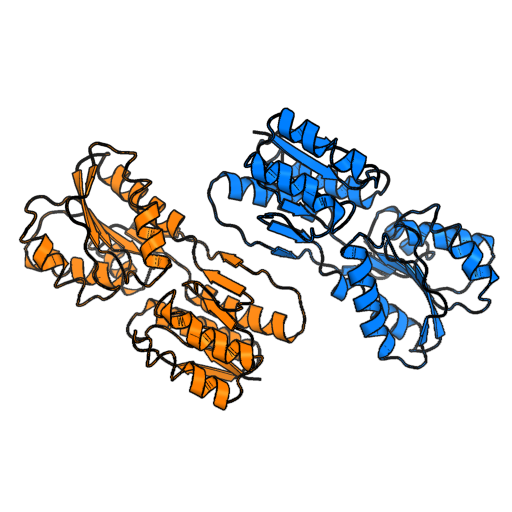.600 1.00 16.50 265 GLU B N 1
ATOM 4176 C CA . GLU B 1 265 ? 23.473 -23.113 39.584 1.00 17.08 265 GLU B CA 1
ATOM 4177 C C . GLU B 1 265 ? 24.041 -23.272 40.995 1.00 15.83 265 GLU B C 1
ATOM 4178 O O . GLU B 1 265 ? 25.241 -23.466 41.173 1.00 15.78 265 GLU B O 1
ATOM 4184 N N . LEU B 1 266 ? 23.146 -23.179 41.981 1.00 14.39 266 LEU B N 1
ATOM 4185 C CA . LEU B 1 266 ? 23.470 -23.346 43.394 1.00 13.86 266 LEU B CA 1
ATOM 4186 C C . LEU B 1 266 ? 22.844 -24.638 43.966 1.00 14.43 266 LEU B C 1
ATOM 4187 O O . LEU B 1 266 ? 21.830 -25.108 43.473 1.00 13.80 266 LEU B O 1
ATOM 4192 N N . LYS B 1 267 ? 23.429 -25.171 45.030 1.00 14.52 267 LYS B N 1
ATOM 4193 C CA . LYS B 1 267 ? 22.906 -26.374 45.673 1.00 15.34 267 LYS B CA 1
ATOM 4194 C C . LYS B 1 267 ? 23.149 -26.280 47.164 1.00 14.41 267 LYS B C 1
ATOM 4195 O O . LYS B 1 267 ? 24.269 -26.030 47.584 1.00 13.59 267 LYS B O 1
ATOM 4201 N N . LEU B 1 268 ? 22.098 -26.457 47.971 1.00 13.94 268 LEU B N 1
ATOM 4202 C CA . LEU B 1 268 ? 22.243 -26.538 49.428 1.00 13.62 268 LEU B CA 1
ATOM 4203 C C . LEU B 1 268 ? 22.865 -27.888 49.793 1.00 13.90 268 LEU B C 1
ATOM 4204 O O . LEU B 1 268 ? 22.378 -28.929 49.336 1.00 14.14 268 LEU B O 1
ATOM 4209 N N . ILE B 1 269 ? 23.910 -27.865 50.625 1.00 13.14 269 ILE B N 1
ATOM 4210 C CA . ILE B 1 269 ? 24.644 -29.074 51.042 1.00 13.28 269 ILE B CA 1
ATOM 4211 C C . ILE B 1 269 ? 24.545 -29.198 52.549 1.00 13.45 269 ILE B C 1
ATOM 4212 O O . ILE B 1 269 ? 24.957 -28.292 53.267 1.00 13.56 269 ILE B O 1
ATOM 4217 N N . THR B 1 270 ? 23.979 -30.312 53.030 1.00 13.96 270 THR B N 1
ATOM 4218 C CA . THR B 1 270 ? 23.962 -30.638 54.439 1.00 14.09 270 THR B CA 1
ATOM 4219 C C . THR B 1 270 ? 24.718 -31.947 54.661 1.00 15.38 270 THR B C 1
ATOM 4220 O O . THR B 1 270 ? 25.168 -32.575 53.698 1.00 13.19 270 THR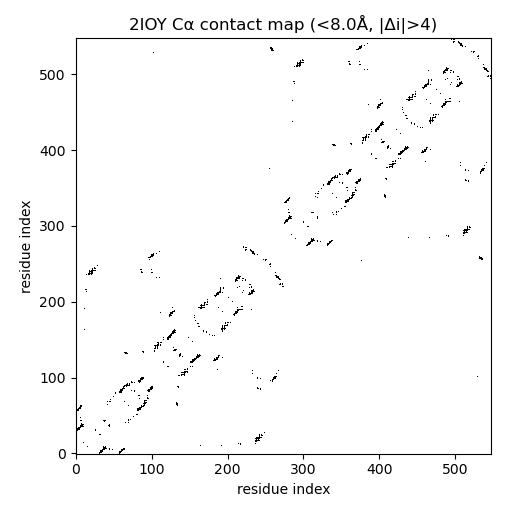 B O 1
ATOM 4224 N N . LYS B 1 271 ? 24.798 -32.381 55.922 1.00 17.46 271 LYS B N 1
ATOM 4225 C CA . LYS B 1 271 ? 25.393 -33.684 56.245 1.00 19.90 271 LYS B CA 1
ATOM 4226 C C . LYS B 1 271 ? 24.787 -34.811 55.399 1.00 20.43 271 LYS B C 1
ATOM 4227 O O . LYS B 1 271 ? 25.465 -35.743 54.993 1.00 20.16 271 LYS B O 1
ATOM 4233 N N . GLU B 1 272 ? 23.508 -34.685 55.080 1.00 21.22 272 GLU B N 1
ATOM 4234 C CA . GLU B 1 272 ? 22.800 -35.744 54.361 1.00 21.93 272 GLU B CA 1
ATOM 4235 C C . GLU B 1 272 ? 23.245 -35.901 52.915 1.00 21.77 272 GLU B C 1
ATOM 4236 O O . GLU B 1 272 ? 23.065 -36.976 52.339 1.00 22.46 272 GLU B O 1
ATOM 4242 N N . ASN B 1 273 ? 23.781 -34.851 52.292 1.00 20.66 273 ASN B N 1
ATOM 4243 C CA . ASN B 1 273 ? 24.207 -34.979 50.902 1.00 20.28 273 ASN B CA 1
ATOM 4244 C C . ASN B 1 273 ? 25.646 -34.554 50.622 1.00 20.65 273 ASN B C 1
ATOM 4245 O O . ASN B 1 273 ? 26.042 -34.501 49.476 1.00 20.41 273 ASN B O 1
ATOM 4250 N N . VAL B 1 274 ? 26.405 -34.236 51.667 1.00 21.66 274 VAL B N 1
ATOM 4251 C CA . VAL B 1 274 ? 27.794 -33.816 51.499 1.00 22.66 274 VAL B CA 1
ATOM 4252 C C . VAL B 1 274 ? 28.576 -34.968 50.868 1.00 24.11 274 VAL B C 1
ATOM 4253 O O . VAL B 1 274 ? 28.359 -36.128 51.225 1.00 23.22 274 VAL B O 1
ATOM 4257 N N . GLN B 1 275 ? 29.477 -34.611 49.946 1.00 25.57 275 GLN B N 1
ATOM 4258 C CA . GLN B 1 275 ? 29.966 -35.484 48.851 1.00 27.41 275 GLN B CA 1
ATOM 4259 C C . GLN B 1 275 ? 28.849 -36.248 48.107 1.00 27.52 275 GLN B C 1
ATOM 4260 O O . GLN B 1 275 ? 28.714 -36.174 46.862 1.00 28.21 275 GLN B O 1
#

Solvent-accessible surface area: 22746 Å² total; per-residue (Å²): 135,25,1,0,0,0,0,0,16,52,115,9,50,6,6,55,56,0,41,56,4,0,50,118,38,0,169,123,67,64,25,152,41,46,36,26,38,0,107,66,66,37,83,71,2,50,58,6,0,59,58,0,29,138,90,169,4,45,1,1,0,0,0,1,11,41,4,94,49,0,25,72,2,0,123,56,0,36,84,64,132,17,24,0,0,1,0,5,6,34,23,89,25,28,102,47,35,0,32,0,4,7,39,6,51,105,0,0,40,38,0,0,46,40,0,0,142,44,22,187,16,135,5,25,0,0,0,0,44,1,26,86,14,0,11,2,5,85,41,6,7,126,0,0,52,91,1,7,76,142,62,120,82,12,65,54,43,20,99,73,40,1,41,19,38,88,80,103,0,58,55,16,0,86,84,6,11,161,68,47,118,119,10,33,0,0,0,0,1,2,0,12,0,0,20,1,0,8,69,2,9,86,81,54,128,56,170,63,21,42,3,0,0,0,6,21,12,126,64,0,25,82,4,1,88,104,54,76,3,34,0,0,0,14,15,70,16,44,71,0,0,21,25,0,0,47,11,0,12,83,86,43,129,56,60,58,11,29,41,19,29,59,4,124,30,124,56,13,27,130,166,69,25,154,144,27,0,0,0,0,0,0,11,54,134,10,49,5,6,54,57,0,38,54,5,0,59,114,39,0,177,120,62,63,28,154,40,53,39,25,37,0,110,67,60,35,84,77,2,54,55,6,2,66,58,0,24,154,90,170,5,45,0,3,0,4,0,1,15,41,4,95,48,0,25,75,2,3,119,58,0,46,90,135,137,14,22,2,0,2,0,4,6,31,22,89,26,28,105,45,32,0,32,0,4,7,21,6,51,80,0,0,36,38,0,1,44,43,0,1,144,49,24,188,18,120,12,28,0,0,0,0,49,1,28,89,14,0,12,2,4,80,42,5,13,128,0,0,68,93,1,6,75,130,60,118,82,11,131,52,43,21,78,80,36,0,58,17,60,72,78,100,0,49,49,3,0,84,81,5,12,163,72,45,102,149,5,55,0,0,0,0,1,3,0,12,0,0,18,0,0,11,110,1,16,81,78,47,136,38,94,71,19,54,3,0,0,0,6,19,12,152,62,0,40,128,4,1,93,93,55,103,3,28,0,0,0,14,13,66,15,41,72,0,0,21,26,0,0,48,8,0,12,70,84,49,136,68,66,104,12,13,86,48,21,20,3,114,32,118,57,12,26,128,162,69,24,184